Protein AF-0000000080868026 (afdb_homodimer)

InterPro domains:
  IPR000515 ABC transporter type 1, transmembrane domain MetI-like [PF00528] (35-213)
  IPR000515 ABC transporter type 1, transmembrane domain MetI-like [PS50928] (19-206)
  IPR000515 ABC transporter type 1, transmembrane domain MetI-like [cd06261] (20-202)
  IPR010065 Amino acid ABC transporter, permease protein, 3-TM domain [TIGR01726] (12-106)
  IPR035906 MetI-like superfamily [G3DSA:1.10.3720.10] (1-215)
  IPR035906 MetI-like superfamily [SSF161098] (13-199)
  IPR043429 ABC transporter membrane protein permease protein ArtM/GltK/GlnP/TcyL/YhdX-like [PTHR30614] (14-215)

pLDDT: mean 92.92, std 7.4, range [56.56, 98.88]

Radius of gyration: 23.39 Å; Cα contacts (8 Å, |Δi|>4): 482; chains: 2; bounding box: 60×62×56 Å

Organism: NCBI:txid3151122

Structure (mmCIF, N/CA/C/O backbone):
data_AF-0000000080868026-model_v1
#
loop_
_entity.id
_entity.type
_entity.pdbx_description
1 polymer 'Amino acid ABC transporter permease'
#
loop_
_atom_site.group_PDB
_atom_site.id
_atom_site.type_symbol
_atom_site.label_atom_id
_atom_site.label_alt_id
_atom_site.label_comp_id
_atom_site.label_asym_id
_atom_site.label_entity_id
_atom_site.label_seq_id
_atom_site.pdbx_PDB_ins_code
_atom_site.Cartn_x
_atom_site.Cartn_y
_atom_site.Cartn_z
_atom_site.occupancy
_atom_site.B_iso_or_equiv
_atom_site.auth_seq_id
_atom_site.auth_comp_id
_atom_site.auth_asym_id
_atom_site.auth_atom_id
_atom_site.pdbx_PDB_model_num
ATOM 1 N N . MET A 1 1 ? -22.797 -24.578 -2.617 1 63.5 1 MET A N 1
ATOM 2 C CA . MET A 1 1 ? -21.5 -24.828 -2.006 1 63.5 1 MET A CA 1
ATOM 3 C C . MET A 1 1 ? -21.656 -25.141 -0.518 1 63.5 1 MET A C 1
ATOM 5 O O . MET A 1 1 ? -22.438 -24.484 0.175 1 63.5 1 MET A O 1
ATOM 9 N N . GLU A 1 2 ? -21.422 -26.312 0.017 1 81.44 2 GLU A N 1
ATOM 10 C CA . GLU A 1 2 ? -21.484 -26.656 1.433 1 81.44 2 GLU A CA 1
ATOM 11 C C . GLU A 1 2 ? -20.188 -26.297 2.156 1 81.44 2 GLU A C 1
ATOM 13 O O . GLU A 1 2 ? -19.109 -26.734 1.77 1 81.44 2 GLU A O 1
ATOM 18 N N . PHE A 1 3 ? -20.297 -25.359 3.02 1 88.06 3 PHE A N 1
ATOM 19 C CA . PHE A 1 3 ? -19.156 -24.938 3.828 1 88.06 3 PHE A CA 1
ATOM 20 C C . PHE A 1 3 ? -18.766 -26.016 4.82 1 88.06 3 PHE A C 1
ATOM 22 O O . PHE A 1 3 ? -19.625 -26.625 5.457 1 88.06 3 PHE A O 1
ATOM 29 N N . ASP A 1 4 ? -17.453 -26.453 4.824 1 93.88 4 ASP A N 1
ATOM 30 C CA . ASP A 1 4 ? -16.859 -27.406 5.75 1 93.88 4 ASP A CA 1
ATOM 31 C C . ASP A 1 4 ? -15.508 -26.922 6.254 1 93.88 4 ASP A C 1
ATOM 33 O O . ASP A 1 4 ? -14.516 -26.953 5.527 1 93.88 4 ASP A O 1
ATOM 37 N N . PHE A 1 5 ? -15.445 -26.578 7.5 1 95.88 5 PHE A N 1
ATOM 38 C CA . PHE A 1 5 ? -14.234 -25.984 8.062 1 95.88 5 PHE A CA 1
ATOM 39 C C . PHE A 1 5 ? -13.344 -27.062 8.688 1 95.88 5 PHE A C 1
ATOM 41 O O . PHE A 1 5 ? -12.281 -26.75 9.227 1 95.88 5 PHE A O 1
ATOM 48 N N . SER A 1 6 ? -13.633 -28.328 8.555 1 96.25 6 SER A N 1
ATOM 49 C CA . SER A 1 6 ? -12.859 -29.422 9.125 1 96.25 6 SER A CA 1
ATOM 50 C C . SER A 1 6 ? -11.422 -29.406 8.602 1 96.25 6 SER A C 1
ATOM 52 O O . SER A 1 6 ? -10.477 -29.562 9.367 1 96.25 6 SER A O 1
ATOM 54 N N . PRO A 1 7 ? -11.25 -29.172 7.328 1 96.5 7 PRO A N 1
ATOM 55 C CA . PRO A 1 7 ? -9.875 -29.109 6.84 1 96.5 7 PRO A CA 1
ATOM 56 C C . PRO A 1 7 ? -9.078 -27.969 7.465 1 96.5 7 PRO A C 1
ATOM 58 O O . PRO A 1 7 ? -7.855 -28.078 7.629 1 96.5 7 PRO A O 1
ATOM 61 N N . VAL A 1 8 ? -9.711 -26.891 7.742 1 97.19 8 VAL A N 1
ATOM 62 C CA . VAL A 1 8 ? -9.039 -25.766 8.375 1 97.19 8 VAL A CA 1
ATOM 63 C C . VAL A 1 8 ? -8.484 -26.188 9.734 1 97.19 8 VAL A C 1
ATOM 65 O O . VAL A 1 8 ? -7.379 -25.797 10.117 1 97.19 8 VAL A O 1
ATOM 68 N N . ILE A 1 9 ? -9.258 -27.016 10.414 1 96.94 9 ILE A N 1
ATOM 69 C CA . ILE A 1 9 ? -8.828 -27.5 11.719 1 96.94 9 ILE A CA 1
ATOM 70 C C . ILE A 1 9 ? -7.598 -28.391 11.547 1 96.94 9 ILE A C 1
ATOM 72 O O . ILE A 1 9 ? -6.645 -28.297 12.328 1 96.94 9 ILE A O 1
ATOM 76 N N . ASP A 1 10 ? -7.566 -29.219 10.555 1 97.31 10 ASP A N 1
ATOM 77 C CA . ASP A 1 10 ? -6.453 -30.109 10.281 1 97.31 10 ASP A CA 1
ATOM 78 C C . ASP A 1 10 ? -5.184 -29.328 9.945 1 97.31 10 ASP A C 1
ATOM 80 O O . ASP A 1 10 ? -4.078 -29.766 10.281 1 97.31 10 ASP A O 1
ATOM 84 N N . TYR A 1 11 ? -5.352 -28.172 9.352 1 97.62 11 TYR A N 1
ATOM 85 C CA . TYR A 1 11 ? -4.207 -27.391 8.891 1 97.62 11 TYR A CA 1
ATOM 86 C C . TYR A 1 11 ? -3.908 -26.25 9.844 1 97.62 11 TYR A C 1
ATOM 88 O O . TYR A 1 11 ? -3.117 -25.359 9.531 1 97.62 11 TYR A O 1
ATOM 96 N N . LEU A 1 12 ? -4.535 -26.281 10.969 1 96.81 12 LEU A N 1
ATOM 97 C CA . LEU A 1 12 ? -4.367 -25.203 11.938 1 96.81 12 LEU A CA 1
ATOM 98 C C . LEU A 1 12 ? -2.898 -25.031 12.305 1 96.81 12 LEU A C 1
ATOM 100 O O . LEU A 1 12 ? -2.412 -23.891 12.406 1 96.81 12 LEU A O 1
ATOM 104 N N . PRO A 1 13 ? -2.113 -26.141 12.469 1 97.44 13 PRO A N 1
ATOM 105 C CA . PRO A 1 13 ? -0.69 -25.953 12.766 1 97.44 13 PRO A CA 1
ATOM 106 C C . PRO A 1 13 ? 0.056 -25.234 11.641 1 97.44 13 PRO A C 1
ATOM 108 O O . PRO A 1 13 ? 0.903 -24.375 11.906 1 97.44 13 PRO A O 1
ATOM 111 N N . THR A 1 14 ? -0.278 -25.562 10.438 1 97.38 14 THR A N 1
ATOM 112 C CA . THR A 1 14 ? 0.332 -24.922 9.273 1 97.38 14 THR A CA 1
ATOM 113 C C . THR A 1 14 ? -0.022 -23.438 9.234 1 97.38 14 THR A C 1
ATOM 115 O O . THR A 1 14 ? 0.842 -22.594 8.984 1 97.38 14 THR A O 1
ATOM 118 N N . LEU A 1 15 ? -1.281 -23.109 9.492 1 97.75 15 LEU A N 1
ATOM 119 C CA . LEU A 1 15 ? -1.735 -21.719 9.5 1 97.75 15 LEU A CA 1
ATOM 120 C C . LEU A 1 15 ? -1.046 -20.922 10.602 1 97.75 15 LEU A C 1
ATOM 122 O O . LEU A 1 15 ? -0.636 -19.781 10.383 1 97.75 15 LEU A O 1
ATOM 126 N N . LEU A 1 16 ? -0.883 -21.547 11.75 1 97.62 16 LEU A N 1
ATOM 127 C CA . LEU A 1 16 ? -0.24 -20.875 12.875 1 97.62 16 LEU A CA 1
ATOM 128 C C . LEU A 1 16 ? 1.24 -20.641 12.586 1 97.62 16 LEU A C 1
ATOM 130 O O . LEU A 1 16 ? 1.807 -19.641 13.023 1 97.62 16 LEU A O 1
ATOM 134 N N . GLN A 1 17 ? 1.863 -21.578 11.898 1 97.94 17 GLN A N 1
ATOM 135 C CA . GLN A 1 17 ? 3.236 -21.359 11.461 1 97.94 17 GLN A CA 1
ATOM 136 C C . GLN A 1 17 ? 3.328 -20.141 10.547 1 97.94 17 GLN A C 1
ATOM 138 O O . GLN A 1 17 ? 4.27 -19.344 10.648 1 97.94 17 GLN A O 1
ATOM 143 N N . GLY A 1 18 ? 2.355 -19.984 9.617 1 98.31 18 GLY A N 1
ATOM 144 C CA . GLY A 1 18 ? 2.293 -18.812 8.758 1 98.31 18 GLY A CA 1
ATOM 145 C C . GLY A 1 18 ? 2.127 -17.516 9.539 1 98.31 18 GLY A C 1
ATOM 146 O O . GLY A 1 18 ? 2.746 -16.516 9.211 1 98.31 18 GLY A O 1
ATOM 147 N N . VAL A 1 19 ? 1.273 -17.594 10.586 1 98.19 19 VAL A N 1
ATOM 148 C CA . VAL A 1 19 ? 1.092 -16.438 11.461 1 98.19 19 VAL A CA 1
ATOM 149 C C . VAL A 1 19 ? 2.418 -16.094 12.133 1 98.19 19 VAL A C 1
ATOM 151 O O . VAL A 1 19 ? 2.787 -14.922 12.219 1 98.19 19 VAL A O 1
ATOM 154 N N . GLY A 1 20 ? 3.117 -17.109 12.594 1 98.25 20 GLY A N 1
ATOM 155 C CA . GLY A 1 20 ? 4.418 -16.891 13.211 1 98.25 20 GLY A CA 1
ATOM 156 C C . GLY A 1 20 ? 5.41 -16.219 12.289 1 98.25 20 GLY A C 1
ATOM 157 O O . GLY A 1 20 ? 6.098 -15.273 12.688 1 98.25 20 GLY A O 1
ATOM 158 N N . VAL A 1 21 ? 5.504 -16.688 11.086 1 98.5 21 VAL A N 1
ATOM 159 C CA . VAL A 1 21 ? 6.402 -16.109 10.094 1 98.5 21 VAL A CA 1
ATOM 160 C C . VAL A 1 21 ? 6.004 -14.656 9.812 1 98.5 21 VAL A C 1
ATOM 162 O O . VAL A 1 21 ? 6.859 -13.773 9.742 1 98.5 21 VAL A O 1
ATOM 165 N N . THR A 1 22 ? 4.707 -14.414 9.68 1 98.56 22 THR A N 1
ATOM 166 C CA . THR A 1 22 ? 4.184 -13.07 9.445 1 98.56 22 THR A CA 1
ATOM 167 C C . THR A 1 22 ? 4.566 -12.133 10.586 1 98.56 22 THR A C 1
ATOM 169 O O . THR A 1 22 ? 5.062 -11.023 10.344 1 98.56 22 THR A O 1
ATOM 172 N N . LEU A 1 23 ? 4.391 -12.57 11.789 1 98 23 LEU A N 1
ATOM 173 C CA . LEU A 1 23 ? 4.68 -11.742 12.961 1 98 23 LEU A CA 1
ATOM 174 C C . LEU A 1 23 ? 6.176 -11.5 13.094 1 98 23 LEU A C 1
ATOM 176 O O . LEU A 1 23 ? 6.602 -10.391 13.445 1 98 23 LEU A O 1
ATOM 180 N N . LEU A 1 24 ? 6.953 -12.508 12.805 1 98.19 24 LEU A N 1
ATOM 181 C CA . LEU A 1 24 ? 8.406 -12.367 12.875 1 98.19 24 LEU A CA 1
ATOM 182 C C . LEU A 1 24 ? 8.898 -11.359 11.844 1 98.19 24 LEU A C 1
ATOM 184 O O . LEU A 1 24 ? 9.695 -10.477 12.172 1 98.19 24 LEU A O 1
ATOM 188 N N . ILE A 1 25 ? 8.453 -11.508 10.664 1 98.69 25 ILE A N 1
ATOM 189 C CA . ILE A 1 25 ? 8.836 -10.57 9.609 1 98.69 25 ILE A CA 1
ATOM 190 C C . ILE A 1 25 ? 8.352 -9.164 9.969 1 98.69 25 ILE A C 1
ATOM 192 O O . ILE A 1 25 ? 9.102 -8.195 9.844 1 98.69 25 ILE A O 1
ATOM 196 N N . GLY A 1 26 ? 7.059 -9.117 10.422 1 98.56 26 GLY A N 1
ATOM 197 C CA . GLY A 1 26 ? 6.488 -7.828 10.797 1 98.56 26 GLY A CA 1
ATOM 198 C C . GLY A 1 26 ? 7.301 -7.102 11.852 1 98.56 26 GLY A C 1
ATOM 199 O O . GLY A 1 26 ? 7.578 -5.91 11.711 1 98.56 26 GLY A O 1
ATOM 200 N N . LEU A 1 27 ? 7.691 -7.781 12.875 1 98.12 27 LEU A N 1
ATOM 201 C CA . LEU A 1 27 ? 8.453 -7.18 13.969 1 98.12 27 LEU A CA 1
ATOM 202 C C . LEU A 1 27 ? 9.836 -6.746 13.484 1 98.12 27 LEU A C 1
ATOM 204 O O . LEU A 1 27 ? 10.289 -5.645 13.812 1 98.12 27 LEU A O 1
ATOM 208 N N . THR A 1 28 ? 10.508 -7.582 12.75 1 98.75 28 THR A N 1
ATOM 209 C CA . THR A 1 28 ? 11.844 -7.277 12.25 1 98.75 28 THR A CA 1
ATOM 210 C C . THR A 1 28 ? 11.812 -6.07 11.312 1 98.75 28 THR A C 1
ATOM 212 O O . THR A 1 28 ? 12.633 -5.16 11.438 1 98.75 28 THR A O 1
ATOM 215 N N . VAL A 1 29 ? 10.875 -6.043 10.406 1 98.88 29 VAL A N 1
ATOM 216 C CA . VAL A 1 29 ? 10.758 -4.961 9.438 1 98.88 29 VAL A CA 1
ATOM 217 C C . VAL A 1 29 ? 10.359 -3.67 10.148 1 98.88 29 VAL A C 1
ATOM 219 O O . VAL A 1 29 ? 10.828 -2.588 9.781 1 98.88 29 VAL A O 1
ATOM 222 N N . ALA A 1 30 ? 9.461 -3.816 11.164 1 98.38 30 ALA A N 1
ATOM 223 C CA . ALA A 1 30 ? 9.062 -2.639 11.93 1 98.38 30 ALA A CA 1
ATOM 224 C C . ALA A 1 30 ? 10.266 -1.965 12.57 1 98.38 30 ALA A C 1
ATOM 226 O O . ALA A 1 30 ? 10.461 -0.753 12.438 1 98.38 30 ALA A O 1
ATOM 227 N N . VAL A 1 31 ? 11.102 -2.701 13.18 1 98.31 31 VAL A N 1
ATOM 228 C CA . VAL A 1 31 ? 12.281 -2.174 13.859 1 98.31 31 VAL A CA 1
ATOM 229 C C . VAL A 1 31 ? 13.258 -1.598 12.836 1 98.31 31 VAL A C 1
ATOM 231 O O . VAL A 1 31 ? 13.711 -0.461 12.977 1 98.31 31 VAL A O 1
ATOM 234 N N . MET A 1 32 ? 13.477 -2.342 11.836 1 98.62 32 MET A N 1
ATOM 235 C CA . MET A 1 32 ? 14.422 -1.941 10.797 1 98.62 32 MET A CA 1
ATOM 236 C C . MET A 1 32 ? 13.961 -0.662 10.109 1 98.62 32 MET A C 1
ATOM 238 O O . MET A 1 32 ? 14.758 0.253 9.891 1 98.62 32 MET A O 1
ATOM 242 N N . SER A 1 33 ? 12.727 -0.611 9.773 1 98.75 33 SER A N 1
ATOM 243 C CA . SER A 1 33 ? 12.234 0.494 8.961 1 98.75 33 SER A CA 1
ATOM 244 C C . SER A 1 33 ? 12.094 1.77 9.781 1 98.75 33 SER A C 1
ATOM 246 O O . SER A 1 33 ? 12.336 2.869 9.281 1 98.75 33 SER A O 1
ATOM 248 N N . VAL A 1 34 ? 11.688 1.672 11.07 1 97.88 34 VAL A N 1
ATOM 249 C CA . VAL A 1 34 ? 11.508 2.852 11.914 1 97.88 34 VAL A CA 1
ATOM 250 C C . VAL A 1 34 ? 12.867 3.418 12.305 1 97.88 34 VAL A C 1
ATOM 252 O O . VAL A 1 34 ? 13.125 4.613 12.125 1 97.88 34 VAL A O 1
ATOM 255 N N . ILE A 1 35 ? 13.766 2.572 12.781 1 97.81 35 ILE A N 1
ATOM 256 C CA . ILE A 1 35 ? 15.094 3.02 13.188 1 97.81 35 ILE A CA 1
ATOM 257 C C . ILE A 1 35 ? 15.875 3.482 11.961 1 97.81 35 ILE A C 1
ATOM 259 O O . ILE A 1 35 ? 16.469 4.566 11.961 1 97.81 35 ILE A O 1
ATOM 263 N N . GLY A 1 36 ? 15.875 2.674 10.961 1 98.25 36 GLY A N 1
ATOM 264 C CA . GLY A 1 36 ? 16.562 3.053 9.734 1 98.25 36 GLY A CA 1
ATOM 265 C C . GLY A 1 36 ? 16.016 4.324 9.109 1 98.25 36 GLY A C 1
ATOM 266 O O . GLY A 1 36 ? 16.766 5.164 8.633 1 98.25 36 GLY A O 1
ATOM 267 N N . GLY A 1 37 ? 14.641 4.414 9.078 1 98.25 37 GLY A N 1
ATOM 268 C CA . GLY A 1 37 ? 14.016 5.613 8.539 1 98.25 37 GLY A CA 1
ATOM 269 C C . GLY A 1 37 ? 14.422 6.875 9.273 1 98.25 37 GLY A C 1
ATOM 270 O O . GLY A 1 37 ? 14.641 7.918 8.656 1 98.25 37 GLY A O 1
ATOM 271 N N . GLN A 1 38 ? 14.523 6.758 10.562 1 96.44 38 GLN A N 1
ATOM 272 C CA . GLN A 1 38 ? 14.953 7.898 11.359 1 96.44 38 GLN A CA 1
ATOM 273 C C . GLN A 1 38 ? 16.391 8.281 11.039 1 96.44 38 GLN A C 1
ATOM 275 O O . GLN A 1 38 ? 16.703 9.469 10.883 1 96.44 38 GLN A O 1
ATOM 280 N N . ILE A 1 39 ? 17.281 7.34 10.938 1 95.56 39 ILE A N 1
ATOM 281 C CA . ILE A 1 39 ? 18.688 7.574 10.633 1 95.56 39 ILE A CA 1
ATOM 282 C C . ILE A 1 39 ? 18.812 8.211 9.25 1 95.56 39 ILE A C 1
ATOM 284 O O . ILE A 1 39 ? 19.5 9.227 9.094 1 95.56 39 ILE A O 1
ATOM 288 N N . VAL A 1 40 ? 18.141 7.703 8.289 1 97.19 40 VAL A N 1
ATOM 289 C CA . VAL A 1 40 ? 18.172 8.227 6.93 1 97.19 40 VAL A CA 1
ATOM 290 C C . VAL A 1 40 ? 17.672 9.664 6.918 1 97.19 40 VAL A C 1
ATOM 292 O O . VAL A 1 40 ? 18.25 10.531 6.262 1 97.19 40 VAL A O 1
ATOM 295 N N . ALA A 1 41 ? 16.562 9.891 7.656 1 96 41 ALA A N 1
ATOM 296 C CA . ALA A 1 41 ? 15.977 11.227 7.703 1 96 41 ALA A CA 1
ATOM 297 C C . ALA A 1 41 ? 16.953 12.242 8.289 1 96 41 ALA A C 1
ATOM 299 O O . ALA A 1 41 ? 17.141 13.328 7.734 1 96 41 ALA A O 1
ATOM 300 N N . VAL A 1 42 ? 17.625 11.906 9.367 1 91.81 42 VAL A N 1
ATOM 301 C CA . VAL A 1 42 ? 18.547 12.805 10.055 1 91.81 42 VAL A CA 1
ATOM 302 C C . VAL A 1 42 ? 19.75 13.102 9.164 1 91.81 42 VAL A C 1
ATOM 304 O O . VAL A 1 42 ? 20.125 14.258 8.992 1 91.81 42 VAL A O 1
ATOM 307 N N . ILE A 1 43 ? 20.297 12.117 8.562 1 93.44 43 ILE A N 1
ATOM 308 C CA . ILE A 1 43 ? 21.469 12.312 7.699 1 93.44 43 ILE A CA 1
ATOM 309 C C . ILE A 1 43 ? 21.078 13.164 6.492 1 93.44 43 ILE A C 1
ATOM 311 O O . ILE A 1 43 ? 21.797 14.086 6.117 1 93.44 43 ILE A O 1
ATOM 315 N N . THR A 1 44 ? 19.938 12.898 5.957 1 93.94 44 THR A N 1
ATOM 316 C CA . THR A 1 44 ? 19.469 13.609 4.77 1 93.94 44 THR A CA 1
ATOM 317 C C . THR A 1 44 ? 19.266 15.094 5.07 1 93.94 44 THR A C 1
ATOM 319 O O . THR A 1 44 ? 19.547 15.945 4.23 1 93.94 44 THR A O 1
ATOM 322 N N . LEU A 1 45 ? 18.766 15.414 6.258 1 90.31 45 LEU A N 1
ATOM 323 C CA . LEU A 1 45 ? 18.406 16.781 6.602 1 90.31 45 LEU A CA 1
ATOM 324 C C . LEU A 1 45 ? 19.609 17.578 7.078 1 90.31 45 LEU A C 1
ATOM 326 O O . LEU A 1 45 ? 19.672 18.797 6.898 1 90.31 45 LEU A O 1
ATOM 330 N N . TYR A 1 46 ? 20.578 16.906 7.602 1 87.5 46 TYR A N 1
ATOM 331 C CA . TYR A 1 46 ? 21.594 17.672 8.312 1 87.5 46 TYR A CA 1
ATOM 332 C C . TYR A 1 46 ? 22.953 17.516 7.637 1 87.5 46 TYR A C 1
ATOM 334 O O . TYR A 1 46 ? 23.969 17.953 8.172 1 87.5 46 TYR A O 1
ATOM 342 N N . THR A 1 47 ? 23 16.906 6.574 1 87.75 47 THR A N 1
ATOM 343 C CA . THR A 1 47 ? 24.219 16.875 5.773 1 87.75 47 THR A CA 1
ATOM 344 C C . THR A 1 47 ? 24.016 17.594 4.441 1 87.75 47 THR A C 1
ATOM 346 O O . THR A 1 47 ? 22.875 17.859 4.051 1 87.75 47 THR A O 1
ATOM 349 N N . ARG A 1 48 ? 25.203 17.922 3.787 1 86.25 48 ARG A N 1
ATOM 350 C CA . ARG A 1 48 ? 25.141 18.641 2.51 1 86.25 48 ARG A CA 1
ATOM 351 C C . ARG A 1 48 ? 24.5 17.766 1.437 1 86.25 48 ARG A C 1
ATOM 353 O O . ARG A 1 48 ? 24.625 16.547 1.455 1 86.25 48 ARG A O 1
ATOM 360 N N . LYS A 1 49 ? 23.828 18.422 0.585 1 81.94 49 LYS A N 1
ATOM 361 C CA . LYS A 1 49 ? 23.031 17.75 -0.448 1 81.94 49 LYS A CA 1
ATOM 362 C C . LYS A 1 49 ? 23.891 16.797 -1.267 1 81.94 49 LYS A C 1
ATOM 364 O O . LYS A 1 49 ? 23.438 15.688 -1.599 1 81.94 49 LYS A O 1
ATOM 369 N N . VAL A 1 50 ? 25.031 17.266 -1.55 1 83.44 50 VAL A N 1
ATOM 370 C CA . VAL A 1 50 ? 25.891 16.453 -2.404 1 83.44 50 VAL A CA 1
ATOM 371 C C . VAL A 1 50 ? 26.281 15.172 -1.676 1 83.44 50 VAL A C 1
ATOM 373 O O . VAL A 1 50 ? 26.422 14.117 -2.297 1 83.44 50 VAL A O 1
ATOM 376 N N . VAL A 1 51 ? 26.266 15.328 -0.402 1 81.31 51 VAL A N 1
ATOM 377 C CA . VAL A 1 51 ? 26.734 14.219 0.414 1 81.31 51 VAL A CA 1
ATOM 378 C C . VAL A 1 51 ? 25.609 13.219 0.639 1 81.31 51 VAL A C 1
ATOM 380 O O . VAL A 1 51 ? 25.844 12.016 0.756 1 81.31 51 VAL A O 1
ATOM 383 N N . ASN A 1 52 ? 24.438 13.68 0.473 1 91 52 ASN A N 1
ATOM 384 C CA . ASN A 1 52 ? 23.375 12.766 0.851 1 91 52 ASN A CA 1
ATOM 385 C C . ASN A 1 52 ? 22.578 12.289 -0.367 1 91 52 ASN A C 1
ATOM 387 O O . ASN A 1 52 ? 21.469 11.789 -0.232 1 91 52 ASN A O 1
ATOM 391 N N . TRP A 1 53 ? 23.219 12.43 -1.489 1 92.69 53 TRP A N 1
ATOM 392 C CA . TRP A 1 53 ? 22.562 12.07 -2.748 1 92.69 53 TRP A CA 1
ATOM 393 C C . TRP A 1 53 ? 22.188 10.594 -2.764 1 92.69 53 TRP A C 1
ATOM 395 O O . TRP A 1 53 ? 21.109 10.227 -3.227 1 92.69 53 TRP A O 1
ATOM 405 N N . PRO A 1 54 ? 22.984 9.711 -2.252 1 95.12 54 PRO A N 1
ATOM 406 C CA . PRO A 1 54 ? 22.625 8.289 -2.254 1 95.12 54 PRO A CA 1
ATOM 407 C C . PRO A 1 54 ? 21.375 8 -1.42 1 95.12 54 PRO A C 1
ATOM 409 O O . PRO A 1 54 ? 20.562 7.145 -1.79 1 95.12 54 PRO A O 1
ATOM 412 N N . LEU A 1 55 ? 21.25 8.719 -0.365 1 96.88 55 LEU A N 1
ATOM 413 C CA . LEU A 1 55 ? 20.094 8.508 0.497 1 96.88 55 LEU A CA 1
ATOM 414 C C . LEU A 1 55 ? 18.828 9.07 -0.142 1 96.88 55 LEU A C 1
ATOM 416 O O . LEU A 1 55 ? 17.75 8.469 -0.04 1 96.88 55 LEU A O 1
ATOM 420 N N . ARG A 1 56 ? 19.031 10.188 -0.797 1 95.31 56 ARG A N 1
ATOM 421 C CA . ARG A 1 56 ? 17.906 10.766 -1.53 1 95.31 56 ARG A CA 1
ATOM 422 C C . ARG A 1 56 ? 17.469 9.859 -2.676 1 95.31 56 ARG A C 1
ATOM 424 O O . ARG A 1 56 ? 16.281 9.695 -2.93 1 95.31 56 ARG A O 1
ATOM 431 N N . PHE A 1 57 ? 18.422 9.32 -3.318 1 95.44 57 PHE A N 1
ATOM 432 C CA . PHE A 1 57 ? 18.141 8.375 -4.398 1 95.44 57 PHE A CA 1
ATOM 433 C C . PHE A 1 57 ? 17.453 7.125 -3.867 1 95.44 57 PHE A C 1
ATOM 435 O O . PHE A 1 57 ? 16.531 6.605 -4.492 1 95.44 57 PHE A O 1
ATOM 442 N N . PHE A 1 58 ? 17.938 6.672 -2.727 1 96.94 58 PHE A N 1
ATOM 443 C CA . PHE A 1 58 ? 17.359 5.523 -2.053 1 96.94 58 PHE A CA 1
ATOM 444 C C . PHE A 1 58 ? 15.875 5.762 -1.766 1 96.94 58 PHE A C 1
ATOM 446 O O . PHE A 1 58 ? 15.031 4.938 -2.113 1 96.94 58 PHE A O 1
ATOM 453 N N . ILE A 1 59 ? 15.539 6.863 -1.188 1 97.44 59 ILE A N 1
ATOM 454 C CA . ILE A 1 59 ? 14.164 7.211 -0.842 1 97.44 59 ILE A CA 1
ATOM 455 C C . ILE A 1 59 ? 13.32 7.305 -2.111 1 97.44 59 ILE A C 1
ATOM 457 O O . ILE A 1 59 ? 12.25 6.707 -2.195 1 97.44 59 ILE A O 1
ATOM 461 N N . TRP A 1 60 ? 13.906 7.957 -3.072 1 94.81 60 TRP A N 1
ATOM 462 C CA . TRP A 1 60 ? 13.211 8.156 -4.34 1 94.81 60 TRP A CA 1
ATOM 463 C C . TRP A 1 60 ? 12.914 6.816 -5.012 1 94.81 60 TRP A C 1
ATOM 465 O O . TRP A 1 60 ? 11.781 6.559 -5.422 1 94.81 60 TRP A O 1
ATOM 475 N N . LEU A 1 61 ? 13.844 5.996 -5.09 1 96.62 61 LEU A N 1
ATOM 476 C CA . LEU A 1 61 ? 13.727 4.715 -5.773 1 96.62 61 LEU A CA 1
ATOM 477 C C . LEU A 1 61 ? 12.648 3.85 -5.125 1 96.62 61 LEU A C 1
ATOM 479 O O . LEU A 1 61 ? 11.789 3.307 -5.816 1 96.62 61 LEU A O 1
ATOM 483 N N . PHE A 1 62 ? 12.641 3.773 -3.861 1 98 62 PHE A N 1
ATOM 484 C CA . PHE A 1 62 ? 11.742 2.867 -3.156 1 98 62 PHE A CA 1
ATOM 485 C C . PHE A 1 62 ? 10.328 3.445 -3.094 1 98 62 PHE A C 1
ATOM 487 O O . PHE A 1 62 ? 9.352 2.701 -2.977 1 98 62 PHE A O 1
ATOM 494 N N . MET A 1 63 ? 10.227 4.75 -3.254 1 97.25 63 MET A N 1
ATOM 495 C CA . MET A 1 63 ? 8.898 5.355 -3.184 1 97.25 63 MET A CA 1
ATOM 496 C C . MET A 1 63 ? 8.297 5.508 -4.574 1 97.25 63 MET A C 1
ATOM 498 O O . MET A 1 63 ? 7.113 5.836 -4.711 1 97.25 63 MET A O 1
ATOM 502 N N . THR A 1 64 ? 9.133 5.25 -5.691 1 96.5 64 THR A N 1
ATOM 503 C CA . THR A 1 64 ? 8.609 5.445 -7.039 1 96.5 64 THR A CA 1
ATOM 504 C C . THR A 1 64 ? 8.359 4.105 -7.727 1 96.5 64 THR A C 1
ATOM 506 O O . THR A 1 64 ? 7.75 4.055 -8.797 1 96.5 64 THR A O 1
ATOM 509 N N . THR A 1 65 ? 8.797 3.018 -7.137 1 97.81 65 THR A N 1
ATOM 510 C CA . THR A 1 65 ? 8.617 1.693 -7.723 1 97.81 65 THR A CA 1
ATOM 511 C C . THR A 1 65 ? 7.73 0.826 -6.828 1 97.81 65 THR A C 1
ATOM 513 O O . THR A 1 65 ? 7.703 1.006 -5.609 1 97.81 65 THR A O 1
ATOM 516 N N . PRO A 1 66 ? 7.008 -0.098 -7.445 1 98 66 PRO A N 1
ATOM 517 C CA . PRO A 1 66 ? 6.145 -0.97 -6.641 1 98 66 PRO A CA 1
ATOM 518 C C . PRO A 1 66 ? 6.941 -1.926 -5.754 1 98 66 PRO A C 1
ATOM 520 O O . PRO A 1 66 ? 8.008 -2.396 -6.148 1 98 66 PRO A O 1
ATOM 523 N N . LEU A 1 67 ? 6.398 -2.238 -4.645 1 98.19 67 LEU A N 1
ATOM 524 C CA . LEU A 1 67 ? 7.004 -3.18 -3.707 1 98.19 67 LEU A CA 1
ATOM 525 C C . LEU A 1 67 ? 7.297 -4.512 -4.391 1 98.19 67 LEU A C 1
ATOM 527 O O . LEU A 1 67 ? 8.375 -5.078 -4.211 1 98.19 67 LEU A O 1
ATOM 531 N N . LEU A 1 68 ? 6.359 -5 -5.172 1 97.94 68 LEU A N 1
ATOM 532 C CA . LEU A 1 68 ? 6.547 -6.297 -5.812 1 97.94 68 LEU A CA 1
ATOM 533 C C . LEU A 1 68 ? 7.734 -6.266 -6.77 1 97.94 68 LEU A C 1
ATOM 535 O O . LEU A 1 68 ? 8.516 -7.219 -6.832 1 97.94 68 LEU A O 1
ATOM 539 N N . LEU A 1 69 ? 7.852 -5.176 -7.52 1 97.62 69 LEU A N 1
ATOM 540 C CA . LEU A 1 69 ? 8.992 -5.016 -8.414 1 97.62 69 LEU A CA 1
ATOM 541 C C . LEU A 1 69 ? 10.297 -5.02 -7.629 1 97.62 69 LEU A C 1
ATOM 543 O O . LEU A 1 69 ? 11.281 -5.641 -8.047 1 97.62 69 LEU A O 1
ATOM 547 N N . GLN A 1 70 ? 10.328 -4.387 -6.52 1 97.75 70 GLN A N 1
ATOM 548 C CA . GLN A 1 70 ? 11.5 -4.332 -5.66 1 97.75 70 GLN A CA 1
ATOM 549 C C . GLN A 1 70 ? 11.891 -5.727 -5.168 1 97.75 70 GLN A C 1
ATOM 551 O O . GLN A 1 70 ? 13.062 -6.098 -5.199 1 97.75 70 GLN A O 1
ATOM 556 N N . LEU A 1 71 ? 10.922 -6.461 -4.789 1 97.19 71 LEU A N 1
ATOM 557 C CA . LEU A 1 71 ? 11.156 -7.812 -4.293 1 97.19 71 LEU A CA 1
ATOM 558 C C . LEU A 1 71 ? 11.688 -8.711 -5.402 1 97.19 71 LEU A C 1
ATOM 560 O O . LEU A 1 71 ? 12.625 -9.477 -5.191 1 97.19 71 LEU A O 1
ATOM 564 N N . TYR A 1 72 ? 11.078 -8.586 -6.562 1 95.94 72 TYR A N 1
ATOM 565 C CA . TYR A 1 72 ? 11.523 -9.398 -7.691 1 95.94 72 TYR A CA 1
ATOM 566 C C . TYR A 1 72 ? 12.945 -9.039 -8.102 1 95.94 72 TYR A C 1
ATOM 568 O O . TYR A 1 72 ? 13.75 -9.922 -8.414 1 95.94 72 TYR A O 1
ATOM 576 N N . PHE A 1 73 ? 13.195 -7.762 -8.117 1 95.62 73 PHE A N 1
ATOM 577 C CA . PHE A 1 73 ? 14.547 -7.316 -8.445 1 95.62 73 PHE A CA 1
ATOM 578 C C . PHE A 1 73 ? 15.562 -7.914 -7.48 1 95.62 73 PHE A C 1
ATOM 580 O O . PHE A 1 73 ? 16.594 -8.43 -7.906 1 95.62 73 PHE A O 1
ATOM 587 N N . LEU A 1 74 ? 15.281 -7.887 -6.18 1 94.69 74 LEU A N 1
ATOM 588 C CA . LEU A 1 74 ? 16.203 -8.398 -5.16 1 94.69 74 LEU A CA 1
ATOM 589 C C . LEU A 1 74 ? 16.312 -9.914 -5.238 1 94.69 74 LEU A C 1
ATOM 591 O O . LEU A 1 74 ? 17.406 -10.469 -5.109 1 94.69 74 LEU A O 1
ATOM 595 N N . TYR A 1 75 ? 15.227 -10.586 -5.512 1 93.62 75 TYR A N 1
ATOM 596 C CA . TYR A 1 75 ? 15.188 -12.039 -5.477 1 93.62 75 TYR A CA 1
ATOM 597 C C . TYR A 1 75 ? 15.758 -12.633 -6.766 1 93.62 75 TYR A C 1
ATOM 599 O O . TYR A 1 75 ? 16.641 -13.492 -6.723 1 93.62 75 TYR A O 1
ATOM 607 N N . PHE A 1 76 ? 15.32 -12.109 -7.852 1 89.69 76 PHE A N 1
ATOM 608 C CA . PHE A 1 76 ? 15.703 -12.695 -9.133 1 89.69 76 PHE A CA 1
ATOM 609 C C . PHE A 1 76 ? 16.906 -11.953 -9.719 1 89.69 76 PHE A C 1
ATOM 611 O O . PHE A 1 76 ? 17.719 -12.547 -10.43 1 89.69 76 PHE A O 1
ATOM 618 N N . GLY A 1 77 ? 16.969 -10.625 -9.547 1 87.75 77 GLY A N 1
ATOM 619 C CA . GLY A 1 77 ? 18.094 -9.852 -10.062 1 87.75 77 GLY A CA 1
ATOM 620 C C . GLY A 1 77 ? 19.375 -10.055 -9.281 1 87.75 77 GLY A C 1
ATOM 621 O O . GLY A 1 77 ? 20.312 -10.672 -9.781 1 87.75 77 GLY A O 1
ATOM 622 N N . LEU A 1 78 ? 19.312 -9.805 -7.98 1 85.81 78 LEU A N 1
ATOM 623 C CA . LEU A 1 78 ? 20.5 -9.922 -7.145 1 85.81 78 LEU A CA 1
ATOM 624 C C . LEU A 1 78 ? 20.797 -11.391 -6.828 1 85.81 78 LEU A C 1
ATOM 626 O O . LEU A 1 78 ? 21.938 -11.758 -6.578 1 85.81 78 LEU A O 1
ATOM 630 N N . GLY A 1 79 ? 19.734 -12.156 -6.789 1 79.56 79 GLY A N 1
ATOM 631 C CA . GLY A 1 79 ? 19.891 -13.578 -6.551 1 79.56 79 GLY A CA 1
ATOM 632 C C . GLY A 1 79 ? 20.781 -14.258 -7.586 1 79.56 79 GLY A C 1
ATOM 633 O O . GLY A 1 79 ? 21.391 -15.289 -7.305 1 79.56 79 GLY A O 1
ATOM 634 N N . GLU A 1 80 ? 20.797 -13.688 -8.742 1 77.56 80 GLU A N 1
ATOM 635 C CA . GLU A 1 80 ? 21.672 -14.219 -9.781 1 77.56 80 GLU A CA 1
ATOM 636 C C . GLU A 1 80 ? 23.141 -14.016 -9.414 1 77.56 80 GLU A C 1
ATOM 638 O O . GLU A 1 80 ? 24 -14.789 -9.836 1 77.56 80 GLU A O 1
ATOM 643 N N . LEU A 1 81 ? 23.344 -13.016 -8.531 1 78.69 81 LEU A N 1
ATOM 644 C CA . LEU A 1 81 ? 24.719 -12.68 -8.188 1 78.69 81 LEU A CA 1
ATOM 645 C C . LEU A 1 81 ? 25.125 -13.336 -6.871 1 78.69 81 LEU A C 1
ATOM 647 O O . LEU A 1 81 ? 26.234 -13.859 -6.746 1 78.69 81 LEU A O 1
ATOM 651 N N . ILE A 1 82 ? 24.156 -13.32 -5.871 1 84.06 82 ILE A N 1
ATOM 652 C CA . ILE A 1 82 ? 24.406 -13.859 -4.535 1 84.06 82 ILE A CA 1
ATOM 653 C C . ILE A 1 82 ? 23.188 -14.648 -4.066 1 84.06 82 ILE A C 1
ATOM 655 O O . ILE A 1 82 ? 22.062 -14.172 -4.156 1 84.06 82 ILE A O 1
ATOM 659 N N . LEU A 1 83 ? 23.469 -15.875 -3.746 1 86.31 83 LEU A N 1
ATOM 660 C CA . LEU A 1 83 ? 22.359 -16.672 -3.23 1 86.31 83 LEU A CA 1
ATOM 661 C C . LEU A 1 83 ? 21.906 -16.141 -1.871 1 86.31 83 LEU A C 1
ATOM 663 O O . LEU A 1 83 ? 22.625 -16.281 -0.878 1 86.31 83 LEU A O 1
ATOM 667 N N . ILE A 1 84 ? 20.844 -15.508 -1.839 1 88.88 84 ILE A N 1
ATOM 668 C CA . ILE A 1 84 ? 20.25 -14.984 -0.616 1 88.88 84 ILE A CA 1
ATOM 669 C C . ILE A 1 84 ? 18.938 -15.711 -0.334 1 88.88 84 ILE A C 1
ATOM 671 O O . ILE A 1 84 ? 18.078 -15.836 -1.218 1 88.88 84 ILE A O 1
ATOM 675 N N . PRO A 1 85 ? 18.844 -16.266 0.872 1 94.25 85 PRO A N 1
ATOM 676 C CA . PRO A 1 85 ? 17.578 -16.906 1.21 1 94.25 85 PRO A CA 1
ATOM 677 C C . PRO A 1 85 ? 16.391 -15.961 1.043 1 94.25 85 PRO A C 1
ATOM 679 O O . PRO A 1 85 ? 16.5 -14.766 1.313 1 94.25 85 PRO A O 1
ATOM 682 N N . ALA A 1 86 ? 15.242 -16.531 0.601 1 95.69 86 ALA A N 1
ATOM 683 C CA . ALA A 1 86 ? 14.039 -15.766 0.314 1 95.69 86 ALA A CA 1
ATOM 684 C C . ALA A 1 86 ? 13.633 -14.922 1.518 1 95.69 86 ALA A C 1
ATOM 686 O O . ALA A 1 86 ? 13.219 -13.766 1.364 1 95.69 86 ALA A O 1
ATOM 687 N N . ILE A 1 87 ? 13.75 -15.492 2.713 1 96.75 87 ILE A N 1
ATOM 688 C CA . ILE A 1 87 ? 13.312 -14.805 3.922 1 96.75 87 ILE A CA 1
ATOM 689 C C . ILE A 1 87 ? 14.156 -13.547 4.129 1 96.75 87 ILE A C 1
ATOM 691 O O . ILE A 1 87 ? 13.648 -12.516 4.582 1 96.75 87 ILE A O 1
ATOM 695 N N . VAL A 1 88 ? 15.438 -13.586 3.812 1 96.25 88 VAL A N 1
ATOM 696 C CA . VAL A 1 88 ? 16.328 -12.438 3.936 1 96.25 88 VAL A CA 1
ATOM 697 C C . VAL A 1 88 ? 15.953 -11.383 2.896 1 96.25 88 VAL A C 1
ATOM 699 O O . VAL A 1 88 ? 15.906 -10.188 3.203 1 96.25 88 VAL A O 1
ATOM 702 N N . VAL A 1 89 ? 15.648 -11.836 1.647 1 96.69 89 VAL A N 1
ATOM 703 C CA . VAL A 1 89 ? 15.219 -10.938 0.583 1 96.69 89 VAL A CA 1
ATOM 704 C C . VAL A 1 89 ? 13.93 -10.227 0.994 1 96.69 89 VAL A C 1
ATOM 706 O O . VAL A 1 89 ? 13.781 -9.023 0.792 1 96.69 89 VAL A O 1
ATOM 709 N N . GLY A 1 90 ? 12.984 -11.039 1.567 1 98.06 90 GLY A N 1
ATOM 710 C CA . GLY A 1 90 ? 11.719 -10.477 2.006 1 98.06 90 GLY A CA 1
ATOM 711 C C . GLY A 1 90 ? 11.867 -9.43 3.088 1 98.06 90 GLY A C 1
ATOM 712 O O . GLY A 1 90 ? 11.281 -8.344 2.996 1 98.06 90 GLY A O 1
ATOM 713 N N . ILE A 1 91 ? 12.703 -9.695 4.07 1 98.38 91 ILE A N 1
ATOM 714 C CA . ILE A 1 91 ? 12.914 -8.797 5.195 1 98.38 91 ILE A CA 1
ATOM 715 C C . ILE A 1 91 ? 13.617 -7.527 4.715 1 98.38 91 ILE A C 1
ATOM 717 O O . ILE A 1 91 ? 13.203 -6.414 5.047 1 98.38 91 ILE A O 1
ATOM 721 N N . LEU A 1 92 ? 14.602 -7.672 3.9 1 97.38 92 LEU A N 1
ATOM 722 C CA . LEU A 1 92 ? 15.352 -6.52 3.412 1 97.38 92 LEU A CA 1
ATOM 723 C C . LEU A 1 92 ? 14.516 -5.695 2.443 1 97.38 92 LEU A C 1
ATOM 725 O O . LEU A 1 92 ? 14.492 -4.465 2.525 1 97.38 92 LEU A O 1
ATOM 729 N N . GLY A 1 93 ? 13.852 -6.395 1.502 1 98 93 GLY A N 1
ATOM 730 C CA . GLY A 1 93 ? 13.023 -5.695 0.536 1 98 93 GLY A CA 1
ATOM 731 C C . GLY A 1 93 ? 11.906 -4.891 1.179 1 98 93 GLY A C 1
ATOM 732 O O . GLY A 1 93 ? 11.773 -3.693 0.922 1 98 93 GLY A O 1
ATOM 733 N N . LEU A 1 94 ? 11.141 -5.562 2.025 1 98.75 94 LEU A N 1
ATOM 734 C CA . LEU A 1 94 ? 10.07 -4.898 2.754 1 98.75 94 LEU A CA 1
ATOM 735 C C . LEU A 1 94 ? 10.633 -3.859 3.719 1 98.75 94 LEU A C 1
ATOM 737 O O . LEU A 1 94 ? 10.055 -2.779 3.877 1 98.75 94 LEU A O 1
ATOM 741 N N . GLY A 1 95 ? 11.695 -4.223 4.34 1 98.75 95 GLY A N 1
ATOM 742 C CA . GLY A 1 95 ? 12.352 -3.318 5.27 1 98.75 95 GLY A CA 1
ATOM 743 C C . GLY A 1 95 ? 12.812 -2.027 4.625 1 98.75 95 GLY A C 1
ATOM 744 O O . GLY A 1 95 ? 12.539 -0.938 5.133 1 98.75 95 GLY A O 1
ATOM 745 N N . PHE A 1 96 ? 13.492 -2.105 3.539 1 98.75 96 PHE A N 1
ATOM 746 C CA . PHE A 1 96 ? 13.977 -0.926 2.83 1 98.75 96 PHE A CA 1
ATOM 747 C C . PHE A 1 96 ? 12.812 -0.114 2.275 1 98.75 96 PHE A C 1
ATOM 749 O O . PHE A 1 96 ? 12.859 1.118 2.27 1 98.75 96 PHE A O 1
ATOM 756 N N . HIS A 1 97 ? 11.805 -0.832 1.783 1 98.81 97 HIS A N 1
ATOM 757 C CA . HIS A 1 97 ? 10.617 -0.16 1.277 1 98.81 97 HIS A CA 1
ATOM 758 C C . HIS A 1 97 ? 10 0.74 2.342 1 98.81 97 HIS A C 1
ATOM 760 O O . HIS A 1 97 ? 9.836 1.943 2.125 1 98.81 97 HIS A O 1
ATOM 766 N N . TYR A 1 98 ? 9.75 0.229 3.484 1 98.81 98 TYR A N 1
ATOM 767 C CA . TYR A 1 98 ? 9.086 1.011 4.523 1 98.81 98 TYR A CA 1
ATOM 768 C C . TYR A 1 98 ? 10.07 1.936 5.223 1 98.81 98 TYR A C 1
ATOM 770 O O . TYR A 1 98 ? 9.672 2.934 5.832 1 98.81 98 TYR A O 1
ATOM 778 N N . MET A 1 99 ? 11.375 1.6 5.164 1 98.81 99 MET A N 1
ATOM 779 C CA . MET A 1 99 ? 12.391 2.537 5.637 1 98.81 99 MET A CA 1
ATOM 780 C C . MET A 1 99 ? 12.32 3.85 4.863 1 98.81 99 MET A C 1
ATOM 782 O O . MET A 1 99 ? 12.398 4.926 5.453 1 98.81 99 MET A O 1
ATOM 786 N N . ALA A 1 100 ? 12.219 3.766 3.584 1 98.81 100 ALA A N 1
ATOM 787 C CA . ALA A 1 100 ? 12.117 4.953 2.738 1 98.81 100 ALA A CA 1
ATOM 788 C C . ALA A 1 100 ? 10.883 5.773 3.088 1 98.81 100 ALA A C 1
ATOM 790 O O . ALA A 1 100 ? 10.961 6.992 3.246 1 98.81 100 ALA A O 1
ATOM 791 N N . TYR A 1 101 ? 9.773 5.129 3.248 1 98.44 101 TYR A N 1
ATOM 792 C CA . TYR A 1 101 ? 8.531 5.816 3.58 1 98.44 101 TYR A CA 1
ATOM 793 C C . TYR A 1 101 ? 8.617 6.453 4.965 1 98.44 101 TYR A C 1
ATOM 795 O O . TYR A 1 101 ? 8.156 7.582 5.164 1 98.44 101 TYR A O 1
ATOM 803 N N . ASN A 1 102 ? 9.141 5.703 5.891 1 98.56 102 ASN A N 1
ATOM 804 C CA . ASN A 1 102 ? 9.281 6.242 7.238 1 98.56 102 ASN A CA 1
ATOM 805 C C . ASN A 1 102 ? 10.266 7.414 7.27 1 98.56 102 ASN A C 1
ATOM 807 O O . ASN A 1 102 ? 10.062 8.375 8.016 1 98.56 102 ASN A O 1
ATOM 811 N N . ALA A 1 103 ? 11.32 7.312 6.484 1 98.38 103 ALA A N 1
ATOM 812 C CA . ALA A 1 103 ? 12.25 8.43 6.379 1 98.38 103 ALA A CA 1
ATOM 813 C C . ALA A 1 103 ? 11.547 9.688 5.887 1 98.38 103 ALA A C 1
ATOM 815 O O . ALA A 1 103 ? 11.766 10.781 6.418 1 98.38 103 ALA A O 1
ATOM 816 N N . ASP A 1 104 ? 10.758 9.539 4.918 1 97.88 104 ASP A N 1
ATOM 817 C CA . ASP A 1 104 ? 10.008 10.656 4.363 1 97.88 104 ASP A CA 1
ATOM 818 C C . ASP A 1 104 ? 9.094 11.281 5.422 1 97.88 104 ASP A C 1
ATOM 820 O O . ASP A 1 104 ? 8.977 12.508 5.496 1 97.88 104 ASP A O 1
ATOM 824 N N . ILE A 1 105 ? 8.453 10.461 6.23 1 97.56 105 ILE A N 1
ATOM 825 C CA . ILE A 1 105 ? 7.594 10.93 7.312 1 97.56 105 ILE A CA 1
ATOM 826 C C . ILE A 1 105 ? 8.422 11.703 8.336 1 97.56 105 ILE A C 1
ATOM 828 O O . ILE A 1 105 ? 8.039 12.797 8.75 1 97.56 105 ILE A O 1
ATOM 832 N N . PHE A 1 106 ? 9.562 11.172 8.648 1 96.94 106 PHE A N 1
ATOM 833 C CA . PHE A 1 106 ? 10.438 11.828 9.617 1 96.94 106 PHE A CA 1
ATOM 834 C C . PHE A 1 106 ? 10.945 13.156 9.078 1 96.94 106 PHE A C 1
ATOM 836 O O . PHE A 1 106 ? 11 14.148 9.812 1 96.94 106 PHE A O 1
ATOM 843 N N . ILE A 1 107 ? 11.352 13.195 7.855 1 95.69 107 ILE A N 1
ATOM 844 C CA . ILE A 1 107 ? 11.836 14.43 7.238 1 95.69 107 ILE A CA 1
ATOM 845 C C . ILE A 1 107 ? 10.742 15.5 7.301 1 95.69 107 ILE A C 1
ATOM 847 O O . ILE A 1 107 ? 10.992 16.625 7.719 1 95.69 107 ILE A O 1
ATOM 851 N N . ALA A 1 108 ? 9.547 15.055 6.91 1 94.94 108 ALA A N 1
ATOM 852 C CA . ALA A 1 108 ? 8.422 15.992 6.906 1 94.94 108 ALA A CA 1
ATOM 853 C C . ALA A 1 108 ? 8.125 16.5 8.312 1 94.94 108 ALA A C 1
ATOM 855 O O . ALA A 1 108 ? 7.875 17.688 8.516 1 94.94 108 ALA A O 1
ATOM 856 N N . THR A 1 109 ? 8.102 15.625 9.273 1 94.25 109 THR A N 1
ATOM 857 C CA . THR A 1 109 ? 7.754 16 10.641 1 94.25 109 THR A CA 1
ATOM 858 C C . THR A 1 109 ? 8.852 16.875 11.258 1 94.25 109 THR A C 1
ATOM 860 O O . THR A 1 109 ? 8.555 17.812 11.992 1 94.25 109 THR A O 1
ATOM 863 N N . ILE A 1 110 ? 10.078 16.609 11 1 92.88 110 ILE A N 1
ATOM 864 C CA . ILE A 1 110 ? 11.188 17.406 11.508 1 92.88 110 ILE A CA 1
ATOM 865 C C . ILE A 1 110 ? 11.117 18.812 10.938 1 92.88 110 ILE A C 1
ATOM 867 O O . ILE A 1 110 ? 11.273 19.797 11.664 1 92.88 110 ILE A O 1
ATOM 871 N N . ARG A 1 111 ? 10.859 18.906 9.688 1 90.75 111 ARG A N 1
ATOM 872 C CA . ARG A 1 111 ? 10.742 20.203 9.023 1 90.75 111 ARG A CA 1
ATOM 873 C C . ARG A 1 111 ? 9.578 21 9.586 1 90.75 111 ARG A C 1
ATOM 875 O O . ARG A 1 111 ? 9.641 22.234 9.664 1 90.75 111 ARG A O 1
ATOM 882 N N . SER A 1 112 ? 8.555 20.297 9.945 1 88.31 112 SER A N 1
ATOM 883 C CA . SER A 1 112 ? 7.363 20.969 10.453 1 88.31 112 SER A CA 1
ATOM 884 C C . SER A 1 112 ? 7.598 21.547 11.844 1 88.31 112 SER A C 1
ATOM 886 O O . SER A 1 112 ? 6.957 22.516 12.234 1 88.31 112 SER A O 1
ATOM 888 N N . VAL A 1 113 ? 8.391 21 12.664 1 83.25 113 VAL A N 1
ATOM 889 C CA . VAL A 1 113 ? 8.711 21.453 14.008 1 83.25 113 VAL A CA 1
ATOM 890 C C . VAL A 1 113 ? 9.734 22.594 13.945 1 83.25 113 VAL A C 1
ATOM 892 O O . VAL A 1 113 ? 9.711 23.5 14.773 1 83.25 113 VAL A O 1
ATOM 895 N N . SER A 1 114 ? 10.75 22.641 13.125 1 71.5 114 SER A N 1
ATOM 896 C CA . SER A 1 114 ? 11.969 23.453 13.086 1 71.5 114 SER A CA 1
ATOM 897 C C . SER A 1 114 ? 11.641 24.938 12.93 1 71.5 114 SER A C 1
ATOM 899 O O . SER A 1 114 ? 12.367 25.797 13.438 1 71.5 114 SER A O 1
ATOM 901 N N . SER A 1 115 ? 10.578 25.266 12.391 1 68.75 115 SER A N 1
ATOM 902 C CA . SER A 1 115 ? 10.586 26.703 12.172 1 68.75 115 SER A CA 1
ATOM 903 C C . SER A 1 115 ? 10.648 27.469 13.484 1 68.75 115 SER A C 1
ATOM 905 O O . SER A 1 115 ? 11.578 28.234 13.727 1 68.75 115 SER A O 1
ATOM 907 N N . GLY A 1 116 ? 9.75 27.422 14.258 1 65.62 116 GLY A N 1
ATOM 908 C CA . GLY A 1 116 ? 9.695 28.266 15.438 1 65.62 116 GLY A CA 1
ATOM 909 C C . GLY A 1 116 ? 10.484 27.703 16.609 1 65.62 116 GLY A C 1
ATOM 910 O O . GLY A 1 116 ? 11.219 28.438 17.266 1 65.62 116 GLY A O 1
ATOM 911 N N . GLN A 1 117 ? 10.766 26.438 16.812 1 77.44 117 GLN A N 1
ATOM 912 C CA . GLN A 1 117 ? 11.383 25.781 17.953 1 77.44 117 GLN A CA 1
ATOM 913 C C . GLN A 1 117 ? 12.906 25.875 17.891 1 77.44 117 GLN A C 1
ATOM 915 O O . GLN A 1 117 ? 13.57 26 18.922 1 77.44 117 GLN A O 1
ATOM 920 N N . TYR A 1 118 ? 13.414 25.812 16.688 1 79.44 118 TYR A N 1
ATOM 921 C CA . TYR A 1 118 ? 14.859 25.922 16.484 1 79.44 118 TYR A CA 1
ATOM 922 C C . TYR A 1 118 ? 15.375 27.281 16.922 1 79.44 118 TYR A C 1
ATOM 924 O O . TYR A 1 118 ? 16.328 27.375 17.688 1 79.44 118 TYR A O 1
ATOM 932 N N . GLU A 1 119 ? 14.625 28.297 16.5 1 80.56 119 GLU A N 1
ATOM 933 C CA . GLU A 1 119 ? 15.023 29.656 16.844 1 80.56 119 GLU A CA 1
ATOM 934 C C . GLU A 1 119 ? 14.891 29.906 18.344 1 80.56 119 GLU A C 1
ATOM 936 O O . GLU A 1 119 ? 15.766 30.531 18.938 1 80.56 119 GLU A O 1
ATOM 941 N N . ALA A 1 120 ? 13.805 29.375 18.797 1 82.56 120 ALA A N 1
ATOM 942 C CA . ALA A 1 120 ? 13.57 29.547 20.234 1 82.56 120 ALA A CA 1
ATOM 943 C C . ALA A 1 120 ? 14.656 28.859 21.047 1 82.56 120 ALA A C 1
ATOM 945 O O . ALA A 1 120 ? 15.164 29.422 22.016 1 82.56 120 ALA A O 1
ATOM 946 N N . SER A 1 121 ? 15.062 27.703 20.656 1 81.31 121 SER A N 1
ATOM 947 C CA . SER A 1 121 ? 16.078 26.938 21.375 1 81.31 121 SER A CA 1
ATOM 948 C C . SER A 1 121 ? 17.453 27.594 21.266 1 81.31 121 SER A C 1
ATOM 950 O O . SER A 1 121 ? 18.188 27.672 22.25 1 81.31 121 SER A O 1
ATOM 952 N N . ARG A 1 122 ? 17.672 28.125 20.109 1 80.38 122 ARG A N 1
ATOM 953 C CA . ARG A 1 122 ? 18.953 28.781 19.891 1 80.38 122 ARG A CA 1
ATOM 954 C C . ARG A 1 122 ? 19.047 30.094 20.672 1 80.38 122 ARG A C 1
ATOM 956 O O . ARG A 1 122 ? 20.125 30.453 21.156 1 80.38 122 ARG A O 1
ATOM 963 N N . SER A 1 123 ? 17.984 30.656 20.797 1 86.5 123 SER A N 1
ATOM 964 C CA . SER A 1 123 ? 17.938 31.891 21.578 1 86.5 123 SER A CA 1
ATOM 965 C C . SER A 1 123 ? 18.156 31.641 23.062 1 86.5 123 SER A C 1
ATOM 967 O O . SER A 1 123 ? 18.609 32.531 23.781 1 86.5 123 SER A O 1
ATOM 969 N N . LEU A 1 124 ? 17.828 30.469 23.5 1 88.5 124 LEU A N 1
ATOM 970 C CA . LEU A 1 124 ? 18 30.078 24.891 1 88.5 124 LEU A CA 1
ATOM 971 C C . LEU A 1 124 ? 19.422 29.594 25.156 1 88.5 124 LEU A C 1
ATOM 973 O O . LEU A 1 124 ? 19.75 29.219 26.281 1 88.5 124 LEU A O 1
ATOM 977 N N . GLY A 1 125 ? 20.25 29.609 24.094 1 85.31 125 GLY A N 1
ATOM 978 C CA . GLY A 1 125 ? 21.656 29.312 24.281 1 85.31 125 GLY A CA 1
ATOM 979 C C . GLY A 1 125 ? 22.016 27.875 23.922 1 85.31 125 GLY A C 1
ATOM 980 O O . GLY A 1 125 ? 23.172 27.453 24.109 1 85.31 125 GLY A O 1
ATOM 981 N N . PHE A 1 126 ? 21.047 27.172 23.469 1 84.06 126 PHE A N 1
ATOM 982 C CA . PHE A 1 126 ? 21.344 25.797 23.062 1 84.06 126 PHE A CA 1
ATOM 983 C C . PHE A 1 126 ? 22.141 25.766 21.766 1 84.06 126 PHE A C 1
ATOM 985 O O . PHE A 1 126 ? 21.906 26.578 20.875 1 84.06 126 PHE A O 1
ATOM 992 N N . GLY A 1 127 ? 23.141 24.875 21.688 1 87.44 127 GLY A N 1
ATOM 993 C CA . GLY A 1 127 ? 23.859 24.656 20.453 1 87.44 127 GLY A CA 1
ATOM 994 C C . GLY A 1 127 ? 23.031 23.906 19.406 1 87.44 127 GLY A C 1
ATOM 995 O O . GLY A 1 127 ? 21.922 23.469 19.703 1 87.44 127 GLY A O 1
ATOM 996 N N . HIS A 1 128 ? 23.516 23.906 18.25 1 83.56 128 HIS A N 1
ATOM 997 C CA . HIS A 1 128 ? 22.812 23.281 17.125 1 83.56 128 HIS A CA 1
ATOM 998 C C . HIS A 1 128 ? 22.516 21.812 17.406 1 83.56 128 HIS A C 1
ATOM 1000 O O . HIS A 1 128 ? 21.359 21.391 17.297 1 83.56 128 HIS A O 1
ATOM 1006 N N . LEU A 1 129 ? 23.5 21.125 17.828 1 85.94 129 LEU A N 1
ATOM 1007 C CA . LEU A 1 129 ? 23.359 19.688 18.047 1 85.94 129 LEU A CA 1
ATOM 1008 C C . LEU A 1 129 ? 22.438 19.406 19.234 1 85.94 129 LEU A C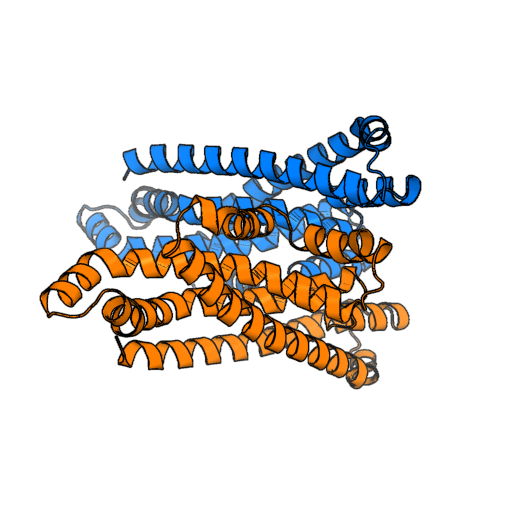 1
ATOM 1010 O O . LEU A 1 129 ? 21.625 18.484 19.188 1 85.94 129 LEU A O 1
ATOM 1014 N N . ARG A 1 130 ? 22.562 20.25 20.234 1 88.31 130 ARG A N 1
ATOM 1015 C CA . ARG A 1 130 ? 21.719 20.078 21.406 1 88.31 130 ARG A CA 1
ATOM 1016 C C . ARG A 1 130 ? 20.25 20.375 21.078 1 88.31 130 ARG A C 1
ATOM 1018 O O . ARG A 1 130 ? 19.359 19.672 21.547 1 88.31 130 ARG A O 1
ATOM 1025 N N . THR A 1 131 ? 20.109 21.438 20.312 1 86.06 131 THR A N 1
ATOM 1026 C CA . THR A 1 131 ? 18.766 21.797 19.875 1 86.06 131 THR A CA 1
ATOM 1027 C C . THR A 1 131 ? 18.156 20.672 19.031 1 86.06 131 THR A C 1
ATOM 1029 O O . THR A 1 131 ? 17 20.297 19.25 1 86.06 131 THR A O 1
ATOM 1032 N N . LEU A 1 132 ? 18.953 20.078 18.25 1 85.12 132 LEU A N 1
ATOM 1033 C CA . LEU A 1 132 ? 18.469 19.031 17.359 1 85.12 132 LEU A CA 1
ATOM 1034 C C . LEU A 1 132 ? 18.141 17.766 18.141 1 85.12 132 LEU A C 1
ATOM 1036 O O . LEU A 1 132 ? 17.031 17.234 18.047 1 85.12 132 LEU A O 1
ATOM 1040 N N . PHE A 1 133 ? 19.016 17.344 19 1 88.12 133 PHE A N 1
ATOM 1041 C CA . PHE A 1 133 ? 18.906 16.031 19.641 1 88.12 133 PHE A CA 1
ATOM 1042 C C . PHE A 1 133 ? 17.969 16.078 20.844 1 88.12 133 PHE A C 1
ATOM 1044 O O . PHE A 1 133 ? 17.281 15.102 21.141 1 88.12 133 PHE A O 1
ATOM 1051 N N . TYR A 1 134 ? 17.844 17.297 21.422 1 88.38 134 TYR A N 1
ATOM 1052 C CA . TYR A 1 134 ? 17.109 17.328 22.672 1 88.38 134 TYR A CA 1
ATOM 1053 C C . TYR A 1 134 ? 15.766 18.031 22.5 1 88.38 134 TYR A C 1
ATOM 1055 O O . TYR A 1 134 ? 14.867 17.875 23.312 1 88.38 134 TYR A O 1
ATOM 1063 N N . VAL A 1 135 ? 15.664 18.719 21.422 1 86.56 135 VAL A N 1
ATOM 1064 C CA . VAL A 1 135 ? 14.438 19.5 21.297 1 86.56 135 VAL A CA 1
ATOM 1065 C C . VAL A 1 135 ? 13.672 19.062 20.047 1 86.56 135 VAL A C 1
ATOM 1067 O O . VAL A 1 135 ? 12.555 18.562 20.141 1 86.56 135 VAL A O 1
ATOM 1070 N N . ILE A 1 136 ? 14.336 19.109 18.969 1 88.31 136 ILE A N 1
ATOM 1071 C CA . ILE A 1 136 ? 13.641 18.969 17.688 1 88.31 136 ILE A CA 1
ATOM 1072 C C . ILE A 1 136 ? 13.328 17.5 17.438 1 88.31 136 ILE A C 1
ATOM 1074 O O . ILE A 1 136 ? 12.172 17.141 17.188 1 88.31 136 ILE A O 1
ATOM 1078 N N . LEU A 1 137 ? 14.289 16.656 17.609 1 90.25 137 LEU A N 1
ATOM 1079 C CA . LEU A 1 137 ? 14.156 15.258 17.203 1 90.25 137 LEU A CA 1
ATOM 1080 C C . LEU A 1 137 ? 13.148 14.531 18.078 1 90.25 137 LEU A C 1
ATOM 1082 O O . LEU A 1 137 ? 12.297 13.797 17.562 1 90.25 137 LEU A O 1
ATOM 1086 N N . PRO A 1 138 ? 13.219 14.727 19.359 1 89.5 138 PRO A N 1
ATOM 1087 C CA . PRO A 1 138 ? 12.211 14.062 20.203 1 89.5 138 PRO A CA 1
ATOM 1088 C C . PRO A 1 138 ? 10.789 14.508 19.875 1 89.5 138 PRO A C 1
ATOM 1090 O O . PRO A 1 138 ? 9.883 13.68 19.797 1 89.5 138 PRO A O 1
ATOM 1093 N N . GLN A 1 139 ? 10.594 15.773 19.625 1 89.31 139 GLN A N 1
ATOM 1094 C CA . GLN A 1 139 ? 9.273 16.312 19.281 1 89.31 139 GLN A CA 1
ATOM 1095 C C . GLN A 1 139 ? 8.797 15.797 17.938 1 89.31 139 GLN A C 1
ATOM 1097 O O . GLN A 1 139 ? 7.633 15.438 17.766 1 89.31 139 GLN A O 1
ATOM 1102 N N . ALA A 1 140 ? 9.711 15.758 17.062 1 91.12 140 ALA A N 1
ATOM 1103 C CA . ALA A 1 140 ? 9.383 15.297 15.719 1 91.12 140 ALA A CA 1
ATOM 1104 C C . ALA A 1 140 ? 8.992 13.82 15.727 1 91.12 140 ALA A C 1
ATOM 1106 O O . ALA A 1 140 ? 8.094 13.406 14.992 1 91.12 140 ALA A O 1
ATOM 1107 N N . PHE A 1 141 ? 9.617 13.078 16.516 1 91.44 141 PHE A N 1
ATOM 1108 C CA . PHE A 1 141 ? 9.32 11.656 16.625 1 91.44 141 PHE A CA 1
ATOM 1109 C C . PHE A 1 141 ? 7.895 11.438 17.109 1 91.44 141 PHE A C 1
ATOM 1111 O O . PHE A 1 141 ? 7.145 10.648 16.531 1 91.44 141 PHE A O 1
ATOM 1118 N N . TYR A 1 142 ? 7.52 12.172 18.141 1 90.94 142 TYR A N 1
ATOM 1119 C CA . TYR A 1 142 ? 6.184 12.023 18.703 1 90.94 142 TYR A CA 1
ATOM 1120 C C . TYR A 1 142 ? 5.117 12.469 17.719 1 90.94 142 TYR A C 1
ATOM 1122 O O . TYR A 1 142 ? 4.047 11.867 17.625 1 90.94 142 TYR A O 1
ATOM 1130 N N . ARG A 1 143 ? 5.488 13.477 17 1 91.88 143 ARG A N 1
ATOM 1131 C CA . ARG A 1 143 ? 4.547 13.992 16 1 91.88 143 ARG A CA 1
ATOM 1132 C C . ARG A 1 143 ? 4.391 13.008 14.844 1 91.88 143 ARG A C 1
ATOM 1134 O O . ARG A 1 143 ? 3.348 12.977 14.188 1 91.88 143 ARG A O 1
ATOM 1141 N N . ALA A 1 144 ? 5.379 12.141 14.625 1 95.25 144 ALA A N 1
ATOM 1142 C CA . ALA A 1 144 ? 5.375 11.203 13.508 1 95.25 144 ALA A CA 1
ATOM 1143 C C . ALA A 1 144 ? 4.641 9.914 13.875 1 95.25 144 ALA A C 1
ATOM 1145 O O . ALA A 1 144 ? 4.309 9.109 13 1 95.25 144 ALA A O 1
ATOM 1146 N N . LEU A 1 145 ? 4.336 9.727 15.125 1 94.5 145 LEU A N 1
ATOM 1147 C CA . LEU A 1 145 ? 3.883 8.445 15.656 1 94.5 145 LEU A CA 1
ATOM 1148 C C . LEU A 1 145 ? 2.598 7.996 14.969 1 94.5 145 LEU A C 1
ATOM 1150 O O . LEU A 1 145 ? 2.477 6.836 14.578 1 94.5 145 LEU A O 1
ATOM 1154 N N . PRO A 1 146 ? 1.632 8.898 14.781 1 94.12 146 PRO A N 1
ATOM 1155 C CA . PRO A 1 146 ? 0.397 8.445 14.133 1 94.12 146 PRO A CA 1
ATOM 1156 C C . PRO A 1 146 ? 0.63 7.918 12.719 1 94.12 146 PRO A C 1
ATOM 1158 O O . PRO A 1 146 ? 0.121 6.855 12.359 1 94.12 146 PRO A O 1
ATOM 1161 N N . GLN A 1 147 ? 1.404 8.625 11.953 1 95.94 147 GLN A N 1
ATOM 1162 C CA . GLN A 1 147 ? 1.671 8.219 10.578 1 95.94 147 GLN A CA 1
ATOM 1163 C C . GLN A 1 147 ? 2.525 6.957 10.539 1 95.94 147 GLN A C 1
ATOM 1165 O O . GLN A 1 147 ? 2.334 6.102 9.672 1 95.94 147 GLN A O 1
ATOM 1170 N N . LEU A 1 148 ? 3.479 6.855 11.445 1 97 148 LEU A N 1
ATOM 1171 C CA . LEU A 1 148 ? 4.312 5.664 11.531 1 97 148 LEU A CA 1
ATOM 1172 C C . LEU A 1 148 ? 3.477 4.438 11.867 1 97 148 LEU A C 1
ATOM 1174 O O . LEU A 1 148 ? 3.668 3.369 11.281 1 97 148 LEU A O 1
ATOM 1178 N N . SER A 1 149 ? 2.596 4.613 12.844 1 95.62 149 SER A N 1
ATOM 1179 C CA . SER A 1 149 ? 1.729 3.512 13.25 1 95.62 149 SER A CA 1
ATOM 1180 C C . SER A 1 149 ? 0.85 3.041 12.094 1 95.62 149 SER A C 1
ATOM 1182 O O . SER A 1 149 ? 0.648 1.839 11.906 1 95.62 149 SER A O 1
ATOM 1184 N N . ASN A 1 150 ? 0.364 3.975 11.359 1 94.94 150 ASN A N 1
ATOM 1185 C CA . ASN A 1 150 ? -0.422 3.625 10.18 1 94.94 150 ASN A CA 1
ATOM 1186 C C . ASN A 1 150 ? 0.407 2.846 9.164 1 94.94 150 ASN A C 1
ATOM 1188 O O . ASN A 1 150 ? -0.07 1.867 8.586 1 94.94 150 ASN A O 1
ATOM 1192 N N . ASN A 1 151 ? 1.598 3.254 8.953 1 97.31 151 ASN A N 1
ATOM 1193 C CA . ASN A 1 151 ? 2.492 2.557 8.039 1 97.31 151 ASN A CA 1
ATOM 1194 C C . ASN A 1 151 ? 2.742 1.118 8.477 1 97.31 151 ASN A C 1
ATOM 1196 O O . ASN A 1 151 ? 2.859 0.219 7.645 1 97.31 151 ASN A O 1
ATOM 1200 N N . MET A 1 152 ? 2.826 0.936 9.781 1 97.62 152 MET A N 1
ATOM 1201 C CA . MET A 1 152 ? 3.068 -0.412 10.289 1 97.62 152 MET A CA 1
ATOM 1202 C C . MET A 1 152 ? 1.867 -1.315 10.031 1 97.62 152 MET A C 1
ATOM 1204 O O . MET A 1 152 ? 2.029 -2.496 9.719 1 97.62 152 MET A O 1
ATOM 1208 N N . ILE A 1 153 ? 0.707 -0.757 10.188 1 97.19 153 ILE A N 1
ATOM 1209 C CA . ILE A 1 153 ? -0.506 -1.527 9.938 1 97.19 153 ILE A CA 1
ATOM 1210 C C . ILE A 1 153 ? -0.566 -1.925 8.461 1 97.19 153 ILE A C 1
ATOM 1212 O O . ILE A 1 153 ? -0.859 -3.078 8.133 1 97.19 153 ILE A O 1
ATOM 1216 N N . ILE A 1 154 ? -0.242 -1.049 7.555 1 97.5 154 ILE A N 1
ATOM 1217 C CA . ILE A 1 154 ? -0.231 -1.322 6.121 1 97.5 154 ILE A CA 1
ATOM 1218 C C . ILE A 1 154 ? 0.872 -2.328 5.797 1 97.5 154 ILE A C 1
ATOM 1220 O O . ILE A 1 154 ? 0.677 -3.23 4.98 1 97.5 154 ILE A O 1
ATOM 1224 N N . MET A 1 155 ? 1.981 -2.191 6.477 1 98.56 155 MET A N 1
ATOM 1225 C CA . MET A 1 155 ? 3.135 -3.064 6.266 1 98.56 155 MET A CA 1
ATOM 1226 C C . MET A 1 155 ? 2.777 -4.516 6.562 1 98.56 155 MET A C 1
ATOM 1228 O O . MET A 1 155 ? 3.184 -5.422 5.828 1 98.56 155 MET A O 1
ATOM 1232 N N . VAL A 1 156 ? 2.055 -4.75 7.586 1 98.31 156 VAL A N 1
ATOM 1233 C CA . VAL A 1 156 ? 1.674 -6.117 7.938 1 98.31 156 VAL A CA 1
ATOM 1234 C C . VAL A 1 156 ? 0.824 -6.719 6.82 1 98.31 156 VAL A C 1
ATOM 1236 O O . VAL A 1 156 ? 0.997 -7.883 6.461 1 98.31 156 VAL A O 1
ATOM 1239 N N . LYS A 1 157 ? -0.054 -5.977 6.293 1 98 157 LYS A N 1
ATOM 1240 C CA . LYS A 1 157 ? -0.856 -6.457 5.172 1 98 157 LYS A CA 1
ATOM 1241 C C . LYS A 1 157 ? 0.011 -6.699 3.939 1 98 157 LYS A C 1
ATOM 1243 O O . LYS A 1 157 ? -0.194 -7.676 3.213 1 98 157 LYS A O 1
ATOM 1248 N N . ASP A 1 158 ? 1.032 -5.891 3.74 1 98.44 158 ASP A N 1
ATOM 1249 C CA . ASP A 1 158 ? 1.907 -6.004 2.576 1 98.44 158 ASP A CA 1
ATOM 1250 C C . ASP A 1 158 ? 2.805 -7.234 2.684 1 98.44 158 ASP A C 1
ATOM 1252 O O . ASP A 1 158 ? 3.41 -7.656 1.695 1 98.44 158 ASP A O 1
ATOM 1256 N N . ILE A 1 159 ? 2.885 -7.781 3.889 1 98.69 159 ILE A N 1
ATOM 1257 C CA . ILE A 1 159 ? 3.67 -9 4.043 1 98.69 159 ILE A CA 1
ATOM 1258 C C . ILE A 1 159 ? 3.105 -10.094 3.143 1 98.69 159 ILE A C 1
ATOM 1260 O O . ILE A 1 159 ? 3.846 -10.961 2.668 1 98.69 159 ILE A O 1
ATOM 1264 N N . SER A 1 160 ? 1.825 -10.023 2.816 1 98.5 160 SER A N 1
ATOM 1265 C CA . SER A 1 160 ? 1.201 -11.023 1.952 1 98.5 160 SER A CA 1
ATOM 1266 C C . SER A 1 160 ? 1.896 -11.086 0.596 1 98.5 160 SER A C 1
ATOM 1268 O O . SER A 1 160 ? 1.931 -12.148 -0.037 1 98.5 160 SER A O 1
ATOM 1270 N N . VAL A 1 161 ? 2.49 -10.023 0.148 1 98.12 161 VAL A N 1
ATOM 1271 C CA . VAL A 1 161 ? 3.121 -9.938 -1.165 1 98.12 161 VAL A CA 1
ATOM 1272 C C . VAL A 1 161 ? 4.367 -10.812 -1.202 1 98.12 161 VAL A C 1
ATOM 1274 O O . VAL A 1 161 ? 4.812 -11.227 -2.275 1 98.12 161 VAL A O 1
ATOM 1277 N N . LEU A 1 162 ? 4.887 -11.18 -0.048 1 98.38 162 LEU A N 1
ATOM 1278 C CA . LEU A 1 162 ? 6.074 -12.023 0.033 1 98.38 162 LEU A CA 1
ATOM 1279 C C . LEU A 1 162 ? 5.766 -13.438 -0.45 1 98.38 162 LEU A C 1
ATOM 1281 O O . LEU A 1 162 ? 6.68 -14.203 -0.758 1 98.38 162 LEU A O 1
ATOM 1285 N N . SER A 1 163 ? 4.48 -13.812 -0.511 1 97.12 163 SER A N 1
ATOM 1286 C CA . SER A 1 163 ? 4.102 -15.109 -1.064 1 97.12 163 SER A CA 1
ATOM 1287 C C . SER A 1 163 ? 4.57 -15.25 -2.51 1 97.12 163 SER A C 1
ATOM 1289 O O . SER A 1 163 ? 4.809 -16.359 -2.984 1 97.12 163 SER A O 1
ATOM 1291 N N . ALA A 1 164 ? 4.785 -14.117 -3.17 1 94.5 164 ALA A N 1
ATOM 1292 C CA . ALA A 1 164 ? 5.172 -14.109 -4.578 1 94.5 164 ALA A CA 1
ATOM 1293 C C . ALA A 1 164 ? 6.594 -14.633 -4.758 1 94.5 164 ALA A C 1
ATOM 1295 O O . ALA A 1 164 ? 6.965 -15.07 -5.848 1 94.5 164 ALA A O 1
ATOM 1296 N N . ILE A 1 165 ? 7.379 -14.578 -3.693 1 94.69 165 ILE A N 1
ATOM 1297 C CA . ILE A 1 165 ? 8.734 -15.102 -3.797 1 94.69 165 ILE A CA 1
ATOM 1298 C C . ILE A 1 165 ? 8.875 -16.344 -2.912 1 94.69 165 ILE A C 1
ATOM 1300 O O . ILE A 1 165 ? 9.984 -16.703 -2.514 1 94.69 165 ILE A O 1
ATOM 1304 N N . GLY A 1 166 ? 7.77 -16.891 -2.479 1 95.44 166 GLY A N 1
ATOM 1305 C CA . GLY A 1 166 ? 7.75 -18.219 -1.905 1 95.44 166 GLY A CA 1
ATOM 1306 C C . GLY A 1 166 ? 7.926 -18.234 -0.398 1 95.44 166 GLY A C 1
ATOM 1307 O O . GLY A 1 166 ? 8.266 -19.266 0.188 1 95.44 166 GLY A O 1
ATOM 1308 N N . ILE A 1 167 ? 7.793 -17.094 0.244 1 97.75 167 ILE A N 1
ATOM 1309 C CA . ILE A 1 167 ? 7.902 -17.062 1.698 1 97.75 167 ILE A CA 1
ATOM 1310 C C . ILE A 1 167 ? 6.609 -17.578 2.324 1 97.75 167 ILE A C 1
ATOM 1312 O O . ILE A 1 167 ? 5.516 -17.141 1.947 1 97.75 167 ILE A O 1
ATOM 1316 N N . GLY A 1 168 ? 6.727 -18.5 3.297 1 97.88 168 GLY A N 1
ATOM 1317 C CA . GLY A 1 168 ? 5.602 -19.203 3.898 1 97.88 168 GLY A CA 1
ATOM 1318 C C . GLY A 1 168 ? 4.883 -18.375 4.953 1 97.88 168 GLY A C 1
ATOM 1319 O O . GLY A 1 168 ? 4.738 -18.812 6.094 1 97.88 168 GLY A O 1
ATOM 1320 N N . GLU A 1 169 ? 4.496 -17.156 4.543 1 98.31 169 GLU A N 1
ATOM 1321 C CA . GLU A 1 169 ? 3.639 -16.344 5.398 1 98.31 169 GLU A CA 1
ATOM 1322 C C . GLU A 1 169 ? 2.172 -16.734 5.254 1 98.31 169 GLU A C 1
ATOM 1324 O O . GLU A 1 169 ? 1.859 -17.766 4.652 1 98.31 169 GLU A O 1
ATOM 1329 N N . MET A 1 170 ? 1.217 -16.078 5.859 1 97.5 170 MET A N 1
ATOM 1330 C CA . MET A 1 170 ? -0.163 -16.5 6.078 1 97.5 170 MET A CA 1
ATOM 1331 C C . MET A 1 170 ? -0.854 -16.797 4.75 1 97.5 170 MET A C 1
ATOM 1333 O O . MET A 1 170 ? -1.501 -17.844 4.605 1 97.5 170 MET A O 1
ATOM 1337 N N . VAL A 1 171 ? -0.74 -15.922 3.822 1 97.44 171 VAL A N 1
ATOM 1338 C CA . VAL A 1 171 ? -1.438 -16.094 2.551 1 97.44 171 VAL A CA 1
ATOM 1339 C C . VAL A 1 171 ? -0.842 -17.266 1.787 1 97.44 171 VAL A C 1
ATOM 1341 O O . VAL A 1 171 ? -1.574 -18.078 1.222 1 97.44 171 VAL A O 1
ATOM 1344 N N . TYR A 1 172 ? 0.442 -17.453 1.812 1 97.81 172 TYR A N 1
ATOM 1345 C CA . TYR A 1 172 ? 1.122 -18.54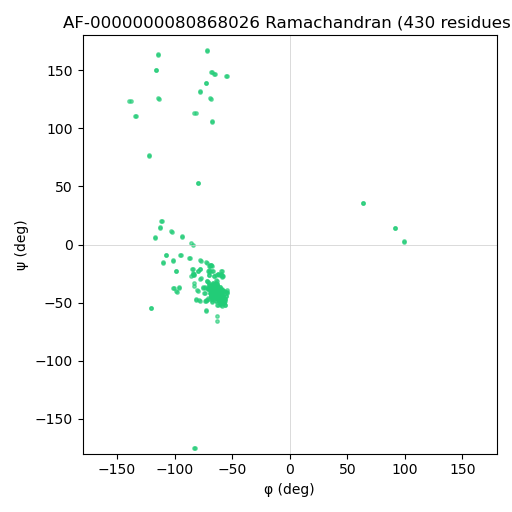7 1.122 1 97.81 172 TYR A CA 1
ATOM 1346 C C . TYR A 1 172 ? 0.675 -19.891 1.665 1 97.81 172 TYR A C 1
ATOM 1348 O O . TYR A 1 172 ? 0.307 -20.781 0.899 1 97.81 172 TYR A O 1
ATOM 1356 N N . VAL A 1 173 ? 0.743 -20.047 2.98 1 98 173 VAL A N 1
ATOM 1357 C CA . VAL A 1 173 ? 0.439 -21.344 3.574 1 98 173 VAL A CA 1
ATOM 1358 C C . VAL A 1 173 ? -1.038 -21.672 3.371 1 98 173 VAL A C 1
ATOM 1360 O O . VAL A 1 173 ? -1.409 -22.844 3.242 1 98 173 VAL A O 1
ATOM 1363 N N . SER A 1 174 ? -1.88 -20.609 3.381 1 97.38 174 SER A N 1
ATOM 1364 C CA . SER A 1 174 ? -3.293 -20.812 3.08 1 97.38 174 SER A CA 1
ATOM 1365 C C . SER A 1 174 ? -3.482 -21.312 1.652 1 97.38 174 SER A C 1
ATOM 1367 O O . SER A 1 174 ? -4.289 -22.219 1.407 1 97.38 174 SER A O 1
ATOM 1369 N N . GLN A 1 175 ? -2.738 -20.734 0.71 1 96.19 175 GLN A N 1
ATOM 1370 C CA . GLN A 1 175 ? -2.799 -21.188 -0.674 1 96.19 175 GLN A CA 1
ATOM 1371 C C . GLN A 1 175 ? -2.33 -22.641 -0.799 1 96.19 175 GLN A C 1
ATOM 1373 O O . GLN A 1 175 ? -2.877 -23.406 -1.593 1 96.19 175 GLN A O 1
ATOM 1378 N N . TYR A 1 176 ? -1.302 -22.953 -0.036 1 96.81 176 TYR A N 1
ATOM 1379 C CA . TYR A 1 176 ? -0.822 -24.328 -0.014 1 96.81 176 TYR A CA 1
ATOM 1380 C C . TYR A 1 176 ? -1.912 -25.281 0.472 1 96.81 176 TYR A C 1
ATOM 1382 O O . TYR A 1 176 ? -2.205 -26.281 -0.181 1 96.81 176 TYR A O 1
ATOM 1390 N N . ALA A 1 177 ? -2.525 -24.984 1.582 1 97.38 177 ALA A N 1
ATOM 1391 C CA . ALA A 1 177 ? -3.594 -25.812 2.129 1 97.38 177 ALA A CA 1
ATOM 1392 C C . ALA A 1 177 ? -4.75 -25.938 1.141 1 97.38 177 ALA A C 1
ATOM 1394 O O . ALA A 1 177 ? -5.32 -27.016 0.979 1 97.38 177 ALA A O 1
ATOM 1395 N N . ILE A 1 178 ? -5.078 -24.875 0.456 1 96.19 178 ILE A N 1
ATOM 1396 C CA . ILE A 1 178 ? -6.168 -24.844 -0.514 1 96.19 178 ILE A CA 1
ATOM 1397 C C . ILE A 1 178 ? -5.836 -25.766 -1.692 1 96.19 178 ILE A C 1
ATOM 1399 O O . ILE A 1 178 ? -6.715 -26.438 -2.219 1 96.19 178 ILE A O 1
ATOM 1403 N N . SER A 1 179 ? -4.562 -25.781 -2.064 1 95.06 179 SER A N 1
ATOM 1404 C CA . SER A 1 179 ? -4.156 -26.578 -3.221 1 95.06 179 SER A CA 1
ATOM 1405 C C . SER A 1 179 ? -4.301 -28.062 -2.945 1 95.06 179 SER A C 1
ATOM 1407 O O . SER A 1 179 ? -4.398 -28.875 -3.875 1 95.06 179 SER A O 1
ATOM 1409 N N . VAL A 1 180 ? -4.383 -28.406 -1.671 1 95.69 180 VAL A N 1
ATOM 1410 C CA . VAL A 1 180 ? -4.477 -29.812 -1.278 1 95.69 180 VAL A CA 1
ATOM 1411 C C . VAL A 1 180 ? -5.926 -30.156 -0.952 1 95.69 180 VAL A C 1
ATOM 1413 O O . VAL A 1 180 ? -6.41 -31.219 -1.323 1 95.69 180 VAL A O 1
ATOM 1416 N N . THR A 1 181 ? -6.586 -29.203 -0.342 1 95.25 181 THR A N 1
ATOM 1417 C CA . THR A 1 181 ? -7.902 -29.516 0.206 1 95.25 181 THR A CA 1
ATOM 1418 C C . THR A 1 181 ? -9 -29.047 -0.742 1 95.25 181 THR A C 1
ATOM 1420 O O . THR A 1 181 ? -10.164 -29.438 -0.601 1 95.25 181 THR A O 1
ATOM 1423 N N . PHE A 1 182 ? -8.695 -28.078 -1.613 1 92.94 182 PHE A N 1
ATOM 1424 C CA . PHE A 1 182 ? -9.609 -27.516 -2.6 1 92.94 182 PHE A CA 1
ATOM 1425 C C . PHE A 1 182 ? -10.781 -26.812 -1.918 1 92.94 182 PHE A C 1
ATOM 1427 O O . PHE A 1 182 ? -11.922 -26.938 -2.354 1 92.94 182 PHE A O 1
ATOM 1434 N N . ARG A 1 183 ? -10.484 -26.188 -0.804 1 93.81 183 ARG A N 1
ATOM 1435 C CA . ARG A 1 183 ? -11.484 -25.438 -0.048 1 93.81 183 ARG A CA 1
ATOM 1436 C C . ARG A 1 183 ? -11.062 -23.984 0.135 1 93.81 183 ARG A C 1
ATOM 1438 O O . ARG A 1 183 ? -10.734 -23.562 1.247 1 93.81 183 ARG A O 1
ATOM 1445 N N . PRO A 1 184 ? -11.195 -23.172 -0.899 1 94.56 184 PRO A N 1
ATOM 1446 C CA . PRO A 1 184 ? -10.68 -21.797 -0.845 1 94.56 184 PRO A CA 1
ATOM 1447 C C . PRO A 1 184 ? -11.492 -20.906 0.093 1 94.56 184 PRO A C 1
ATOM 1449 O O . PRO A 1 184 ? -10.914 -20.141 0.873 1 94.56 184 PRO A O 1
ATOM 1452 N N . PHE A 1 185 ? -12.797 -21.047 0.128 1 94.19 185 PHE A N 1
ATOM 1453 C CA . PHE A 1 185 ? -13.633 -20.156 0.92 1 94.19 185 PHE A CA 1
ATOM 1454 C C . PHE A 1 185 ? -13.312 -20.297 2.404 1 94.19 185 PHE A C 1
ATOM 1456 O O . PHE A 1 185 ? -13.109 -19.281 3.094 1 94.19 185 PHE A O 1
ATOM 1463 N N . GLU A 1 186 ? -13.211 -21.484 2.859 1 96.25 186 GLU A N 1
ATOM 1464 C CA . GLU A 1 186 ? -12.984 -21.75 4.277 1 96.25 186 GLU A CA 1
ATOM 1465 C C . GLU A 1 186 ? -11.633 -21.188 4.73 1 96.25 186 GLU A C 1
ATOM 1467 O O . GLU A 1 186 ? -11.531 -20.578 5.793 1 96.25 186 GLU A O 1
ATOM 1472 N N . PHE A 1 187 ? -10.641 -21.391 3.902 1 97 187 PHE A N 1
ATOM 1473 C CA . PHE A 1 187 ? -9.305 -20.953 4.273 1 97 187 PHE A CA 1
ATOM 1474 C C . PHE A 1 187 ? -9.188 -19.438 4.168 1 97 187 PHE A C 1
ATOM 1476 O O . PHE A 1 187 ? -8.625 -18.781 5.055 1 97 187 PHE A O 1
ATOM 1483 N N . TYR A 1 188 ? -9.734 -18.828 3.127 1 95.62 188 TYR A N 1
ATOM 1484 C CA . TYR A 1 188 ? -9.633 -17.375 2.951 1 95.62 188 TYR A CA 1
ATOM 1485 C C . TYR A 1 188 ? -10.43 -16.641 4.02 1 95.62 188 TYR A C 1
ATOM 1487 O O . TYR A 1 188 ? -10.008 -15.594 4.508 1 95.62 188 TYR A O 1
ATOM 1495 N N . ILE A 1 189 ? -11.562 -17.141 4.402 1 95.44 189 ILE A N 1
ATOM 1496 C CA . ILE A 1 189 ? -12.344 -16.547 5.477 1 95.44 189 ILE A CA 1
ATOM 1497 C C . ILE A 1 189 ? -11.562 -16.625 6.789 1 95.44 189 ILE A C 1
ATOM 1499 O O . ILE A 1 189 ? -11.508 -15.641 7.543 1 95.44 189 ILE A O 1
ATOM 1503 N N . THR A 1 190 ? -10.953 -17.766 7 1 97.5 190 THR A N 1
ATOM 1504 C CA . THR A 1 190 ? -10.18 -17.953 8.219 1 97.5 190 THR A CA 1
ATOM 1505 C C . THR A 1 190 ? -9.023 -16.969 8.281 1 97.5 190 THR A C 1
ATOM 1507 O O . THR A 1 190 ? -8.812 -16.312 9.312 1 97.5 190 THR A O 1
ATOM 1510 N N . ILE A 1 191 ? -8.281 -16.797 7.203 1 96.94 191 ILE A N 1
ATOM 1511 C CA . ILE A 1 191 ? -7.137 -15.898 7.172 1 96.94 191 ILE A CA 1
ATOM 1512 C C . ILE A 1 191 ? -7.617 -14.453 7.293 1 96.94 191 ILE A C 1
ATOM 1514 O O . ILE A 1 191 ? -6.941 -13.625 7.902 1 96.94 191 ILE A O 1
ATOM 1518 N N . ALA A 1 192 ? -8.773 -14.164 6.695 1 96.88 192 ALA A N 1
ATOM 1519 C CA . ALA A 1 192 ? -9.359 -12.836 6.836 1 96.88 192 ALA A CA 1
ATOM 1520 C C . ALA A 1 192 ? -9.641 -12.508 8.305 1 96.88 192 ALA A C 1
ATOM 1522 O O . ALA A 1 192 ? -9.367 -11.391 8.758 1 96.88 192 ALA A O 1
ATOM 1523 N N . VAL A 1 193 ? -10.148 -13.445 9.023 1 97.31 193 VAL A N 1
ATOM 1524 C CA . VAL A 1 193 ? -10.445 -13.258 10.445 1 97.31 193 VAL A CA 1
ATOM 1525 C C . VAL A 1 193 ? -9.141 -13.062 11.219 1 97.31 193 VAL A C 1
ATOM 1527 O O . VAL A 1 193 ? -9.07 -12.227 12.117 1 97.31 193 VAL A O 1
ATOM 1530 N N . ILE A 1 194 ? -8.148 -13.836 10.875 1 97.88 194 ILE A N 1
ATOM 1531 C CA . ILE A 1 194 ? -6.859 -13.711 11.555 1 97.88 194 ILE A CA 1
ATOM 1532 C C . ILE A 1 194 ? -6.27 -12.328 11.281 1 97.88 194 ILE A C 1
ATOM 1534 O O . ILE A 1 194 ? -5.762 -11.672 12.195 1 97.88 194 ILE A O 1
ATOM 1538 N N . TYR A 1 195 ? -6.344 -11.906 10.039 1 97.69 195 TYR A N 1
ATOM 1539 C CA . TYR A 1 195 ? -5.875 -10.555 9.727 1 97.69 195 TYR A CA 1
ATOM 1540 C C . TYR A 1 195 ? -6.637 -9.516 10.539 1 97.69 195 TYR A C 1
ATOM 1542 O O . TYR A 1 195 ? -6.055 -8.531 11 1 97.69 195 TYR A O 1
ATOM 1550 N N . TYR A 1 196 ? -7.914 -9.688 10.648 1 97.12 196 TYR A N 1
ATOM 1551 C CA . TYR A 1 196 ? -8.727 -8.766 11.438 1 97.12 196 TYR A CA 1
ATOM 1552 C C . TYR A 1 196 ? -8.234 -8.703 12.883 1 97.12 196 TYR A C 1
ATOM 1554 O O . TYR A 1 196 ? -8.086 -7.613 13.445 1 97.12 196 TYR A O 1
ATOM 1562 N N . LEU A 1 197 ? -7.93 -9.812 13.469 1 97.44 197 LEU A N 1
ATOM 1563 C CA . LEU A 1 197 ? -7.449 -9.875 14.844 1 97.44 197 LEU A CA 1
ATOM 1564 C C . LEU A 1 197 ? -6.094 -9.188 14.977 1 97.44 197 LEU A C 1
ATOM 1566 O O . LEU A 1 197 ? -5.855 -8.461 15.945 1 97.44 197 LEU A O 1
ATOM 1570 N N . ILE A 1 198 ? -5.238 -9.391 14.047 1 97.12 198 ILE A N 1
ATOM 1571 C CA . ILE A 1 198 ? -3.93 -8.75 14.047 1 97.12 198 ILE A CA 1
ATOM 1572 C C . ILE A 1 198 ? -4.098 -7.234 13.93 1 97.12 198 ILE A C 1
ATOM 1574 O O . ILE A 1 198 ? -3.451 -6.473 14.648 1 97.12 198 ILE A O 1
ATOM 1578 N N . ASN A 1 199 ? -4.988 -6.852 13.031 1 95.5 199 ASN A N 1
ATOM 1579 C CA . ASN A 1 199 ? -5.258 -5.43 12.859 1 95.5 199 ASN A CA 1
ATOM 1580 C C . ASN A 1 199 ? -5.777 -4.797 14.148 1 95.5 199 ASN A C 1
ATOM 1582 O O . ASN A 1 199 ? -5.41 -3.668 14.477 1 95.5 199 ASN A O 1
ATOM 1586 N N . LEU A 1 200 ? -6.645 -5.496 14.891 1 95.69 200 LEU A N 1
ATOM 1587 C CA . LEU A 1 200 ? -7.172 -5.012 16.156 1 95.69 200 LEU A CA 1
ATOM 1588 C C . LEU A 1 200 ? -6.047 -4.801 17.172 1 95.69 200 LEU A C 1
ATOM 1590 O O . LEU A 1 200 ? -6.023 -3.789 17.875 1 95.69 200 LEU A O 1
ATOM 1594 N N . MET A 1 201 ? -5.219 -5.715 17.156 1 96.12 201 MET A N 1
ATOM 1595 C CA . MET A 1 201 ? -4.082 -5.629 18.078 1 96.12 201 MET A CA 1
ATOM 1596 C C . MET A 1 201 ? -3.188 -4.445 17.719 1 96.12 201 MET A C 1
ATOM 1598 O O . MET A 1 201 ? -2.734 -3.715 18.594 1 96.12 201 MET A O 1
ATOM 1602 N N . MET A 1 202 ? -2.938 -4.309 16.469 1 95.88 202 MET A N 1
ATOM 1603 C CA . MET A 1 202 ? -2.09 -3.211 16.016 1 95.88 202 MET A CA 1
ATOM 1604 C C . MET A 1 202 ? -2.742 -1.862 16.297 1 95.88 202 MET A C 1
ATOM 1606 O O . MET A 1 202 ? -2.068 -0.919 16.719 1 95.88 202 MET A O 1
ATOM 1610 N N . GLU A 1 203 ? -4.008 -1.789 16.047 1 94.19 203 GLU A N 1
ATOM 1611 C CA . GLU A 1 203 ? -4.742 -0.555 16.312 1 94.19 203 GLU A CA 1
ATOM 1612 C C . GLU A 1 203 ? -4.738 -0.222 17.797 1 94.19 203 GLU A C 1
ATOM 1614 O O . GLU A 1 203 ? -4.605 0.943 18.188 1 94.19 203 GLU A O 1
ATOM 1619 N N . ALA A 1 204 ? -4.938 -1.201 18.641 1 94.5 204 ALA A N 1
ATOM 1620 C CA . ALA A 1 204 ? -4.883 -1.009 20.094 1 94.5 204 ALA A CA 1
ATOM 1621 C C . ALA A 1 204 ? -3.504 -0.518 20.531 1 94.5 204 ALA A C 1
ATOM 1623 O O . ALA A 1 204 ? -3.395 0.368 21.375 1 94.5 204 ALA A O 1
ATOM 1624 N N . GLY A 1 205 ? -2.514 -1.11 19.922 1 93.31 205 GLY A N 1
ATOM 1625 C CA . GLY A 1 205 ? -1.161 -0.649 20.188 1 93.31 205 GLY A CA 1
ATOM 1626 C C . GLY A 1 205 ? -0.922 0.786 19.766 1 93.31 205 GLY A C 1
ATOM 1627 O O . GLY A 1 205 ? -0.296 1.561 20.484 1 93.31 205 GLY A O 1
ATOM 1628 N N . GLN A 1 206 ? -1.427 1.082 18.609 1 91.06 206 GLN A N 1
ATOM 1629 C CA . GLN A 1 206 ? -1.307 2.439 18.094 1 91.06 206 GLN A CA 1
ATOM 1630 C C . GLN A 1 206 ? -1.982 3.445 19.031 1 91.06 206 GLN A 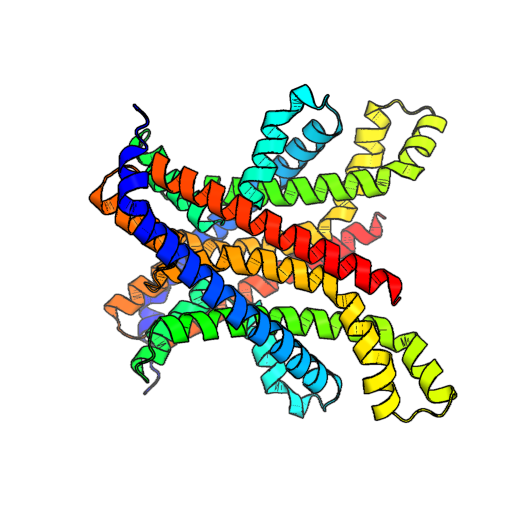C 1
ATOM 1632 O O . GLN A 1 206 ? -1.406 4.488 19.344 1 91.06 206 GLN A O 1
ATOM 1637 N N . THR A 1 207 ? -3.184 3.135 19.484 1 90.69 207 THR A N 1
ATOM 1638 C CA . THR A 1 207 ? -3.943 4.02 20.359 1 90.69 207 THR A CA 1
ATOM 1639 C C . THR A 1 207 ? -3.229 4.203 21.688 1 90.69 207 THR A C 1
ATOM 1641 O O . THR A 1 207 ? -3.174 5.312 22.234 1 90.69 207 THR A O 1
ATOM 1644 N N . TRP A 1 208 ? -2.73 3.16 22.141 1 91.25 208 TRP A N 1
ATOM 1645 C CA . TRP A 1 208 ? -2.01 3.199 23.406 1 91.25 208 TRP A CA 1
ATOM 1646 C C . TRP A 1 208 ? -0.778 4.094 23.297 1 91.25 208 TRP A C 1
ATOM 1648 O O . TRP A 1 208 ? -0.534 4.93 24.172 1 91.25 208 TRP A O 1
ATOM 1658 N N . ILE A 1 209 ? -0.056 3.973 22.219 1 89.19 209 ILE A N 1
ATOM 1659 C CA . ILE A 1 209 ? 1.161 4.746 22 1 89.19 209 ILE A CA 1
ATOM 1660 C C . ILE A 1 209 ? 0.811 6.223 21.828 1 89.19 209 ILE A C 1
ATOM 1662 O O . ILE A 1 209 ? 1.479 7.098 22.375 1 89.19 209 ILE A O 1
ATOM 1666 N N . GLU A 1 210 ? -0.231 6.441 21.094 1 86 210 GLU A N 1
ATOM 1667 C CA . GLU A 1 210 ? -0.646 7.812 20.828 1 86 210 GLU A CA 1
ATOM 1668 C C . GLU A 1 210 ? -1.152 8.492 2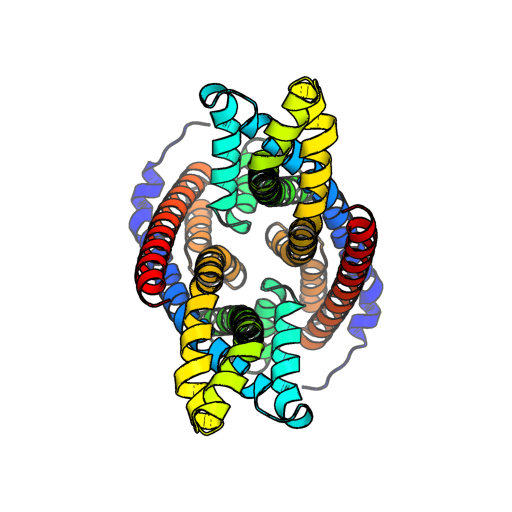2.094 1 86 210 GLU A C 1
ATOM 1670 O O . GLU A 1 210 ? -0.916 9.688 22.312 1 86 210 GLU A O 1
ATOM 1675 N N . ARG A 1 211 ? -1.785 7.82 22.953 1 87.5 211 ARG A N 1
ATOM 1676 C CA . ARG A 1 211 ? -2.268 8.375 24.219 1 87.5 211 ARG A CA 1
ATOM 1677 C C . ARG A 1 211 ? -1.106 8.719 25.141 1 87.5 211 ARG A C 1
ATOM 1679 O O . ARG A 1 211 ? -1.112 9.766 25.781 1 87.5 211 ARG A O 1
ATOM 1686 N N . ARG A 1 212 ? -0.226 7.949 25.141 1 84.75 212 ARG A N 1
ATOM 1687 C CA . ARG A 1 212 ? 0.937 8.18 25.984 1 84.75 212 ARG A CA 1
ATOM 1688 C C . ARG A 1 212 ? 1.776 9.344 25.469 1 84.75 212 ARG A C 1
ATOM 1690 O O . ARG A 1 212 ? 2.332 10.117 26.25 1 84.75 212 ARG A O 1
ATOM 1697 N N . ALA A 1 213 ? 1.849 9.43 24.156 1 82.62 213 ALA A N 1
ATOM 1698 C CA . ALA A 1 213 ? 2.604 10.516 23.516 1 82.62 213 ALA A CA 1
ATOM 1699 C C . ALA A 1 213 ? 1.895 11.852 23.703 1 82.62 213 ALA A C 1
ATOM 1701 O O . ALA A 1 213 ? 2.541 12.898 23.781 1 82.62 213 ALA A O 1
ATOM 1702 N N . ALA A 1 214 ? 0.599 11.875 23.703 1 77 214 ALA A N 1
ATOM 1703 C CA . ALA A 1 214 ? -0.187 13.086 23.891 1 77 214 ALA A CA 1
ATOM 1704 C C . ALA A 1 214 ? 0.082 13.703 25.266 1 77 214 ALA A C 1
ATOM 1706 O O . ALA A 1 214 ? 0.035 14.93 25.422 1 77 214 ALA A O 1
ATOM 1707 N N . TYR A 1 215 ? 0.486 12.906 26.188 1 68.25 215 TYR A N 1
ATOM 1708 C CA . TYR A 1 215 ? 0.812 13.406 27.531 1 68.25 215 TYR A CA 1
ATOM 1709 C C . TYR A 1 215 ? 2.184 14.07 27.547 1 68.25 215 TYR A C 1
ATOM 1711 O O . TYR A 1 215 ? 2.473 14.891 28.406 1 68.25 215 TYR A O 1
ATOM 1719 N N . ARG A 1 216 ? 2.885 13.828 26.484 1 62.25 216 ARG A N 1
ATOM 1720 C CA . ARG A 1 216 ? 4.23 14.383 26.422 1 62.25 216 ARG A CA 1
ATOM 1721 C C . ARG A 1 216 ? 4.27 15.633 25.547 1 62.25 216 ARG A C 1
ATOM 1723 O O . ARG A 1 216 ? 5.191 16.438 25.656 1 62.25 216 ARG A O 1
ATOM 1730 N N . ARG A 1 217 ? 3.252 15.898 24.75 1 56.81 217 ARG A N 1
ATOM 1731 C CA . ARG A 1 217 ? 3.168 17.109 23.953 1 56.81 217 ARG A CA 1
ATOM 1732 C C . ARG A 1 217 ? 2.672 18.281 24.797 1 56.81 217 ARG A C 1
ATOM 1734 O O . ARG A 1 217 ? 1.817 18.109 25.672 1 56.81 217 ARG A O 1
ATOM 1741 N N . MET B 1 1 ? 29 -9.07 -14.391 1 63.25 1 MET B N 1
ATOM 1742 C CA . MET B 1 1 ? 27.766 -9.125 -15.164 1 63.25 1 MET B CA 1
ATOM 1743 C C . MET B 1 1 ? 27.781 -8.078 -16.281 1 63.25 1 MET B C 1
ATOM 1745 O O . MET B 1 1 ? 28.234 -6.953 -16.078 1 63.25 1 MET B O 1
ATOM 1749 N N . GLU B 1 2 ? 27.844 -8.367 -17.562 1 81.19 2 GLU B N 1
ATOM 1750 C CA . GLU B 1 2 ? 27.797 -7.43 -18.688 1 81.19 2 GLU B CA 1
ATOM 1751 C C . GLU B 1 2 ? 26.359 -7.031 -19.016 1 81.19 2 GLU B C 1
ATOM 1753 O O . GLU B 1 2 ? 25.516 -7.891 -19.281 1 81.19 2 GLU B O 1
ATOM 1758 N N . PHE B 1 3 ? 26.062 -5.816 -18.797 1 88.19 3 PHE B N 1
ATOM 1759 C CA . PHE B 1 3 ? 24.75 -5.273 -19.109 1 88.19 3 PHE B CA 1
ATOM 1760 C C . PHE B 1 3 ? 24.531 -5.215 -20.625 1 88.19 3 PHE B C 1
ATOM 1762 O O . PHE B 1 3 ? 25.438 -4.805 -21.359 1 88.19 3 PHE B O 1
ATOM 1769 N N . ASP B 1 4 ? 23.438 -5.824 -21.156 1 93.75 4 ASP B N 1
ATOM 1770 C CA . ASP B 1 4 ? 23.016 -5.801 -22.547 1 93.75 4 ASP B CA 1
ATOM 1771 C C . ASP B 1 4 ? 21.516 -5.516 -22.672 1 93.75 4 ASP B C 1
ATOM 1773 O O . ASP B 1 4 ? 20.688 -6.387 -22.391 1 93.75 4 ASP B O 1
ATOM 1777 N N . PHE B 1 5 ? 21.172 -4.379 -23.172 1 95.88 5 PHE B N 1
ATOM 1778 C CA . PHE B 1 5 ? 19.781 -3.951 -23.234 1 95.88 5 PHE B CA 1
ATOM 1779 C C . PHE B 1 5 ? 19.156 -4.316 -24.578 1 95.88 5 PHE B C 1
ATOM 1781 O O . PHE B 1 5 ? 17.984 -4.027 -24.812 1 95.88 5 PHE B O 1
ATOM 1788 N N . SER B 1 6 ? 19.828 -5.047 -25.438 1 96.19 6 SER B N 1
ATOM 1789 C CA . SER B 1 6 ? 19.312 -5.43 -26.766 1 96.19 6 SER B CA 1
ATOM 1790 C C . SER B 1 6 ? 18.031 -6.246 -26.641 1 96.19 6 SER B C 1
ATOM 1792 O O . SER B 1 6 ? 17.078 -6.004 -27.375 1 96.19 6 SER B O 1
ATOM 1794 N N . PRO B 1 7 ? 17.984 -7.141 -25.719 1 96.38 7 PRO B N 1
ATOM 1795 C CA . PRO B 1 7 ? 16.734 -7.887 -25.578 1 96.38 7 PRO B CA 1
ATOM 1796 C C . PRO B 1 7 ? 15.555 -6.996 -25.172 1 96.38 7 PRO B C 1
ATOM 1798 O O . PRO B 1 7 ? 14.414 -7.273 -25.531 1 96.38 7 PRO B O 1
ATOM 1801 N N . VAL B 1 8 ? 15.812 -6.008 -24.422 1 97.06 8 VAL B N 1
ATOM 1802 C CA . VAL B 1 8 ? 14.758 -5.078 -24.016 1 97.06 8 VAL B CA 1
ATOM 1803 C C . VAL B 1 8 ? 14.164 -4.406 -25.25 1 97.06 8 VAL B C 1
ATOM 1805 O O . VAL B 1 8 ? 12.953 -4.211 -25.328 1 97.06 8 VAL B O 1
ATOM 1808 N N . ILE B 1 9 ? 15.031 -4.102 -26.188 1 96.94 9 ILE B N 1
ATOM 1809 C CA . ILE B 1 9 ? 14.578 -3.475 -27.422 1 96.94 9 ILE B CA 1
ATOM 1810 C C . ILE B 1 9 ? 13.688 -4.445 -28.203 1 96.94 9 ILE B C 1
ATOM 1812 O O . ILE B 1 9 ? 12.648 -4.055 -28.734 1 96.94 9 ILE B O 1
ATOM 1816 N N . ASP B 1 10 ? 14.039 -5.695 -28.25 1 97.25 10 ASP B N 1
ATOM 1817 C CA . ASP B 1 10 ? 13.289 -6.727 -28.938 1 97.25 10 ASP B CA 1
ATOM 1818 C C . ASP B 1 10 ? 11.906 -6.918 -28.312 1 97.25 10 ASP B C 1
ATOM 1820 O O . ASP B 1 10 ? 10.938 -7.211 -29.016 1 97.25 10 ASP B O 1
ATOM 1824 N N . TYR B 1 11 ? 11.812 -6.695 -27.016 1 97.56 11 TYR B N 1
ATOM 1825 C CA . TYR B 1 11 ? 10.57 -6.953 -26.297 1 97.56 11 TYR B CA 1
ATOM 1826 C C . TYR B 1 11 ? 9.828 -5.656 -26.016 1 97.56 11 TYR B C 1
ATOM 1828 O O . TYR B 1 11 ? 8.867 -5.641 -25.25 1 97.56 11 TYR B O 1
ATOM 1836 N N . LEU B 1 12 ? 10.266 -4.621 -26.641 1 96.75 12 LEU B N 1
ATOM 1837 C CA . LEU B 1 12 ? 9.664 -3.316 -26.406 1 96.75 12 LEU B CA 1
ATOM 1838 C C . LEU B 1 12 ? 8.164 -3.352 -26.703 1 96.75 12 LEU B C 1
ATOM 1840 O O . LEU B 1 12 ? 7.367 -2.795 -25.938 1 96.75 12 LEU B O 1
ATOM 1844 N N . PRO B 1 13 ? 7.727 -4.062 -27.781 1 97.38 13 PRO B N 1
ATOM 1845 C CA . PRO B 1 13 ? 6.285 -4.137 -28.031 1 97.38 13 PRO B CA 1
ATOM 1846 C C . PRO B 1 13 ? 5.531 -4.836 -26.891 1 97.38 13 PRO B C 1
ATOM 1848 O O . PRO B 1 13 ? 4.445 -4.398 -26.516 1 97.38 13 PRO B O 1
ATOM 1851 N N . THR B 1 14 ? 6.109 -5.863 -26.375 1 97.31 14 THR B N 1
ATOM 1852 C CA . THR B 1 14 ? 5.512 -6.59 -25.266 1 97.31 14 THR B CA 1
ATOM 1853 C C . THR B 1 14 ? 5.426 -5.703 -24.016 1 97.31 14 THR B C 1
ATOM 1855 O O . THR B 1 14 ? 4.402 -5.684 -23.328 1 97.31 14 THR B O 1
ATOM 1858 N N . LEU B 1 15 ? 6.48 -4.949 -23.734 1 97.75 15 LEU B N 1
ATOM 1859 C CA . LEU B 1 15 ? 6.512 -4.055 -22.578 1 97.75 15 LEU B CA 1
ATOM 1860 C C . LEU B 1 15 ? 5.469 -2.949 -22.734 1 97.75 15 LEU B C 1
ATOM 1862 O O . LEU B 1 15 ? 4.781 -2.609 -21.766 1 97.75 15 LEU B O 1
ATOM 1866 N N . LEU B 1 16 ? 5.336 -2.441 -23.938 1 97.62 16 LEU B N 1
ATOM 1867 C CA . LEU B 1 16 ? 4.371 -1.375 -24.188 1 97.62 16 LEU B CA 1
ATOM 1868 C C . LEU B 1 16 ? 2.943 -1.89 -24.047 1 97.62 16 LEU B C 1
ATOM 1870 O O . LEU B 1 16 ? 2.055 -1.156 -23.609 1 97.62 16 LEU B O 1
ATOM 1874 N N . GLN B 1 17 ? 2.725 -3.129 -24.453 1 97.94 17 GLN B N 1
ATOM 1875 C CA . GLN B 1 17 ? 1.425 -3.746 -24.219 1 97.94 17 GLN B CA 1
ATOM 1876 C C . GLN B 1 17 ? 1.115 -3.816 -22.719 1 97.94 17 GLN B C 1
ATOM 1878 O O . GLN B 1 17 ? -0.019 -3.568 -22.297 1 97.94 17 GLN B O 1
ATOM 1883 N N . GLY B 1 18 ? 2.125 -4.18 -21.906 1 98.31 18 GLY B N 1
ATOM 1884 C CA . GLY B 1 18 ? 1.966 -4.18 -20.453 1 98.31 18 GLY B CA 1
ATOM 1885 C C . GLY B 1 18 ? 1.637 -2.811 -19.891 1 98.31 18 GLY B C 1
ATOM 1886 O O . GLY B 1 18 ? 0.809 -2.689 -18.984 1 98.31 18 GLY B O 1
ATOM 1887 N N . VAL B 1 19 ? 2.312 -1.784 -20.469 1 98.19 19 VAL B N 1
ATOM 1888 C CA . VAL B 1 19 ? 2.025 -0.409 -20.078 1 98.19 19 VAL B CA 1
ATOM 1889 C C . VAL B 1 19 ? 0.57 -0.074 -20.391 1 98.19 19 VAL B C 1
ATOM 1891 O O . VAL B 1 19 ? -0.129 0.534 -19.578 1 98.19 19 VAL B O 1
ATOM 1894 N N . GLY B 1 20 ? 0.134 -0.477 -21.562 1 98.25 20 GLY B N 1
ATOM 1895 C CA . GLY B 1 20 ? -1.247 -0.252 -21.953 1 98.25 20 GLY B CA 1
ATOM 1896 C C . GLY B 1 20 ? -2.25 -0.887 -21.016 1 98.25 20 GLY B C 1
ATOM 1897 O O . GLY B 1 20 ? -3.229 -0.25 -20.625 1 98.25 20 GLY B O 1
ATOM 1898 N N . VAL B 1 21 ? -2.021 -2.113 -20.672 1 98.5 21 VAL B N 1
ATOM 1899 C CA . VAL B 1 21 ? -2.896 -2.83 -19.75 1 98.5 21 VAL B CA 1
ATOM 1900 C C . VAL B 1 21 ? -2.896 -2.131 -18.391 1 98.5 21 VAL B C 1
ATOM 1902 O O . VAL B 1 21 ? -3.951 -1.948 -17.781 1 98.5 21 VAL B O 1
ATOM 1905 N N . THR B 1 22 ? -1.719 -1.724 -17.922 1 98.62 22 THR B N 1
ATOM 1906 C CA . THR B 1 22 ? -1.577 -1.017 -16.656 1 98.62 22 THR B CA 1
ATOM 1907 C C . THR B 1 22 ? -2.377 0.283 -16.672 1 98.62 22 THR B C 1
ATOM 1909 O O . THR B 1 22 ? -3.131 0.563 -15.734 1 98.62 22 THR B O 1
ATOM 1912 N N . LEU B 1 23 ? -2.266 1.042 -17.719 1 98 23 LEU B N 1
ATOM 1913 C CA . LEU B 1 23 ? -2.947 2.328 -17.812 1 98 23 LEU B CA 1
ATOM 1914 C C . LEU B 1 23 ? -4.457 2.137 -17.938 1 98 23 LEU B C 1
ATOM 1916 O O . LEU B 1 23 ? -5.23 2.896 -17.344 1 98 23 LEU B O 1
ATOM 1920 N N . LEU B 1 24 ? -4.852 1.128 -18.656 1 98.25 24 LEU B N 1
ATOM 1921 C CA . LEU B 1 24 ? -6.273 0.835 -18.797 1 98.25 24 LEU B CA 1
ATOM 1922 C C . LEU B 1 24 ? -6.887 0.453 -17.453 1 98.25 24 LEU B C 1
ATOM 1924 O O . LEU B 1 24 ? -7.945 0.968 -17.078 1 98.25 24 LEU B O 1
ATOM 1928 N N . ILE B 1 25 ? -6.254 -0.43 -16.781 1 98.75 25 ILE B N 1
ATOM 1929 C CA . ILE B 1 25 ? -6.734 -0.843 -15.469 1 98.75 25 ILE B CA 1
ATOM 1930 C C . ILE B 1 25 ? -6.73 0.353 -14.523 1 98.75 25 ILE B C 1
ATOM 1932 O O . ILE B 1 25 ? -7.703 0.579 -13.797 1 98.75 25 ILE B O 1
ATOM 1936 N N . GLY B 1 26 ? -5.59 1.109 -14.57 1 98.56 26 GLY B N 1
ATOM 1937 C CA . GLY B 1 26 ? -5.477 2.275 -13.711 1 98.56 26 GLY B CA 1
ATOM 1938 C C . GLY B 1 26 ? -6.605 3.271 -13.898 1 98.56 26 GLY B C 1
ATOM 1939 O O . GLY B 1 26 ? -7.191 3.742 -12.922 1 98.56 26 GLY B O 1
ATOM 1940 N N . LEU B 1 27 ? -6.926 3.584 -15.109 1 98.12 27 LEU B N 1
ATOM 1941 C CA . LEU B 1 27 ? -7.977 4.551 -15.414 1 98.12 27 LEU B CA 1
ATOM 1942 C C . LEU B 1 27 ? -9.336 4.023 -14.984 1 98.12 27 LEU B C 1
ATOM 1944 O O . LEU B 1 27 ? -10.133 4.754 -14.383 1 98.12 27 LEU B O 1
ATOM 1948 N N . THR B 1 28 ? -9.633 2.795 -15.281 1 98.75 28 THR B N 1
ATOM 1949 C CA . THR B 1 28 ? -10.914 2.189 -14.938 1 98.75 28 THR B CA 1
ATOM 1950 C C . THR B 1 28 ? -11.094 2.141 -13.422 1 98.75 28 THR B C 1
ATOM 1952 O O . THR B 1 28 ? -12.156 2.506 -12.906 1 98.75 28 THR B O 1
ATOM 1955 N N . VAL B 1 29 ? -10.078 1.709 -12.719 1 98.88 29 VAL B N 1
ATOM 1956 C CA . VAL B 1 29 ? -10.133 1.581 -11.266 1 98.88 29 VAL B CA 1
ATOM 1957 C C . VAL B 1 29 ? -10.234 2.965 -10.633 1 98.88 29 VAL B C 1
ATOM 1959 O O . VAL B 1 29 ? -10.938 3.148 -9.633 1 98.88 29 VAL B O 1
ATOM 1962 N N . ALA B 1 30 ? -9.484 3.939 -11.227 1 98.38 30 ALA B N 1
ATOM 1963 C CA . ALA B 1 30 ? -9.555 5.305 -10.711 1 98.38 30 ALA B CA 1
ATOM 1964 C C . ALA B 1 30 ? -10.984 5.832 -10.75 1 98.38 30 ALA B C 1
ATOM 1966 O O . ALA B 1 30 ? -11.492 6.344 -9.75 1 98.38 30 ALA B O 1
ATOM 1967 N N . VAL B 1 31 ? -11.656 5.66 -11.82 1 98.31 31 VAL B N 1
ATOM 1968 C CA . VAL B 1 31 ? -13.023 6.148 -11.992 1 98.31 31 VAL B CA 1
ATOM 1969 C C . VAL B 1 31 ? -13.961 5.387 -11.07 1 98.31 31 VAL B C 1
ATOM 1971 O O . VAL B 1 31 ? -14.742 5.992 -10.328 1 98.31 31 VAL B O 1
ATOM 1974 N N . MET B 1 32 ? -13.82 4.129 -11.078 1 98.62 32 MET B N 1
ATOM 1975 C CA . MET B 1 32 ? -14.68 3.266 -10.266 1 98.62 32 MET B CA 1
ATOM 1976 C C . MET B 1 32 ? -14.508 3.566 -8.781 1 98.62 32 MET B C 1
ATOM 1978 O O . MET B 1 32 ? -15.492 3.674 -8.055 1 98.62 32 MET B O 1
ATOM 1982 N N . SER B 1 33 ? -13.312 3.686 -8.359 1 98.75 33 SER B N 1
ATOM 1983 C CA . SER B 1 33 ? -13.039 3.805 -6.93 1 98.75 33 SER B CA 1
ATOM 1984 C C . SER B 1 33 ? -13.398 5.195 -6.414 1 98.75 33 SER B C 1
ATOM 1986 O O . SER B 1 33 ? -13.875 5.34 -5.285 1 98.75 33 SER B O 1
ATOM 1988 N N . VAL B 1 34 ? -13.156 6.27 -7.211 1 97.88 34 VAL B N 1
ATOM 1989 C CA . VAL B 1 34 ? -13.445 7.633 -6.773 1 97.88 34 VAL B CA 1
ATOM 1990 C C . VAL B 1 34 ? -14.961 7.859 -6.77 1 97.88 34 VAL B C 1
ATOM 1992 O O . VAL B 1 34 ? -15.516 8.305 -5.766 1 97.88 34 VAL B O 1
ATOM 1995 N N . ILE B 1 35 ? -15.633 7.504 -7.848 1 97.81 35 ILE B N 1
ATOM 1996 C CA . ILE B 1 35 ? -17.078 7.688 -7.934 1 97.81 35 ILE B CA 1
ATOM 1997 C C . ILE B 1 35 ? -17.781 6.758 -6.941 1 97.81 35 ILE B C 1
ATOM 1999 O O . ILE B 1 35 ? -18.641 7.191 -6.184 1 97.81 35 ILE B O 1
ATOM 2003 N N . GLY B 1 36 ? -17.391 5.527 -6.969 1 98.31 36 GLY B N 1
ATOM 2004 C CA . GLY B 1 36 ? -17.969 4.586 -6.027 1 98.31 36 GLY B CA 1
ATOM 2005 C C . GLY B 1 36 ? -17.734 4.961 -4.578 1 98.31 36 GLY B C 1
ATOM 2006 O O . GLY B 1 36 ? -18.625 4.836 -3.742 1 98.31 36 GLY B O 1
ATOM 2007 N N . GLY B 1 37 ? -16.453 5.379 -4.281 1 98.31 37 GLY B N 1
ATOM 2008 C CA . GLY B 1 37 ? -16.141 5.805 -2.93 1 98.31 37 GLY B CA 1
ATOM 2009 C C . GLY B 1 37 ? -16.984 6.961 -2.449 1 98.31 37 GLY B C 1
ATOM 2010 O O . GLY B 1 37 ? -17.406 6.992 -1.289 1 98.31 37 GLY B O 1
ATOM 2011 N N . GLN B 1 38 ? -17.234 7.871 -3.34 1 96.44 38 GLN B N 1
ATOM 2012 C CA . GLN B 1 38 ? -18.094 9 -3 1 96.44 38 GLN B CA 1
ATOM 2013 C C . GLN B 1 38 ? -19.516 8.547 -2.711 1 96.44 38 GLN B C 1
ATOM 2015 O O . GLN B 1 38 ? -20.141 8.992 -1.74 1 96.44 38 GLN B O 1
ATOM 2020 N N . ILE B 1 39 ? -20.078 7.691 -3.51 1 95.69 39 ILE B N 1
ATOM 2021 C CA . ILE B 1 39 ? -21.422 7.176 -3.348 1 95.69 39 ILE B CA 1
ATOM 2022 C C . ILE B 1 39 ? -21.531 6.414 -2.029 1 95.69 39 ILE B C 1
ATOM 2024 O O . ILE B 1 39 ? -22.453 6.648 -1.24 1 95.69 39 ILE B O 1
ATOM 2028 N N . VAL B 1 40 ? -20.609 5.574 -1.749 1 97.25 40 VAL B N 1
ATOM 2029 C CA . VAL B 1 40 ? -20.594 4.789 -0.519 1 97.25 40 VAL B CA 1
ATOM 2030 C C . VAL B 1 40 ? -20.516 5.719 0.688 1 97.25 40 VAL B C 1
ATOM 2032 O O . VAL B 1 40 ? -21.234 5.523 1.678 1 97.25 40 VAL B O 1
ATOM 2035 N N . ALA B 1 41 ? -19.656 6.742 0.579 1 96.12 41 ALA B N 1
ATOM 2036 C CA . ALA B 1 41 ? -19.484 7.688 1.679 1 96.12 41 ALA B CA 1
ATOM 2037 C C . ALA B 1 41 ? -20.797 8.422 1.975 1 96.12 41 ALA B C 1
ATOM 2039 O O . ALA B 1 41 ? -21.203 8.531 3.133 1 96.12 41 ALA B O 1
ATOM 2040 N N . VAL B 1 42 ? -21.484 8.883 0.961 1 91.94 42 VAL B N 1
ATOM 2041 C CA . VAL B 1 42 ? -22.719 9.656 1.114 1 91.94 42 VAL B CA 1
ATOM 2042 C C . VAL B 1 42 ? -23.812 8.781 1.715 1 91.94 42 VAL B C 1
ATOM 2044 O O . VAL B 1 42 ? -24.484 9.18 2.666 1 91.94 42 VAL B O 1
ATOM 2047 N N . ILE B 1 43 ? -23.953 7.605 1.229 1 93.56 43 ILE B N 1
ATOM 2048 C CA . ILE B 1 43 ? -24.984 6.703 1.736 1 93.56 43 ILE B CA 1
ATOM 2049 C C . ILE B 1 43 ? -24.688 6.344 3.191 1 93.56 43 ILE B C 1
ATOM 2051 O O . ILE B 1 43 ? -25.594 6.355 4.035 1 93.56 43 ILE B O 1
ATOM 2055 N N . THR B 1 44 ? -23.453 6.102 3.48 1 94.06 44 THR B N 1
ATOM 2056 C CA . THR B 1 44 ? -23.047 5.703 4.82 1 94.06 44 THR B CA 1
ATOM 2057 C C . THR B 1 44 ? -23.312 6.816 5.824 1 94.06 44 THR B C 1
ATOM 2059 O O . THR B 1 44 ? -23.703 6.555 6.965 1 94.06 44 THR B O 1
ATOM 2062 N N . LEU B 1 45 ? -23.109 8.07 5.418 1 90.44 45 LEU B N 1
ATOM 2063 C CA . LEU B 1 45 ? -23.203 9.203 6.332 1 90.44 45 LEU B CA 1
ATOM 2064 C C . LEU B 1 45 ? -24.641 9.664 6.496 1 90.44 45 LEU B C 1
ATOM 2066 O O . LEU B 1 45 ? -25.016 10.188 7.547 1 90.44 45 LEU B O 1
ATOM 2070 N N . TYR B 1 46 ? -25.438 9.422 5.523 1 87.56 46 TYR B N 1
ATOM 2071 C CA . TYR B 1 46 ? -26.734 10.102 5.539 1 87.56 46 TYR B CA 1
ATOM 2072 C C . TYR B 1 46 ? -27.875 9.102 5.637 1 87.56 46 TYR B C 1
ATOM 2074 O O . TYR B 1 46 ? -29.047 9.469 5.512 1 87.56 46 TYR B O 1
ATOM 2082 N N . THR B 1 47 ? -27.594 7.926 5.801 1 87.75 47 THR B N 1
ATOM 2083 C CA . THR B 1 47 ? -28.609 6.926 6.094 1 87.75 47 THR B CA 1
ATOM 2084 C C . THR B 1 47 ? -28.422 6.348 7.492 1 87.75 47 THR B C 1
ATOM 2086 O O . THR B 1 47 ? -27.375 6.527 8.102 1 87.75 47 THR B O 1
ATOM 2089 N N . ARG B 1 48 ? -29.547 5.672 7.992 1 86.31 48 ARG B N 1
ATOM 2090 C CA . ARG B 1 48 ? -29.5 5.09 9.328 1 86.31 48 ARG B CA 1
ATOM 2091 C C . ARG B 1 48 ? -28.469 3.957 9.398 1 86.31 48 ARG B C 1
ATOM 2093 O O . ARG B 1 48 ? -28.266 3.248 8.414 1 86.31 48 ARG B O 1
ATOM 2100 N N . LYS B 1 49 ? -27.891 3.852 10.516 1 81.94 49 LYS B N 1
ATOM 2101 C CA . LYS B 1 49 ? -26.812 2.906 10.734 1 81.94 49 LYS B CA 1
ATOM 2102 C C . LYS B 1 49 ? -27.234 1.485 10.367 1 81.94 49 LYS B C 1
ATOM 2104 O O . LYS B 1 49 ? -26.453 0.735 9.773 1 81.94 49 LYS B O 1
ATOM 2109 N N . VAL B 1 50 ? -28.391 1.212 10.758 1 83.69 50 VAL B N 1
ATOM 2110 C CA . VAL B 1 50 ? -28.859 -0.151 10.523 1 83.69 50 VAL B CA 1
ATOM 2111 C C . VAL B 1 50 ? -28.984 -0.41 9.031 1 83.69 50 VAL B C 1
ATOM 2113 O O . VAL B 1 50 ? -28.75 -1.525 8.562 1 83.69 50 VAL B O 1
ATOM 2116 N N . VAL B 1 51 ? -29.203 0.686 8.391 1 82.31 51 VAL B N 1
ATOM 2117 C CA . VAL B 1 51 ? -29.469 0.563 6.961 1 82.31 51 VAL B CA 1
ATOM 2118 C C . VAL B 1 51 ? -28.156 0.509 6.184 1 82.31 51 VAL B C 1
ATOM 2120 O O . VAL B 1 51 ? -28.062 -0.145 5.145 1 82.31 51 VAL B O 1
ATOM 2123 N N . ASN B 1 52 ? -27.156 0.984 6.789 1 91.12 52 ASN B N 1
ATOM 2124 C CA . ASN B 1 52 ? -25.938 1.074 5.984 1 91.12 52 ASN B CA 1
ATOM 2125 C C . ASN B 1 52 ? -24.875 0.089 6.465 1 91.12 52 ASN B C 1
ATOM 2127 O O . ASN B 1 52 ? -23.688 0.25 6.16 1 91.12 52 ASN B O 1
ATOM 2131 N N . TRP B 1 53 ? -25.344 -0.896 7.164 1 92.94 53 TRP B N 1
ATOM 2132 C CA . TRP B 1 53 ? -24.438 -1.886 7.742 1 92.94 53 TRP B CA 1
ATOM 2133 C C . TRP B 1 53 ? -23.656 -2.611 6.652 1 92.94 53 TRP B C 1
ATOM 2135 O O . TRP B 1 53 ? -22.453 -2.857 6.801 1 92.94 53 TRP B O 1
ATOM 2145 N N . PRO B 1 54 ? -24.234 -2.939 5.539 1 95.25 54 PRO B N 1
ATOM 2146 C CA . PRO B 1 54 ? -23.469 -3.625 4.484 1 95.25 54 PRO B CA 1
ATOM 2147 C C . PRO B 1 54 ? -22.328 -2.773 3.93 1 95.25 54 PRO B C 1
ATOM 2149 O O . PRO B 1 54 ? -21.266 -3.303 3.6 1 95.25 54 PRO B O 1
ATOM 2152 N N . LEU B 1 55 ? -22.578 -1.511 3.857 1 96.94 55 LEU B N 1
ATOM 2153 C CA . LEU B 1 55 ? -21.547 -0.622 3.33 1 96.94 55 LEU B CA 1
ATOM 2154 C C . LEU B 1 55 ? -20.422 -0.44 4.34 1 96.94 55 LEU B C 1
ATOM 2156 O O . LEU B 1 55 ? -19.25 -0.382 3.965 1 96.94 55 LEU B O 1
ATOM 2160 N N . ARG B 1 56 ? -20.828 -0.392 5.586 1 95.5 56 ARG B N 1
ATOM 2161 C CA . ARG B 1 56 ? -19.828 -0.318 6.645 1 95.5 56 ARG B CA 1
ATOM 2162 C C . ARG B 1 56 ? -18.984 -1.592 6.695 1 95.5 56 ARG B C 1
ATOM 2164 O O . ARG B 1 56 ? -17.766 -1.535 6.891 1 95.5 56 ARG B O 1
ATOM 2171 N N . PHE B 1 57 ? -19.641 -2.668 6.543 1 95.62 57 PHE B N 1
ATOM 2172 C CA . PHE B 1 57 ? -18.953 -3.955 6.508 1 95.62 57 PHE B CA 1
ATOM 2173 C C . PHE B 1 57 ? -18.031 -4.039 5.305 1 95.62 57 PHE B C 1
ATOM 2175 O O . PHE B 1 57 ? -16.906 -4.551 5.41 1 95.62 57 PHE B O 1
ATOM 2182 N N . PHE B 1 58 ? -18.516 -3.543 4.188 1 97 58 PHE B N 1
ATOM 2183 C CA . PHE B 1 58 ? -17.734 -3.488 2.963 1 97 58 PHE B CA 1
ATOM 2184 C C . PHE B 1 58 ? -16.438 -2.703 3.184 1 97 58 PHE B C 1
ATOM 2186 O O . PHE B 1 58 ? -15.352 -3.186 2.869 1 97 58 PHE B O 1
ATOM 2193 N N . ILE B 1 59 ? -16.531 -1.543 3.729 1 97.56 59 ILE B N 1
ATOM 2194 C CA . ILE B 1 59 ? -15.383 -0.684 3.986 1 97.56 59 ILE B CA 1
ATOM 2195 C C . ILE B 1 59 ? -14.422 -1.378 4.953 1 97.56 59 ILE B C 1
ATOM 2197 O O . ILE B 1 59 ? -13.219 -1.463 4.691 1 97.56 59 ILE B O 1
ATOM 2201 N N . TRP B 1 60 ? -15.016 -1.93 5.969 1 95.12 60 TRP B N 1
ATOM 2202 C CA . TRP B 1 60 ? -14.234 -2.609 6.992 1 95.12 60 TRP B CA 1
ATOM 2203 C C . TRP B 1 60 ? -13.469 -3.789 6.398 1 95.12 60 TRP B C 1
ATOM 2205 O O . TRP B 1 60 ? -12.266 -3.926 6.609 1 95.12 60 TRP B O 1
ATOM 2215 N N . LEU B 1 61 ? -14.109 -4.574 5.676 1 96.75 61 LEU B N 1
ATOM 2216 C CA . LEU B 1 61 ? -13.531 -5.789 5.113 1 96.75 61 LEU B CA 1
ATOM 2217 C C . LEU B 1 61 ? -12.359 -5.457 4.195 1 96.75 61 LEU B C 1
ATOM 2219 O O . LEU B 1 61 ? -11.281 -6.051 4.316 1 96.75 61 LEU B O 1
ATOM 2223 N N . PHE B 1 62 ? -12.508 -4.512 3.363 1 98.06 62 PHE B N 1
ATOM 2224 C CA . PHE B 1 62 ? -11.5 -4.203 2.355 1 98.06 62 PHE B CA 1
ATOM 2225 C C . PHE B 1 62 ? -10.336 -3.432 2.971 1 98.06 62 PHE B C 1
ATOM 2227 O O . PHE B 1 62 ? -9.219 -3.465 2.453 1 98.06 62 PHE B O 1
ATOM 2234 N N . MET B 1 63 ? -10.586 -2.801 4.105 1 97.31 63 MET B N 1
ATOM 2235 C CA . MET B 1 63 ? -9.508 -2.031 4.73 1 97.31 63 MET B CA 1
ATOM 2236 C C . MET B 1 63 ? -8.781 -2.861 5.781 1 97.31 63 MET B C 1
ATOM 2238 O O . MET B 1 63 ? -7.734 -2.451 6.289 1 97.31 63 MET B O 1
ATOM 2242 N N . THR B 1 64 ? -9.336 -4.117 6.133 1 96.56 64 THR B N 1
ATOM 2243 C CA . THR B 1 64 ? -8.703 -4.91 7.18 1 96.56 64 THR B CA 1
ATOM 2244 C C . THR B 1 64 ? -7.98 -6.117 6.582 1 96.56 64 THR B C 1
ATOM 2246 O O . THR B 1 64 ? -7.238 -6.809 7.281 1 96.56 64 THR B O 1
ATOM 2249 N N . THR B 1 65 ? -8.172 -6.383 5.312 1 97.88 65 THR B N 1
ATOM 2250 C CA . THR B 1 65 ? -7.531 -7.52 4.656 1 97.88 65 THR B CA 1
ATOM 2251 C C . THR B 1 65 ? -6.574 -7.051 3.566 1 97.88 65 THR B C 1
ATOM 2253 O O . THR B 1 65 ? -6.777 -5.988 2.973 1 97.88 65 THR B O 1
ATOM 2256 N N . PRO B 1 66 ? -5.535 -7.828 3.322 1 98 66 PRO B N 1
ATOM 2257 C CA . PRO B 1 66 ? -4.586 -7.438 2.279 1 98 66 PRO B CA 1
ATOM 2258 C C . PRO B 1 66 ? -5.188 -7.504 0.878 1 98 66 PRO B C 1
ATOM 2260 O O . PRO B 1 66 ? -6.012 -8.383 0.595 1 98 66 PRO B O 1
ATOM 2263 N N . LEU B 1 67 ? -4.742 -6.664 0.031 1 98.19 67 LEU B N 1
ATOM 2264 C CA . LEU B 1 67 ? -5.176 -6.625 -1.361 1 98.19 67 LEU B CA 1
ATOM 2265 C C . LEU B 1 67 ? -4.977 -7.984 -2.029 1 98.19 67 LEU B C 1
ATOM 2267 O O . LEU B 1 67 ? -5.859 -8.469 -2.738 1 98.19 67 LEU B O 1
ATOM 2271 N N . LEU B 1 68 ? -3.834 -8.594 -1.795 1 98 68 LEU B N 1
ATOM 2272 C CA . LEU B 1 68 ? -3.547 -9.867 -2.443 1 98 68 LEU B CA 1
ATOM 2273 C C . LEU B 1 68 ? -4.547 -10.93 -2.01 1 98 68 LEU B C 1
ATOM 2275 O O . LEU B 1 68 ? -5.004 -11.734 -2.83 1 98 68 LEU B O 1
ATOM 2279 N N . LEU B 1 69 ? -4.867 -10.945 -0.724 1 97.69 69 LEU B N 1
ATOM 2280 C CA . LEU B 1 69 ? -5.863 -11.883 -0.22 1 97.69 69 LEU B CA 1
ATOM 2281 C C . LEU B 1 69 ? -7.215 -11.648 -0.888 1 97.69 69 LEU B C 1
ATOM 2283 O O . LEU B 1 69 ? -7.906 -12.602 -1.254 1 97.69 69 LEU B O 1
ATOM 2287 N N . GLN B 1 70 ? -7.582 -10.445 -1.07 1 97.81 70 GLN B N 1
ATOM 2288 C CA . GLN B 1 70 ? -8.836 -10.078 -1.721 1 97.81 70 GLN B CA 1
ATOM 2289 C C . GLN B 1 70 ? -8.875 -10.578 -3.162 1 97.81 70 GLN B C 1
ATOM 2291 O O . GLN B 1 70 ? -9.875 -11.148 -3.604 1 97.81 70 GLN B O 1
ATOM 2296 N N . LEU B 1 71 ? -7.801 -10.406 -3.83 1 97.25 71 LEU B N 1
ATOM 2297 C CA . LEU B 1 71 ? -7.703 -10.836 -5.223 1 97.25 71 LEU B CA 1
ATOM 2298 C C . LEU B 1 71 ? -7.789 -12.359 -5.328 1 97.25 71 LEU B C 1
ATOM 2300 O O . LEU B 1 71 ? -8.492 -12.883 -6.191 1 97.25 71 LEU B O 1
ATOM 2304 N N . TYR B 1 72 ? -7.082 -13.016 -4.438 1 96.12 72 TYR B N 1
ATOM 2305 C CA . TYR B 1 72 ? -7.102 -14.469 -4.449 1 96.12 72 TYR B CA 1
ATOM 2306 C C . TYR B 1 72 ? -8.492 -15 -4.129 1 96.12 72 TYR B C 1
ATOM 2308 O O . TYR B 1 72 ? -8.961 -15.961 -4.746 1 96.12 72 TYR B O 1
ATOM 2316 N N . PHE B 1 73 ? -9.102 -14.375 -3.156 1 95.81 73 PHE B N 1
ATOM 2317 C CA . PHE B 1 73 ? -10.461 -14.773 -2.805 1 95.81 73 PHE B CA 1
ATOM 2318 C C . PHE B 1 73 ? -11.391 -14.648 -4.004 1 95.81 73 PHE B C 1
ATOM 2320 O O . PHE B 1 73 ? -12.164 -15.562 -4.301 1 95.81 73 PHE B O 1
ATOM 2327 N N . LEU B 1 74 ? -11.32 -13.539 -4.734 1 94.88 74 LEU B N 1
ATOM 2328 C CA . LEU B 1 74 ? -12.188 -13.281 -5.879 1 94.88 74 LEU B CA 1
ATOM 2329 C C . LEU B 1 74 ? -11.852 -14.219 -7.035 1 94.88 74 LEU B C 1
ATOM 2331 O O . LEU B 1 74 ? -12.742 -14.727 -7.711 1 94.88 74 LEU B O 1
ATOM 2335 N N . TYR B 1 75 ? -10.586 -14.492 -7.227 1 93.81 75 TYR B N 1
ATOM 2336 C CA . TYR B 1 75 ? -10.141 -15.266 -8.383 1 93.81 75 TYR B CA 1
ATOM 2337 C C . TYR B 1 75 ? -10.32 -16.766 -8.141 1 93.81 75 TYR B C 1
ATOM 2339 O O . TYR B 1 75 ? -10.922 -17.453 -8.961 1 93.81 75 TYR B O 1
ATOM 2347 N N . PHE B 1 76 ? -9.898 -17.203 -7.012 1 90.25 76 PHE B N 1
ATOM 2348 C CA . PHE B 1 76 ? -9.914 -18.625 -6.746 1 90.25 76 PHE B CA 1
ATOM 2349 C C . PHE B 1 76 ? -11.164 -19.031 -5.977 1 90.25 76 PHE B C 1
ATOM 2351 O O . PHE B 1 76 ? -11.672 -20.141 -6.129 1 90.25 76 PHE B O 1
ATOM 2358 N N . GLY B 1 77 ? -11.633 -18.172 -5.051 1 88.31 77 GLY B N 1
ATOM 2359 C CA . GLY B 1 77 ? -12.836 -18.469 -4.289 1 88.31 77 GLY B CA 1
ATOM 2360 C C . GLY B 1 77 ? -14.102 -18.344 -5.109 1 88.31 77 GLY B C 1
ATOM 2361 O O . GLY B 1 77 ? -14.758 -19.344 -5.41 1 88.31 77 GLY B O 1
ATOM 2362 N N . LEU B 1 78 ? -14.312 -17.172 -5.684 1 86.38 78 LEU B N 1
ATOM 2363 C CA . LEU B 1 78 ? -15.523 -16.938 -6.461 1 86.38 78 LEU B CA 1
ATOM 2364 C C . LEU B 1 78 ? -15.43 -17.594 -7.836 1 86.38 78 LEU B C 1
ATOM 2366 O O . LEU B 1 78 ? -16.453 -17.922 -8.445 1 86.38 78 LEU B O 1
ATOM 2370 N N . GLY B 1 79 ? -14.211 -17.688 -8.297 1 80.19 79 GLY B N 1
ATOM 2371 C CA . GLY B 1 79 ? -13.992 -18.344 -9.57 1 80.19 79 GLY B CA 1
ATOM 2372 C C . GLY B 1 79 ? -14.484 -19.781 -9.602 1 80.19 79 GLY B C 1
ATOM 2373 O O . GLY B 1 79 ? -14.812 -20.312 -10.664 1 80.19 79 GLY B O 1
ATOM 2374 N N . GLU B 1 80 ? -14.516 -20.359 -8.445 1 77.94 80 GLU B N 1
ATOM 2375 C CA . GLU B 1 80 ? -15.055 -21.719 -8.352 1 77.94 80 GLU B CA 1
ATOM 2376 C C . GLU B 1 80 ? -16.547 -21.734 -8.633 1 77.94 80 GLU B C 1
ATOM 2378 O O . GLU B 1 80 ? -17.094 -22.734 -9.109 1 77.94 80 GLU B O 1
ATOM 2383 N N . LEU B 1 81 ? -17.141 -20.562 -8.422 1 80 81 LEU B N 1
ATOM 2384 C CA . LEU B 1 81 ? -18.594 -20.5 -8.57 1 80 81 LEU B CA 1
ATOM 2385 C C . LEU B 1 81 ? -18.969 -19.938 -9.938 1 80 81 LEU B C 1
ATOM 2387 O O . LEU B 1 81 ? -19.906 -20.438 -10.578 1 80 81 LEU B O 1
ATOM 2391 N N . ILE B 1 82 ? -18.188 -18.891 -10.398 1 84.5 82 ILE B N 1
ATOM 2392 C CA . ILE B 1 82 ? -18.469 -18.203 -11.664 1 84.5 82 ILE B CA 1
ATOM 2393 C C . ILE B 1 82 ? -17.156 -17.922 -12.391 1 84.5 82 ILE B C 1
ATOM 2395 O O . ILE B 1 82 ? -16.203 -17.391 -11.805 1 84.5 82 ILE B O 1
ATOM 2399 N N . LEU B 1 83 ? -17.109 -18.422 -13.586 1 86.62 83 LEU B N 1
ATOM 2400 C CA . LEU B 1 83 ? -15.906 -18.141 -14.367 1 86.62 83 LEU B CA 1
ATOM 2401 C C . LEU B 1 83 ? -15.828 -16.672 -14.719 1 86.62 83 LEU B C 1
ATOM 2403 O O . LEU B 1 83 ? -16.625 -16.172 -15.523 1 86.62 83 LEU B O 1
ATOM 2407 N N . ILE B 1 84 ? -15 -15.992 -14.102 1 89.06 84 ILE B N 1
ATOM 2408 C CA . ILE B 1 84 ? -14.758 -14.57 -14.352 1 89.06 84 ILE B CA 1
ATOM 2409 C C . ILE B 1 84 ? -13.344 -14.383 -14.898 1 89.06 84 ILE B C 1
ATOM 2411 O O . ILE B 1 84 ? -12.383 -14.898 -14.336 1 89.06 84 ILE B O 1
ATOM 2415 N N . PRO B 1 85 ? -13.289 -13.711 -16.062 1 94.44 85 PRO B N 1
ATOM 2416 C CA . PRO B 1 85 ? -11.945 -13.438 -16.578 1 94.44 85 PRO B CA 1
ATOM 2417 C C . PRO B 1 85 ? -11.07 -12.703 -15.562 1 94.44 85 PRO B C 1
ATOM 2419 O O . PRO B 1 85 ? -11.555 -11.859 -14.812 1 94.44 85 PRO B O 1
ATOM 2422 N N . ALA B 1 86 ? -9.766 -13.039 -15.578 1 95.88 86 ALA B N 1
ATOM 2423 C CA . ALA B 1 86 ? -8.805 -12.484 -14.625 1 95.88 86 ALA B CA 1
ATOM 2424 C C . ALA B 1 86 ? -8.828 -10.961 -14.641 1 95.88 86 ALA B C 1
ATOM 2426 O O . ALA B 1 86 ? -8.758 -10.32 -13.586 1 95.88 86 ALA B O 1
ATOM 2427 N N . ILE B 1 87 ? -8.961 -10.383 -15.836 1 96.81 87 ILE B N 1
ATOM 2428 C CA . ILE B 1 87 ? -8.922 -8.93 -15.969 1 96.81 87 ILE B CA 1
ATOM 2429 C C . ILE B 1 87 ? -10.117 -8.312 -15.234 1 96.81 87 ILE B C 1
ATOM 2431 O O . ILE B 1 87 ? -9.992 -7.242 -14.633 1 96.81 87 ILE B O 1
ATOM 2435 N N . VAL B 1 88 ? -11.266 -8.953 -15.258 1 96.31 88 VAL B N 1
ATOM 2436 C CA . VAL B 1 88 ? -12.461 -8.477 -14.562 1 96.31 88 VAL B CA 1
ATOM 2437 C C . VAL B 1 88 ? -12.258 -8.594 -13.055 1 96.31 88 VAL B C 1
ATOM 2439 O O . VAL B 1 88 ? -12.602 -7.676 -12.305 1 96.31 88 VAL B O 1
ATOM 2442 N N . VAL B 1 89 ? -11.656 -9.719 -12.602 1 96.81 89 VAL B N 1
ATOM 2443 C CA . VAL B 1 89 ? -11.352 -9.93 -11.195 1 96.81 89 VAL B CA 1
ATOM 2444 C C . VAL B 1 89 ? -10.391 -8.844 -10.703 1 96.81 89 VAL B C 1
ATOM 2446 O O . VAL B 1 89 ? -10.57 -8.289 -9.617 1 96.81 89 VAL B O 1
ATOM 2449 N N . GLY B 1 90 ? -9.352 -8.57 -11.547 1 98.06 90 GLY B N 1
ATOM 2450 C CA . GLY B 1 90 ? -8.375 -7.555 -11.195 1 98.06 90 GLY B CA 1
ATOM 2451 C C . GLY B 1 90 ? -8.984 -6.168 -11.055 1 98.06 90 GLY B C 1
ATOM 2452 O O . GLY B 1 90 ? -8.727 -5.473 -10.07 1 98.06 90 GLY B O 1
ATOM 2453 N N . ILE B 1 91 ? -9.836 -5.797 -11.992 1 98.38 91 ILE B N 1
ATOM 2454 C CA . ILE B 1 91 ? -10.453 -4.477 -12 1 98.38 91 ILE B CA 1
ATOM 2455 C C . ILE B 1 91 ? -11.422 -4.355 -10.82 1 98.38 91 ILE B C 1
ATOM 2457 O O . ILE B 1 91 ? -11.398 -3.359 -10.094 1 98.38 91 ILE B O 1
ATOM 2461 N N . LEU B 1 92 ? -12.195 -5.359 -10.578 1 97.5 92 LEU B N 1
ATOM 2462 C CA . LEU B 1 92 ? -13.164 -5.32 -9.484 1 97.5 92 LEU B CA 1
ATOM 2463 C C . LEU B 1 92 ? -12.461 -5.375 -8.133 1 97.5 92 LEU B C 1
ATOM 2465 O O . LEU B 1 92 ? -12.812 -4.621 -7.219 1 97.5 92 LEU B O 1
ATOM 2469 N N . GLY B 1 93 ? -11.508 -6.309 -8.016 1 98.06 93 GLY B N 1
ATOM 2470 C CA . GLY B 1 93 ? -10.773 -6.434 -6.762 1 98.06 93 GLY B CA 1
ATOM 2471 C C . GLY B 1 93 ? -10.047 -5.164 -6.367 1 98.06 93 GLY B C 1
ATOM 2472 O O . GLY B 1 93 ? -10.227 -4.66 -5.254 1 98.06 93 GLY B O 1
ATOM 2473 N N . LEU B 1 94 ? -9.25 -4.648 -7.289 1 98.75 94 LEU B N 1
ATOM 2474 C CA . LEU B 1 94 ? -8.531 -3.398 -7.059 1 98.75 94 LEU B CA 1
ATOM 2475 C C . LEU B 1 94 ? -9.508 -2.232 -6.914 1 98.75 94 LEU B C 1
ATOM 2477 O O . LEU B 1 94 ? -9.297 -1.344 -6.086 1 98.75 94 LEU B O 1
ATOM 2481 N N . GLY B 1 95 ? -10.492 -2.256 -7.73 1 98.75 95 GLY B N 1
ATOM 2482 C CA . GLY B 1 95 ? -11.516 -1.218 -7.684 1 98.75 95 GLY B CA 1
ATOM 2483 C C . GLY B 1 95 ? -12.227 -1.141 -6.348 1 98.75 95 GLY B C 1
ATOM 2484 O O . GLY B 1 95 ? -12.359 -0.06 -5.77 1 98.75 95 GLY B O 1
ATOM 2485 N N . PHE B 1 96 ? -12.688 -2.227 -5.855 1 98.75 96 PHE B N 1
ATOM 2486 C CA . PHE B 1 96 ? -13.383 -2.268 -4.57 1 98.75 96 PHE B CA 1
ATOM 2487 C C . PHE B 1 96 ? -12.43 -1.917 -3.432 1 98.75 96 PHE B C 1
ATOM 2489 O O . PHE B 1 96 ? -12.828 -1.254 -2.471 1 98.75 96 PHE B O 1
ATOM 2496 N N . HIS B 1 97 ? -11.203 -2.41 -3.543 1 98.81 97 HIS B N 1
ATOM 2497 C CA . HIS B 1 97 ? -10.195 -2.09 -2.541 1 98.81 97 HIS B CA 1
ATOM 2498 C C . HIS B 1 97 ? -10.023 -0.582 -2.393 1 98.81 97 HIS B C 1
ATOM 2500 O O . HIS B 1 97 ? -10.18 -0.039 -1.297 1 98.81 97 HIS B O 1
ATOM 2506 N N . TYR B 1 98 ? -9.805 0.095 -3.449 1 98.81 98 TYR B N 1
ATOM 2507 C CA . TYR B 1 98 ? -9.555 1.529 -3.371 1 98.81 98 TYR B CA 1
ATOM 2508 C C . TYR B 1 98 ? -10.852 2.307 -3.217 1 98.81 98 TYR B C 1
ATOM 2510 O O . TYR B 1 98 ? -10.852 3.445 -2.748 1 98.81 98 TYR B O 1
ATOM 2518 N N . MET B 1 99 ? -11.984 1.696 -3.633 1 98.81 99 MET B N 1
ATOM 2519 C CA . MET B 1 99 ? -13.289 2.291 -3.336 1 98.81 99 MET B CA 1
ATOM 2520 C C . MET B 1 99 ? -13.492 2.434 -1.83 1 98.81 99 MET B C 1
ATOM 2522 O O . MET B 1 99 ? -13.953 3.473 -1.357 1 98.81 99 MET B O 1
ATOM 2526 N N . ALA B 1 100 ? -13.18 1.418 -1.102 1 98.81 100 ALA B N 1
ATOM 2527 C CA . ALA B 1 100 ? -13.305 1.442 0.353 1 98.81 100 ALA B CA 1
ATOM 2528 C C . ALA B 1 100 ? -12.414 2.525 0.962 1 98.81 100 ALA B C 1
ATOM 2530 O O . ALA B 1 100 ? -12.867 3.303 1.807 1 98.81 100 ALA B O 1
ATOM 2531 N N . TYR B 1 101 ? -11.211 2.611 0.517 1 98.44 101 TYR B N 1
ATOM 2532 C CA . TYR B 1 101 ? -10.281 3.611 1.033 1 98.44 101 TYR B CA 1
ATOM 2533 C C . TYR B 1 101 ? -10.742 5.02 0.677 1 98.44 101 TYR B C 1
ATOM 2535 O O . TYR B 1 101 ? -10.664 5.934 1.503 1 98.44 101 TYR B O 1
ATOM 2543 N N . ASN B 1 102 ? -11.148 5.18 -0.544 1 98.56 102 ASN B N 1
ATOM 2544 C CA . ASN B 1 102 ? -11.641 6.492 -0.961 1 98.56 102 ASN B CA 1
ATOM 2545 C C . ASN B 1 102 ? -12.906 6.883 -0.211 1 98.56 102 ASN B C 1
ATOM 2547 O O . ASN B 1 102 ? -13.102 8.055 0.117 1 98.56 102 ASN B O 1
ATOM 2551 N N . ALA B 1 103 ? -13.766 5.91 0.033 1 98.38 103 ALA B N 1
ATOM 2552 C CA . ALA B 1 103 ? -14.953 6.184 0.832 1 98.38 103 ALA B CA 1
ATOM 2553 C C . ALA B 1 103 ? -14.578 6.695 2.219 1 98.38 103 ALA B C 1
ATOM 2555 O O . ALA B 1 103 ? -15.18 7.652 2.717 1 98.38 103 ALA B O 1
ATOM 2556 N N . ASP B 1 104 ? -13.648 6.078 2.805 1 97.88 104 ASP B N 1
ATOM 2557 C CA . ASP B 1 104 ? -13.18 6.484 4.125 1 97.88 104 ASP B CA 1
ATOM 2558 C C . ASP B 1 104 ? -12.656 7.918 4.105 1 97.88 104 ASP B C 1
ATOM 2560 O O . ASP B 1 104 ? -12.906 8.688 5.031 1 97.88 104 ASP B O 1
ATOM 2564 N N . ILE B 1 105 ? -11.922 8.281 3.066 1 97.56 105 ILE B N 1
ATOM 2565 C CA . ILE B 1 105 ? -11.398 9.633 2.898 1 97.56 105 ILE B CA 1
ATOM 2566 C C . ILE B 1 105 ? -12.555 10.625 2.764 1 97.56 105 ILE B C 1
ATOM 2568 O O . ILE B 1 105 ? -12.57 11.664 3.418 1 97.56 105 ILE B O 1
ATOM 2572 N N . PHE B 1 106 ? -13.539 10.258 1.999 1 96.94 106 PHE B N 1
ATOM 2573 C CA . PHE B 1 106 ? -14.695 11.117 1.793 1 96.94 106 PHE B CA 1
ATOM 2574 C C . PHE B 1 106 ? -15.477 11.289 3.086 1 96.94 106 PHE B C 1
ATOM 2576 O O . PHE B 1 106 ? -15.93 12.391 3.408 1 96.94 106 PHE B O 1
ATOM 2583 N N . ILE B 1 107 ? -15.703 10.234 3.791 1 95.75 107 ILE B N 1
ATOM 2584 C CA . ILE B 1 107 ? -16.422 10.297 5.059 1 95.75 107 ILE B CA 1
ATOM 2585 C C . ILE B 1 107 ? -15.703 11.25 6.012 1 95.75 107 ILE B C 1
ATOM 2587 O O . ILE B 1 107 ? -16.328 12.133 6.605 1 95.75 107 ILE B O 1
ATOM 2591 N N . ALA B 1 108 ? -14.391 11.047 6.086 1 95 108 ALA B N 1
ATOM 2592 C CA . ALA B 1 108 ? -13.594 11.891 6.98 1 95 108 ALA B CA 1
ATOM 2593 C C . ALA B 1 108 ? -13.664 13.352 6.559 1 95 108 ALA B C 1
ATOM 2595 O O . ALA B 1 108 ? -13.797 14.242 7.402 1 95 108 ALA B O 1
ATOM 2596 N N . THR B 1 109 ? -13.523 13.633 5.297 1 94.31 109 THR B N 1
ATOM 2597 C CA . THR B 1 109 ? -13.5 15.008 4.812 1 94.31 109 THR B CA 1
ATOM 2598 C C . THR B 1 109 ? -14.875 15.648 4.957 1 94.31 109 THR B C 1
ATOM 2600 O O . THR B 1 109 ? -14.977 16.828 5.289 1 94.31 109 THR B O 1
ATOM 2603 N N . ILE B 1 110 ? -15.93 14.953 4.734 1 92.88 110 ILE B N 1
ATOM 2604 C CA . ILE B 1 110 ? -17.281 15.469 4.887 1 92.88 110 ILE B CA 1
ATOM 2605 C C . ILE B 1 110 ? -17.531 15.828 6.352 1 92.88 110 ILE B C 1
ATOM 2607 O O . ILE B 1 110 ? -18.078 16.891 6.648 1 92.88 110 ILE B O 1
ATOM 2611 N N . ARG B 1 111 ? -17.141 14.977 7.219 1 90.75 111 ARG B N 1
ATOM 2612 C CA . ARG B 1 111 ? -17.312 15.211 8.648 1 90.75 111 ARG B CA 1
ATOM 2613 C C . ARG B 1 111 ? -16.516 16.438 9.102 1 90.75 111 ARG B C 1
ATOM 2615 O O . ARG B 1 111 ? -16.953 17.156 10.008 1 90.75 111 ARG B O 1
ATOM 2622 N N . SER B 1 112 ? -15.406 16.609 8.469 1 88.38 112 SER B N 1
ATOM 2623 C CA . SER B 1 112 ? -14.539 17.719 8.859 1 88.38 112 SER B CA 1
ATOM 2624 C C . SER B 1 112 ? -15.141 19.062 8.43 1 88.38 112 SER B C 1
ATOM 2626 O O . SER B 1 112 ? -14.875 20.094 9.055 1 88.38 112 SER B O 1
ATOM 2628 N N . VAL B 1 113 ? -15.844 19.172 7.402 1 83.12 113 VAL B N 1
ATOM 2629 C CA . VAL B 1 113 ? -16.469 20.375 6.891 1 83.12 113 VAL B CA 1
ATOM 2630 C C . VAL B 1 113 ? -17.766 20.656 7.66 1 83.12 113 VAL B C 1
ATOM 2632 O O . VAL B 1 113 ? -18.125 21.828 7.875 1 83.12 113 VAL B O 1
ATOM 2635 N N . SER B 1 114 ? -18.625 19.766 8.055 1 71.56 114 SER B N 1
ATOM 2636 C CA . SER B 1 114 ? -20 19.844 8.523 1 71.56 114 SER B CA 1
ATOM 2637 C C . SER B 1 114 ? -20.094 20.625 9.836 1 71.56 114 SER B C 1
ATOM 2639 O O . SER B 1 114 ? -21.094 21.281 10.094 1 71.56 114 SER B O 1
ATOM 2641 N N . SER B 1 115 ? -19.125 20.672 10.586 1 68.81 115 SER B N 1
ATOM 2642 C CA . SER B 1 115 ? -19.516 21.281 11.852 1 68.81 115 SER B CA 1
ATOM 2643 C C . SER B 1 115 ? -19.953 22.719 11.656 1 68.81 115 SER B C 1
ATOM 2645 O O . SER B 1 115 ? -21.094 23.078 11.992 1 68.81 115 SER B O 1
ATOM 2647 N N . GLY B 1 116 ? -19.203 23.531 11.234 1 66.12 116 GLY B N 1
ATOM 2648 C CA . GLY B 1 116 ? -19.547 24.938 11.18 1 66.12 116 GLY B CA 1
ATOM 2649 C C . GLY B 1 116 ? -20.312 25.312 9.922 1 66.12 116 GLY B C 1
ATOM 2650 O O . GLY B 1 116 ? -21.312 26.047 9.984 1 66.12 116 GLY B O 1
ATOM 2651 N N . GLN B 1 117 ? -20.234 24.703 8.773 1 77.69 117 GLN B N 1
ATOM 2652 C CA . GLN B 1 117 ? -20.797 25.062 7.473 1 77.69 117 GLN B CA 1
ATOM 2653 C C . GLN B 1 117 ? -22.25 24.609 7.359 1 77.69 117 GLN B C 1
ATOM 2655 O O . GLN B 1 117 ? -23.078 25.297 6.742 1 77.69 117 GLN B O 1
ATOM 2660 N N . TYR B 1 118 ? -22.562 23.5 7.988 1 79.62 118 TYR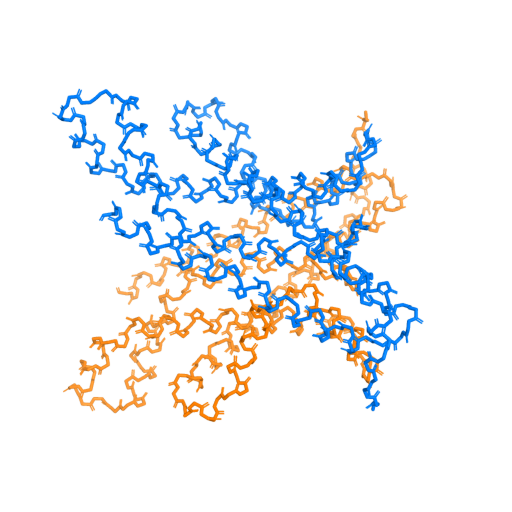 B N 1
ATOM 2661 C CA . TYR B 1 118 ? -23.922 22.984 7.984 1 79.62 118 TYR B CA 1
ATOM 2662 C C . TYR B 1 118 ? -24.875 23.938 8.711 1 79.62 118 TYR B C 1
ATOM 2664 O O . TYR B 1 118 ? -25.906 24.312 8.18 1 79.62 118 TYR B O 1
ATOM 2672 N N . GLU B 1 119 ? -24.391 24.375 9.859 1 80.62 119 GLU B N 1
ATOM 2673 C CA . GLU B 1 119 ? -25.203 25.281 10.656 1 80.62 119 GLU B CA 1
ATOM 2674 C C . GLU B 1 119 ? -25.375 26.641 9.969 1 80.62 119 GLU B C 1
ATOM 2676 O O . GLU B 1 119 ? -26.469 27.203 9.961 1 80.62 119 GLU B O 1
ATOM 2681 N N . ALA B 1 120 ? -24.25 27.016 9.43 1 82.56 120 ALA B N 1
ATOM 2682 C CA . ALA B 1 120 ? -24.281 28.297 8.727 1 82.56 120 ALA B CA 1
ATOM 2683 C C . ALA B 1 120 ? -25.25 28.234 7.535 1 82.56 120 ALA B C 1
ATOM 2685 O O . ALA B 1 120 ? -26.016 29.156 7.316 1 82.56 120 ALA B O 1
ATOM 2686 N N . SER B 1 121 ? -25.234 27.172 6.82 1 81.38 121 SER B N 1
ATOM 2687 C CA . SER B 1 121 ? -26.078 27.016 5.641 1 81.38 121 SER B CA 1
ATOM 2688 C C . SER B 1 121 ? -27.547 26.906 6.027 1 81.38 121 SER B C 1
ATOM 2690 O O . SER B 1 121 ? -28.406 27.5 5.379 1 81.38 121 SER B O 1
ATOM 2692 N N . ARG B 1 122 ? -27.75 26.234 7.098 1 80.62 122 ARG B N 1
ATOM 2693 C CA . ARG B 1 122 ? -29.125 26.047 7.57 1 80.62 122 ARG B CA 1
ATOM 2694 C C . ARG B 1 122 ? -29.703 27.359 8.094 1 80.62 122 ARG B C 1
ATOM 2696 O O . ARG B 1 122 ? -30.891 27.641 7.934 1 80.62 122 ARG B O 1
ATOM 2703 N N . SER B 1 123 ? -28.875 28.078 8.617 1 86.56 123 SER B N 1
ATOM 2704 C CA . SER B 1 123 ? -29.297 29.375 9.125 1 86.56 123 SER B CA 1
ATOM 2705 C C . SER B 1 123 ? -29.641 30.328 7.988 1 86.56 123 SER B C 1
ATOM 2707 O O . SER B 1 123 ? -30.438 31.266 8.172 1 86.56 123 SER B O 1
ATOM 2709 N N . LEU B 1 124 ? -29.062 30.109 6.855 1 88.5 124 LEU B N 1
ATOM 2710 C CA . LEU B 1 124 ? -29.328 30.953 5.684 1 88.5 124 LEU B CA 1
ATOM 2711 C C . LEU B 1 124 ? -30.562 30.469 4.934 1 88.5 124 LEU B C 1
ATOM 2713 O O . LEU B 1 124 ? -30.938 31.047 3.91 1 88.5 124 LEU B O 1
ATOM 2717 N N . GLY B 1 125 ? -31.188 29.406 5.465 1 85.38 125 GLY B N 1
ATOM 2718 C CA . GLY B 1 125 ? -32.469 28.984 4.918 1 85.38 125 GLY B CA 1
ATOM 2719 C C . GLY B 1 125 ? -32.344 27.812 3.963 1 85.38 125 GLY B C 1
ATOM 2720 O O . GLY B 1 125 ? -33.344 27.391 3.348 1 85.38 125 GLY B O 1
ATOM 2721 N N . PHE B 1 126 ? -31.156 27.344 3.83 1 84.12 126 PHE B N 1
ATOM 2722 C CA . PHE B 1 126 ? -30.984 26.188 2.951 1 84.12 126 PHE B CA 1
ATOM 2723 C C . PHE B 1 126 ? -31.547 24.922 3.602 1 84.12 126 PHE B C 1
ATOM 2725 O O . PHE B 1 126 ? -31.422 24.75 4.816 1 84.12 126 PHE B O 1
ATOM 2732 N N . GLY B 1 127 ? -32.219 24.094 2.816 1 87.62 127 GLY B N 1
ATOM 2733 C CA . GLY B 1 127 ? -32.656 22.781 3.289 1 87.62 127 GLY B CA 1
ATOM 2734 C C . GLY B 1 127 ? -31.5 21.797 3.447 1 87.62 127 GLY B C 1
ATOM 2735 O O . GLY B 1 127 ? -30.359 22.094 3.08 1 87.62 127 GLY B O 1
ATOM 2736 N N . HIS B 1 128 ? -31.781 20.75 4.09 1 83.56 128 HIS B N 1
ATOM 2737 C CA . HIS B 1 128 ? -30.781 19.734 4.387 1 83.56 128 HIS B CA 1
ATOM 2738 C C . HIS B 1 128 ? -30.109 19.234 3.109 1 83.56 128 HIS B C 1
ATOM 2740 O O . HIS B 1 128 ? -28.875 19.234 3.006 1 83.56 128 HIS B O 1
ATOM 2746 N N . LEU B 1 129 ? -30.891 18.906 2.166 1 85.94 129 LEU B N 1
ATOM 2747 C CA . LEU B 1 129 ? -30.375 18.312 0.933 1 85.94 129 LEU B CA 1
ATOM 2748 C C . LEU B 1 129 ? -29.609 19.359 0.119 1 85.94 129 LEU B C 1
ATOM 2750 O O . LEU B 1 129 ? -28.562 19.047 -0.461 1 85.94 129 LEU B O 1
ATOM 2754 N N . ARG B 1 130 ? -30.125 20.562 0.163 1 88.19 130 ARG B N 1
ATOM 2755 C CA . ARG B 1 130 ? -29.438 21.641 -0.563 1 88.19 130 ARG B CA 1
ATOM 2756 C C . ARG B 1 130 ? -28.094 21.969 0.08 1 88.19 130 ARG B C 1
ATOM 2758 O O . ARG B 1 130 ? -27.109 22.203 -0.619 1 88.19 130 ARG B O 1
ATOM 2765 N N . THR B 1 131 ? -28.156 21.984 1.395 1 86.19 131 THR B N 1
ATOM 2766 C CA . THR B 1 131 ? -26.922 22.234 2.133 1 86.19 131 THR B CA 1
ATOM 2767 C C . THR B 1 131 ? -25.891 21.141 1.852 1 86.19 131 THR B C 1
ATOM 2769 O O . THR B 1 131 ? -24.719 21.422 1.596 1 86.19 131 THR B O 1
ATOM 2772 N N . LEU B 1 132 ? -26.375 19.953 1.737 1 85.12 132 LEU B N 1
ATOM 2773 C CA . LEU B 1 132 ? -25.484 18.812 1.525 1 85.12 132 LEU B CA 1
ATOM 2774 C C . LEU B 1 132 ? -24.906 18.828 0.111 1 85.12 132 LEU B C 1
ATOM 2776 O O . LEU B 1 132 ? -23.688 18.781 -0.072 1 85.12 132 LEU B O 1
ATOM 2780 N N . PHE B 1 133 ? -25.734 19.016 -0.867 1 88.12 133 PHE B N 1
ATOM 2781 C CA . PHE B 1 133 ? -25.344 18.812 -2.258 1 88.12 133 PHE B CA 1
ATOM 2782 C C . PHE B 1 133 ? -24.656 20.047 -2.811 1 88.12 133 PHE B C 1
ATOM 2784 O O . PHE B 1 133 ? -23.766 19.953 -3.658 1 88.12 133 PHE B O 1
ATOM 2791 N N . TYR B 1 134 ? -24.969 21.219 -2.186 1 88.31 134 TYR B N 1
ATOM 2792 C CA . TYR B 1 134 ? -24.469 22.438 -2.807 1 88.31 134 TYR B CA 1
ATOM 2793 C C . TYR B 1 134 ? -23.375 23.062 -1.956 1 88.31 134 TYR B C 1
ATOM 2795 O O . TYR B 1 134 ? -22.594 23.891 -2.445 1 88.31 134 TYR B O 1
ATOM 2803 N N . VAL B 1 135 ? -23.312 22.641 -0.76 1 86.56 135 VAL B N 1
ATOM 2804 C CA . VAL B 1 135 ? -22.359 23.328 0.106 1 86.56 135 VAL B CA 1
ATOM 2805 C C . VAL B 1 135 ? -21.344 22.328 0.639 1 86.56 135 VAL B C 1
ATOM 2807 O O . VAL B 1 135 ? -20.141 22.453 0.355 1 86.56 135 VAL B O 1
ATOM 2810 N N . ILE B 1 136 ? -21.828 21.312 1.228 1 88.31 136 ILE B N 1
ATOM 2811 C CA . ILE B 1 136 ? -20.938 20.438 1.993 1 88.31 136 ILE B CA 1
ATOM 2812 C C . ILE B 1 136 ? -20.172 19.516 1.045 1 88.31 136 ILE B C 1
ATOM 2814 O O . ILE B 1 136 ? -18.938 19.469 1.077 1 88.31 136 ILE B O 1
ATOM 2818 N N . LEU B 1 137 ? -20.875 18.906 0.136 1 90.19 137 LEU B N 1
ATOM 2819 C CA . LEU B 1 137 ? -20.281 17.859 -0.687 1 90.19 137 LEU B CA 1
ATOM 2820 C C . LEU B 1 137 ? -19.234 18.438 -1.639 1 90.19 137 LEU B C 1
ATOM 2822 O O . LEU B 1 137 ? -18.141 17.875 -1.782 1 90.19 137 LEU B O 1
ATOM 2826 N N . PRO B 1 138 ? -19.547 19.531 -2.27 1 89.44 138 PRO B N 1
ATOM 2827 C CA . PRO B 1 138 ? -18.531 20.109 -3.146 1 89.44 138 PRO B CA 1
ATOM 2828 C C . PRO B 1 138 ? -17.266 20.516 -2.393 1 89.44 138 PRO B C 1
ATOM 2830 O O . PRO B 1 138 ? -16.156 20.25 -2.863 1 89.44 138 PRO B O 1
ATOM 2833 N N . GLN B 1 139 ? -17.406 21.062 -1.222 1 89.31 139 GLN B N 1
ATOM 2834 C CA . GLN B 1 139 ? -16.266 21.484 -0.413 1 89.31 139 GLN B CA 1
ATOM 2835 C C . GLN B 1 139 ? -15.469 20.281 0.082 1 89.31 139 GLN B C 1
ATOM 2837 O O . GLN B 1 139 ? -14.242 20.281 0.065 1 89.31 139 GLN B O 1
ATOM 2842 N N . ALA B 1 140 ? -16.203 19.312 0.45 1 91.25 140 ALA B N 1
ATOM 2843 C CA . ALA B 1 140 ? -15.562 18.094 0.952 1 91.25 140 ALA B CA 1
ATOM 2844 C C . ALA B 1 140 ? -14.766 17.406 -0.146 1 91.25 140 ALA B C 1
ATOM 2846 O O . ALA B 1 140 ? -13.688 16.859 0.109 1 91.25 140 ALA B O 1
ATOM 2847 N N . PHE B 1 141 ? -15.266 17.422 -1.311 1 91.44 141 PHE B N 1
ATOM 2848 C CA . PHE B 1 141 ? -14.586 16.797 -2.439 1 91.44 141 PHE B CA 1
ATOM 2849 C C . PHE B 1 141 ? -13.242 17.484 -2.701 1 91.44 141 PHE B C 1
ATOM 2851 O O . PHE B 1 141 ? -12.219 16.797 -2.859 1 91.44 141 PHE B O 1
ATOM 2858 N N . TYR B 1 142 ? -13.25 18.781 -2.697 1 90.88 142 TYR B N 1
ATOM 2859 C CA . TYR B 1 142 ? -12.023 19.531 -2.959 1 90.88 142 TYR B CA 1
ATOM 2860 C C . TYR B 1 142 ? -11 19.312 -1.853 1 90.88 142 TYR B C 1
ATOM 2862 O O . TYR B 1 142 ? -9.797 19.219 -2.119 1 90.88 142 TYR B O 1
ATOM 2870 N N . ARG B 1 143 ? -11.539 19.203 -0.685 1 91.88 143 ARG B N 1
ATOM 2871 C CA . ARG B 1 143 ? -10.648 18.984 0.451 1 91.88 143 ARG B CA 1
ATOM 2872 C C . ARG B 1 143 ? -10.055 17.594 0.415 1 91.88 143 ARG B C 1
AT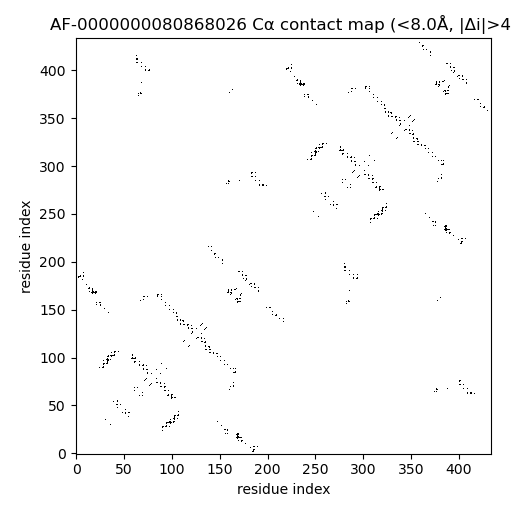OM 2874 O O . ARG B 1 143 ? -8.961 17.359 0.94 1 91.88 143 ARG B O 1
ATOM 2881 N N . ALA B 1 144 ? -10.703 16.656 -0.276 1 95.19 144 ALA B N 1
ATOM 2882 C CA . ALA B 1 144 ? -10.273 15.258 -0.331 1 95.19 144 ALA B CA 1
ATOM 2883 C C . ALA B 1 144 ? -9.258 15.047 -1.455 1 95.19 144 ALA B C 1
ATOM 2885 O O . ALA B 1 144 ? -8.586 14.008 -1.506 1 95.19 144 ALA B O 1
ATOM 2886 N N . LEU B 1 145 ? -9.086 16 -2.311 1 94.44 145 LEU B N 1
ATOM 2887 C CA . LEU B 1 145 ? -8.367 15.836 -3.57 1 94.44 145 LEU B CA 1
ATOM 2888 C C . LEU B 1 145 ? -6.926 15.422 -3.32 1 94.44 145 LEU B C 1
ATOM 2890 O O . LEU B 1 145 ? -6.418 14.5 -3.971 1 94.44 145 LEU B O 1
ATOM 2894 N N . PRO B 1 146 ? -6.238 16.047 -2.363 1 94.12 146 PRO B N 1
ATOM 2895 C CA . PRO B 1 146 ? -4.848 15.648 -2.141 1 94.12 146 PRO B CA 1
ATOM 2896 C C . PRO B 1 146 ? -4.711 14.188 -1.728 1 94.12 146 PRO B C 1
ATOM 2898 O O . PRO B 1 146 ? -3.871 13.461 -2.27 1 94.12 146 PRO B O 1
ATOM 2901 N N . GLN B 1 147 ? -5.547 13.766 -0.827 1 96 147 GLN B N 1
ATOM 2902 C CA . GLN B 1 147 ? -5.48 12.391 -0.347 1 96 147 GLN B CA 1
ATOM 2903 C C . GLN B 1 147 ? -5.922 11.406 -1.431 1 96 147 GLN B C 1
ATOM 2905 O O . GLN B 1 147 ? -5.367 10.312 -1.546 1 96 147 GLN B O 1
ATOM 2910 N N . LEU B 1 148 ? -6.926 11.789 -2.193 1 97 148 LEU B N 1
ATOM 2911 C CA . LEU B 1 148 ? -7.387 10.953 -3.297 1 97 148 LEU B CA 1
ATOM 2912 C C . LEU B 1 148 ? -6.289 10.781 -4.34 1 97 148 LEU B C 1
ATOM 2914 O O . LEU B 1 148 ? -6.078 9.672 -4.848 1 97 148 LEU B O 1
ATOM 2918 N N . SER B 1 149 ? -5.648 11.883 -4.672 1 95.62 149 SER B N 1
ATOM 2919 C CA . SER B 1 149 ? -4.57 11.844 -5.652 1 95.62 149 SER B CA 1
ATOM 2920 C C . SER B 1 149 ? -3.436 10.938 -5.195 1 95.62 149 SER B C 1
ATOM 2922 O O . SER B 1 149 ? -2.871 10.188 -5.992 1 95.62 149 SER B O 1
ATOM 2924 N N . ASN B 1 150 ? -3.135 11.008 -3.949 1 94.94 150 ASN B N 1
ATOM 2925 C CA . ASN B 1 150 ? -2.119 10.125 -3.393 1 94.94 150 ASN B CA 1
ATOM 2926 C C . ASN B 1 150 ? -2.533 8.656 -3.502 1 94.94 150 ASN B C 1
ATOM 2928 O O . ASN B 1 150 ? -1.717 7.805 -3.848 1 94.94 150 ASN B O 1
ATOM 2932 N N . ASN B 1 151 ? -3.754 8.391 -3.23 1 97.31 151 ASN B N 1
ATOM 2933 C CA . ASN B 1 151 ? -4.27 7.027 -3.348 1 97.31 151 ASN B CA 1
ATOM 2934 C C . ASN B 1 151 ? -4.156 6.508 -4.777 1 97.31 151 ASN B C 1
ATOM 2936 O O . ASN B 1 151 ? -3.885 5.324 -4.988 1 97.31 151 ASN B O 1
ATOM 2940 N N . MET B 1 152 ? -4.371 7.395 -5.727 1 97.69 152 MET B N 1
ATOM 2941 C CA . MET B 1 152 ? -4.285 6.977 -7.121 1 97.69 152 MET B CA 1
ATOM 2942 C C . MET B 1 152 ? -2.852 6.617 -7.496 1 97.69 152 MET B C 1
ATOM 2944 O O . MET B 1 152 ? -2.621 5.676 -8.258 1 97.69 152 MET B O 1
ATOM 2948 N N . ILE B 1 153 ? -1.935 7.375 -6.984 1 97.19 153 ILE B N 1
ATOM 2949 C CA . ILE B 1 153 ? -0.528 7.102 -7.258 1 97.19 153 ILE B CA 1
ATOM 2950 C C . ILE B 1 153 ? -0.139 5.75 -6.664 1 97.19 153 ILE B C 1
ATOM 2952 O O . ILE B 1 153 ? 0.521 4.945 -7.324 1 97.19 153 ILE B O 1
ATOM 2956 N N . ILE B 1 154 ? -0.567 5.438 -5.477 1 97.5 154 ILE B N 1
ATOM 2957 C CA . ILE B 1 154 ? -0.29 4.164 -4.824 1 97.5 154 ILE B CA 1
ATOM 2958 C C . ILE B 1 154 ? -0.998 3.035 -5.57 1 97.5 154 ILE B C 1
ATOM 2960 O O . ILE B 1 154 ? -0.433 1.954 -5.754 1 97.5 154 ILE B O 1
ATOM 2964 N N . MET B 1 155 ? -2.188 3.326 -6.035 1 98.56 155 MET B N 1
ATOM 2965 C CA . MET B 1 155 ? -2.998 2.346 -6.754 1 98.56 155 MET B CA 1
ATOM 2966 C C . MET B 1 155 ? -2.289 1.876 -8.016 1 98.56 155 MET B C 1
ATOM 2968 O O . MET B 1 155 ? -2.305 0.686 -8.336 1 98.56 155 MET B O 1
ATOM 2972 N N . VAL B 1 156 ? -1.685 2.752 -8.719 1 98.38 156 VAL B N 1
ATOM 2973 C CA . VAL B 1 156 ? -0.983 2.381 -9.945 1 98.38 156 VAL B CA 1
ATOM 2974 C C . VAL B 1 156 ? 0.157 1.42 -9.617 1 98.38 156 VAL B C 1
ATOM 2976 O O . VAL B 1 156 ? 0.384 0.444 -10.336 1 98.38 156 VAL B O 1
ATOM 2979 N N . LYS B 1 157 ? 0.846 1.679 -8.578 1 98 157 LYS B N 1
ATOM 2980 C CA . LYS B 1 157 ? 1.908 0.769 -8.164 1 98 157 LYS B CA 1
ATOM 2981 C C . LYS B 1 157 ? 1.338 -0.58 -7.727 1 98 157 LYS B C 1
ATOM 2983 O O . LYS B 1 157 ? 1.919 -1.627 -8.016 1 98 157 LYS B O 1
ATOM 2988 N N . ASP B 1 158 ? 0.166 -0.585 -7.125 1 98.5 158 ASP B N 1
ATOM 2989 C CA . ASP B 1 158 ? -0.458 -1.811 -6.633 1 98.5 158 ASP B CA 1
ATOM 2990 C C . ASP B 1 158 ? -0.971 -2.666 -7.789 1 98.5 158 ASP B C 1
ATOM 2992 O O . ASP B 1 158 ? -1.276 -3.846 -7.605 1 98.5 158 ASP B O 1
ATOM 2996 N N . ILE B 1 159 ? -1.065 -2.053 -8.969 1 98.69 159 ILE B N 1
ATOM 2997 C CA . ILE B 1 159 ? -1.479 -2.832 -10.125 1 98.69 159 ILE B CA 1
ATOM 2998 C C . ILE B 1 159 ? -0.498 -3.98 -10.352 1 98.69 159 ILE B C 1
ATOM 3000 O O . ILE B 1 159 ? -0.88 -5.043 -10.852 1 98.69 159 ILE B O 1
ATOM 3004 N N . SER B 1 160 ? 0.736 -3.822 -9.906 1 98.5 160 SER B N 1
ATOM 3005 C CA . SER B 1 160 ? 1.741 -4.867 -10.07 1 98.5 160 SER B CA 1
ATOM 3006 C C . SER B 1 160 ? 1.3 -6.164 -9.398 1 98.5 160 SER B C 1
ATOM 3008 O O . SER B 1 160 ? 1.664 -7.254 -9.844 1 98.5 160 SER B O 1
ATOM 3010 N N . VAL B 1 161 ? 0.489 -6.102 -8.391 1 98.12 161 VAL B N 1
ATOM 3011 C CA . VAL B 1 161 ? 0.056 -7.262 -7.613 1 98.12 161 VAL B CA 1
ATOM 3012 C C . VAL B 1 161 ? -0.865 -8.133 -8.461 1 98.12 161 VAL B C 1
ATOM 3014 O O . VAL B 1 161 ? -1.014 -9.328 -8.195 1 98.12 161 VAL B O 1
ATOM 3017 N N . LEU B 1 162 ? -1.412 -7.586 -9.523 1 98.38 162 LEU B N 1
ATOM 3018 C CA . LEU B 1 162 ? -2.301 -8.328 -10.406 1 98.38 162 LEU B CA 1
ATOM 3019 C C . LEU B 1 162 ? -1.533 -9.406 -11.172 1 98.38 162 LEU B C 1
ATOM 3021 O O . LEU B 1 162 ? -2.133 -10.336 -11.719 1 98.38 162 LEU B O 1
ATOM 3025 N N . SER B 1 163 ? -0.201 -9.289 -11.234 1 97.12 163 SER B N 1
ATOM 3026 C CA . SER B 1 163 ? 0.61 -10.328 -11.859 1 97.12 163 SER B CA 1
ATOM 3027 C C . SER B 1 163 ? 0.417 -11.672 -11.156 1 97.12 163 SER B C 1
ATOM 3029 O O . SER B 1 163 ? 0.575 -12.727 -11.773 1 97.12 163 SER B O 1
ATOM 3031 N N . ALA B 1 164 ? -0.013 -11.617 -9.898 1 94.5 164 ALA B N 1
ATOM 3032 C CA . ALA B 1 164 ? -0.178 -12.82 -9.094 1 94.5 164 ALA B CA 1
ATOM 3033 C C . ALA B 1 164 ? -1.347 -13.664 -9.602 1 94.5 164 ALA B C 1
ATOM 3035 O O . ALA B 1 164 ? -1.416 -14.867 -9.328 1 94.5 164 ALA B O 1
ATOM 3036 N N . ILE B 1 165 ? -2.268 -13.031 -10.312 1 94.69 165 ILE B N 1
ATOM 3037 C CA . ILE B 1 165 ? -3.387 -13.789 -10.859 1 94.69 165 ILE B CA 1
ATOM 3038 C C . ILE B 1 165 ? -3.293 -13.828 -12.383 1 94.69 165 ILE B C 1
ATOM 3040 O O . ILE B 1 165 ? -4.297 -14.047 -13.062 1 94.69 165 ILE B O 1
ATOM 3044 N N . GLY B 1 166 ? -2.148 -13.469 -12.914 1 95.5 166 GLY B N 1
ATOM 3045 C CA . GLY B 1 166 ? -1.829 -13.758 -14.297 1 95.5 166 GLY B CA 1
ATOM 3046 C C . GLY B 1 166 ? -2.217 -12.641 -15.25 1 95.5 166 GLY B C 1
ATOM 3047 O O . GLY B 1 166 ? -2.336 -12.852 -16.453 1 95.5 166 GLY B O 1
ATOM 3048 N N . ILE B 1 167 ? -2.51 -11.469 -14.734 1 97.81 167 ILE B N 1
ATOM 3049 C CA . ILE B 1 167 ? -2.834 -10.344 -15.609 1 97.81 167 ILE B CA 1
ATOM 3050 C C . ILE B 1 167 ? -1.554 -9.773 -16.203 1 97.81 167 ILE B C 1
ATOM 3052 O O . ILE B 1 167 ? -0.586 -9.516 -15.492 1 97.81 167 ILE B O 1
ATOM 3056 N N . GLY B 1 168 ? -1.54 -9.562 -17.547 1 97.88 168 GLY B N 1
ATOM 3057 C CA . GLY B 1 168 ? -0.362 -9.156 -18.297 1 97.88 168 GLY B CA 1
ATOM 3058 C C . GLY B 1 168 ? -0.073 -7.668 -18.188 1 97.88 168 GLY B C 1
ATOM 3059 O O . GLY B 1 168 ? 0.022 -6.977 -19.203 1 97.88 168 GLY B O 1
ATOM 3060 N N . GLU B 1 169 ? 0.007 -7.207 -16.922 1 98.31 169 GLU B N 1
ATOM 3061 C CA . GLU B 1 169 ? 0.457 -5.836 -16.688 1 98.31 169 GLU B CA 1
ATOM 3062 C C . GLU B 1 169 ? 1.98 -5.75 -16.688 1 98.31 169 GLU B C 1
ATOM 3064 O O . GLU B 1 169 ? 2.662 -6.699 -17.078 1 98.31 169 GLU B O 1
ATOM 3069 N N . MET B 1 170 ? 2.607 -4.625 -16.406 1 97.56 170 MET B N 1
ATOM 3070 C CA . MET B 1 170 ? 4.004 -4.289 -16.672 1 97.56 170 MET B CA 1
ATOM 3071 C C . MET B 1 170 ? 4.938 -5.293 -16 1 97.56 170 MET B C 1
ATOM 3073 O O . MET B 1 170 ? 5.871 -5.793 -16.625 1 97.56 170 MET B O 1
ATOM 3077 N N . VAL B 1 171 ? 4.715 -5.559 -14.758 1 97.44 171 VAL B N 1
ATOM 3078 C CA . VAL B 1 171 ? 5.609 -6.441 -14.016 1 97.44 171 VAL B CA 1
ATOM 3079 C C . VAL B 1 171 ? 5.496 -7.867 -14.555 1 97.44 171 VAL B C 1
ATOM 3081 O O . VAL B 1 171 ? 6.508 -8.547 -14.742 1 97.44 171 VAL B O 1
ATOM 3084 N N . TYR B 1 172 ? 4.332 -8.32 -14.914 1 97.75 172 TYR B N 1
ATOM 3085 C CA . TYR B 1 172 ? 4.105 -9.656 -15.445 1 97.75 172 TYR B CA 1
ATOM 3086 C C . TYR B 1 172 ? 4.836 -9.852 -16.766 1 97.75 172 TYR B C 1
ATOM 3088 O O . TYR B 1 172 ? 5.555 -10.844 -16.938 1 97.75 172 TYR B O 1
ATOM 3096 N N . VAL B 1 173 ? 4.625 -8.938 -17.688 1 98 173 VAL B N 1
ATOM 3097 C CA . VAL B 1 173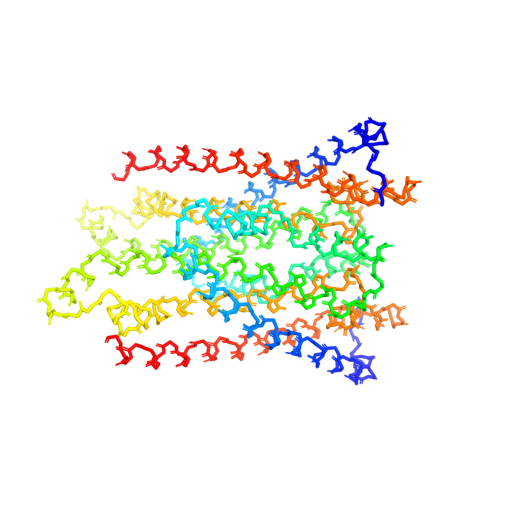 ? 5.203 -9.109 -19.016 1 98 173 VAL B CA 1
ATOM 3098 C C . VAL B 1 173 ? 6.727 -9.023 -18.938 1 98 173 VAL B C 1
ATOM 3100 O O . VAL B 1 173 ? 7.434 -9.664 -19.719 1 98 173 VAL B O 1
ATOM 3103 N N . SER B 1 174 ? 7.211 -8.18 -17.984 1 97.38 174 SER B N 1
ATOM 3104 C CA . SER B 1 174 ? 8.648 -8.125 -17.766 1 97.38 174 SER B CA 1
ATOM 3105 C C . SER B 1 174 ? 9.18 -9.461 -17.25 1 97.38 174 SER B C 1
ATOM 3107 O O . SER B 1 174 ? 10.242 -9.922 -17.688 1 97.38 174 SER B O 1
ATOM 3109 N N . GLN B 1 175 ? 8.445 -10.086 -16.328 1 96.12 175 GLN B N 1
ATOM 3110 C CA . GLN B 1 175 ? 8.828 -11.398 -15.844 1 96.12 175 GLN B CA 1
ATOM 3111 C C . GLN B 1 175 ? 8.82 -12.438 -16.969 1 96.12 175 GLN B C 1
ATOM 3113 O O . GLN B 1 175 ? 9.68 -13.32 -17.016 1 96.12 175 GLN B O 1
ATOM 3118 N N . TYR B 1 176 ? 7.836 -12.312 -17.828 1 96.75 176 TYR B N 1
ATOM 3119 C CA . TYR B 1 176 ? 7.773 -13.195 -18.984 1 96.75 176 TYR B CA 1
ATOM 3120 C C . TYR B 1 176 ? 9.008 -13.023 -19.859 1 96.75 176 TYR B C 1
ATOM 3122 O O . TYR B 1 176 ? 9.664 -14.008 -20.219 1 96.75 176 TYR B O 1
ATOM 3130 N N . ALA B 1 177 ? 9.344 -11.82 -20.219 1 97.31 177 ALA B N 1
ATOM 3131 C CA . ALA B 1 177 ? 10.516 -11.547 -21.047 1 97.31 177 ALA B CA 1
ATOM 3132 C C . ALA B 1 177 ? 11.789 -12.055 -20.375 1 97.31 177 ALA B C 1
ATOM 3134 O O . ALA B 1 177 ? 12.664 -12.617 -21.047 1 97.31 177 ALA B O 1
ATOM 3135 N N . ILE B 1 178 ? 11.883 -11.914 -19.078 1 96.06 178 ILE B N 1
ATOM 3136 C CA . ILE B 1 178 ? 13.047 -12.336 -18.312 1 96.06 178 ILE B CA 1
ATOM 3137 C C . ILE B 1 178 ? 13.164 -13.859 -18.359 1 96.06 178 ILE B C 1
ATOM 3139 O O . ILE B 1 178 ? 14.273 -14.398 -18.453 1 96.06 178 ILE B O 1
ATOM 3143 N N . SER B 1 179 ? 12.023 -14.531 -18.344 1 94.94 179 SER B N 1
ATOM 3144 C CA . SER B 1 179 ? 12.039 -15.984 -18.328 1 94.94 179 SER B CA 1
ATOM 3145 C C . SER B 1 179 ? 12.562 -16.562 -19.641 1 94.94 179 SER B C 1
ATOM 3147 O O . SER B 1 179 ? 13.023 -17.703 -19.688 1 94.94 179 SER B O 1
ATOM 3149 N N . VAL B 1 180 ? 12.562 -15.727 -20.656 1 95.56 180 VAL B N 1
ATOM 3150 C CA . VAL B 1 180 ? 13 -16.172 -21.969 1 95.56 180 VAL B CA 1
ATOM 3151 C C . VAL B 1 180 ? 14.43 -15.688 -22.234 1 95.56 180 VAL B C 1
ATOM 3153 O O . VAL B 1 180 ? 15.25 -16.422 -22.766 1 95.56 180 VAL B O 1
ATOM 3156 N N . THR B 1 181 ? 14.688 -14.484 -21.766 1 95.19 181 THR B N 1
ATOM 3157 C CA . THR B 1 181 ? 15.945 -13.852 -22.141 1 95.19 181 THR B CA 1
ATOM 3158 C C . THR B 1 181 ? 16.984 -14.016 -21.031 1 95.19 181 THR B C 1
ATOM 3160 O O . THR B 1 181 ? 18.172 -13.797 -21.266 1 95.19 181 THR B O 1
ATOM 3163 N N . PHE B 1 182 ? 16.547 -14.25 -19.781 1 92.75 182 PHE B N 1
ATOM 3164 C CA . PHE B 1 182 ? 17.375 -14.445 -18.609 1 92.75 182 PHE B CA 1
ATOM 3165 C C . PHE B 1 182 ? 18.188 -13.188 -18.297 1 92.75 182 PHE B C 1
ATOM 3167 O O . PHE B 1 182 ? 19.375 -13.273 -17.953 1 92.75 182 PHE B O 1
ATOM 3174 N N . ARG B 1 183 ? 17.562 -12.062 -18.547 1 93.62 183 ARG B N 1
ATOM 3175 C CA . ARG B 1 183 ? 18.188 -10.773 -18.281 1 93.62 183 ARG B CA 1
ATOM 3176 C C . ARG B 1 183 ? 17.344 -9.945 -17.312 1 93.62 183 ARG B C 1
ATOM 3178 O O . ARG B 1 183 ? 16.75 -8.93 -17.703 1 93.62 183 ARG B O 1
ATOM 3185 N N . PRO B 1 184 ? 17.375 -10.258 -16.031 1 94.38 184 PRO B N 1
ATOM 3186 C CA . PRO B 1 184 ? 16.484 -9.594 -15.07 1 94.38 184 PRO B CA 1
ATOM 3187 C C . PRO B 1 184 ? 16.859 -8.141 -14.82 1 94.38 184 PRO B C 1
ATOM 3189 O O . PRO B 1 184 ? 15.984 -7.27 -14.781 1 94.38 184 PRO B O 1
ATOM 3192 N N . PHE B 1 185 ? 18.125 -7.816 -14.766 1 94 185 PHE B N 1
ATOM 3193 C CA . PHE B 1 185 ? 18.547 -6.465 -14.422 1 94 185 PHE B CA 1
ATOM 3194 C C . PHE B 1 185 ? 18.078 -5.469 -15.477 1 94 185 PHE B C 1
ATOM 3196 O O . PHE B 1 185 ? 17.5 -4.434 -15.141 1 94 185 PHE B O 1
ATOM 3203 N N . GLU B 1 186 ? 18.266 -5.812 -16.703 1 96.06 186 GLU B N 1
ATOM 3204 C CA . GLU B 1 186 ? 17.922 -4.906 -17.797 1 96.06 186 GLU B CA 1
ATOM 3205 C C . GLU B 1 186 ? 16.422 -4.637 -17.844 1 96.06 186 GLU B C 1
ATOM 3207 O O . GLU B 1 186 ? 15.992 -3.494 -18.016 1 96.06 186 GLU B O 1
ATOM 3212 N N . PHE B 1 187 ? 15.656 -5.684 -17.641 1 96.88 187 PHE B N 1
ATOM 3213 C CA . PHE B 1 187 ? 14.211 -5.527 -17.719 1 96.88 187 PHE B CA 1
ATOM 3214 C C . PHE B 1 187 ? 13.68 -4.805 -16.484 1 96.88 187 PHE B C 1
ATOM 3216 O O . PHE B 1 187 ? 12.836 -3.916 -16.609 1 96.88 187 PHE B O 1
ATOM 3223 N N . TYR B 1 188 ? 14.172 -5.125 -15.305 1 95.5 188 TYR B N 1
ATOM 3224 C CA . TYR B 1 188 ? 13.68 -4.492 -14.086 1 95.5 188 TYR B CA 1
ATOM 3225 C C . TYR B 1 188 ? 14.07 -3.02 -14.039 1 95.5 188 TYR B C 1
ATOM 3227 O O . TYR B 1 188 ? 13.297 -2.18 -13.57 1 95.5 188 TYR B O 1
ATOM 3235 N N . ILE B 1 189 ? 15.227 -2.676 -14.492 1 95.31 189 ILE B N 1
ATOM 3236 C CA . ILE B 1 189 ? 15.641 -1.278 -14.562 1 95.31 189 ILE B CA 1
ATOM 3237 C C . ILE B 1 189 ? 14.734 -0.519 -15.523 1 95.31 189 ILE B C 1
ATOM 3239 O O . ILE B 1 189 ? 14.297 0.596 -15.234 1 95.31 189 ILE B O 1
ATOM 3243 N N . THR B 1 190 ? 14.461 -1.156 -16.641 1 97.44 190 THR B N 1
ATOM 3244 C CA . THR B 1 190 ? 13.602 -0.535 -17.656 1 97.44 190 THR B CA 1
ATOM 3245 C C . THR B 1 190 ? 12.211 -0.265 -17.078 1 97.44 190 THR B C 1
ATOM 3247 O O . THR B 1 190 ? 11.68 0.838 -17.234 1 97.44 190 THR B O 1
ATOM 3250 N N . ILE B 1 191 ? 11.617 -1.233 -16.406 1 96.88 191 ILE B N 1
ATOM 3251 C CA . ILE B 1 191 ? 10.281 -1.089 -15.852 1 96.88 191 ILE B CA 1
ATOM 3252 C C . ILE B 1 191 ? 10.297 -0.057 -14.734 1 96.88 191 ILE B C 1
ATOM 3254 O O . ILE B 1 191 ? 9.328 0.688 -14.547 1 96.88 191 ILE B O 1
ATOM 3258 N N . ALA B 1 192 ? 11.398 -0.031 -13.969 1 96.88 192 ALA B N 1
ATOM 3259 C CA . ALA B 1 192 ? 11.547 0.983 -12.93 1 96.88 192 ALA B CA 1
ATOM 3260 C C . ALA B 1 192 ? 11.5 2.389 -13.523 1 96.88 192 ALA B C 1
ATOM 3262 O O . ALA B 1 192 ? 10.859 3.283 -12.969 1 96.88 192 ALA B O 1
ATOM 3263 N N . VAL B 1 193 ? 12.164 2.582 -14.617 1 97.19 193 VAL B N 1
ATOM 3264 C CA . VAL B 1 193 ? 12.188 3.877 -15.289 1 97.19 193 VAL B CA 1
ATOM 3265 C C . VAL B 1 193 ? 10.789 4.219 -15.797 1 97.19 193 VAL B C 1
ATOM 3267 O O . VAL B 1 193 ? 10.352 5.367 -15.695 1 97.19 193 VAL B O 1
ATOM 3270 N N . ILE B 1 194 ? 10.117 3.24 -16.328 1 97.88 194 ILE B N 1
ATOM 3271 C CA . ILE B 1 194 ? 8.766 3.471 -16.844 1 97.88 194 ILE B CA 1
ATOM 3272 C C . ILE B 1 194 ? 7.844 3.85 -15.68 1 97.88 194 ILE B C 1
ATOM 3274 O O . ILE B 1 194 ? 7.043 4.781 -15.797 1 97.88 194 ILE B O 1
ATOM 3278 N N . TYR B 1 195 ? 7.969 3.133 -14.586 1 97.75 195 TYR B N 1
ATOM 3279 C CA . TYR B 1 195 ? 7.184 3.5 -13.414 1 97.75 195 TYR B CA 1
ATOM 3280 C C . TYR B 1 195 ? 7.488 4.926 -12.977 1 97.75 195 TYR B C 1
ATOM 3282 O O . TYR B 1 195 ? 6.586 5.668 -12.578 1 97.75 195 TYR B O 1
ATOM 3290 N N . TYR B 1 196 ? 8.734 5.285 -13 1 97.19 196 TYR B N 1
ATOM 3291 C CA . TYR B 1 196 ? 9.117 6.645 -12.641 1 97.19 196 TYR B CA 1
ATOM 3292 C C . TYR B 1 196 ? 8.43 7.664 -13.531 1 97.19 196 TYR B C 1
ATOM 3294 O O . TYR B 1 196 ? 7.895 8.664 -13.047 1 97.19 196 TYR B O 1
ATOM 3302 N N . LEU B 1 197 ? 8.383 7.43 -14.789 1 97.44 197 LEU B N 1
ATOM 3303 C CA . LEU B 1 197 ? 7.746 8.336 -15.742 1 97.44 197 LEU B CA 1
ATOM 3304 C C . LEU B 1 197 ? 6.246 8.43 -15.484 1 97.44 197 LEU B C 1
ATOM 3306 O O . LEU B 1 197 ? 5.672 9.523 -15.547 1 97.44 197 LEU B O 1
ATOM 3310 N N . ILE B 1 198 ? 5.629 7.34 -15.203 1 97.12 198 ILE B N 1
ATOM 3311 C CA . ILE B 1 198 ? 4.203 7.324 -14.898 1 97.12 198 ILE B CA 1
ATOM 3312 C C . ILE B 1 198 ? 3.943 8.109 -13.609 1 97.12 198 ILE B C 1
ATOM 3314 O O . ILE B 1 198 ? 3.008 8.914 -13.547 1 97.12 198 ILE B O 1
ATOM 3318 N N . ASN B 1 199 ? 4.797 7.871 -12.641 1 95.56 199 ASN B N 1
ATOM 3319 C CA . ASN B 1 199 ? 4.668 8.602 -11.383 1 95.56 199 ASN B CA 1
ATOM 3320 C C . ASN B 1 199 ? 4.793 10.102 -11.594 1 95.56 199 ASN B C 1
ATOM 3322 O O . ASN B 1 199 ? 4.074 10.883 -10.969 1 95.56 199 ASN B O 1
ATOM 3326 N N . LEU B 1 200 ? 5.711 10.547 -12.461 1 95.69 200 LEU B N 1
ATOM 3327 C CA . LEU B 1 200 ? 5.891 11.961 -12.773 1 95.69 200 LEU B CA 1
ATOM 3328 C C . LEU B 1 200 ? 4.625 12.547 -13.383 1 95.69 200 LEU B C 1
ATOM 3330 O O . LEU B 1 200 ? 4.211 13.648 -13.023 1 95.69 200 LEU B O 1
ATOM 3334 N N . MET B 1 201 ? 4.102 11.797 -14.219 1 96.19 201 MET B N 1
ATOM 3335 C CA . MET B 1 201 ? 2.873 12.234 -14.875 1 96.19 201 MET B CA 1
ATOM 3336 C C . MET B 1 201 ? 1.734 12.352 -13.867 1 96.19 201 MET B C 1
ATOM 3338 O O . MET B 1 201 ? 0.971 13.32 -13.898 1 96.19 201 MET B O 1
ATOM 3342 N N . MET B 1 202 ? 1.636 11.391 -13.039 1 95.88 202 MET B N 1
ATOM 3343 C CA . MET B 1 202 ? 0.579 11.398 -12.031 1 95.88 202 MET B CA 1
ATOM 3344 C C . MET B 1 202 ? 0.768 12.547 -11.047 1 95.88 202 MET B C 1
ATOM 3346 O O . MET B 1 202 ? -0.2 13.203 -10.664 1 95.88 202 MET B O 1
ATOM 3350 N N . GLU B 1 203 ? 1.982 12.75 -10.656 1 94.19 203 GLU B N 1
ATOM 3351 C CA . GLU B 1 203 ? 2.283 13.852 -9.742 1 94.19 203 GLU B CA 1
ATOM 3352 C C . GLU B 1 203 ? 1.977 15.203 -10.383 1 94.19 203 GLU B C 1
ATOM 3354 O O . GLU B 1 203 ? 1.46 16.109 -9.727 1 94.19 203 GLU B O 1
ATOM 3359 N N . ALA B 1 204 ? 2.322 15.383 -11.625 1 94.44 204 ALA B N 1
ATOM 3360 C CA . ALA B 1 204 ? 2.012 16.609 -12.359 1 94.44 204 ALA B CA 1
ATOM 3361 C C . ALA B 1 204 ? 0.505 16.828 -12.445 1 94.44 204 ALA B C 1
ATOM 3363 O O . ALA B 1 204 ? 0.027 17.953 -12.281 1 94.44 204 ALA B O 1
ATOM 3364 N N . GLY B 1 205 ? -0.181 15.75 -12.688 1 93.25 205 GLY B N 1
ATOM 3365 C CA . GLY B 1 205 ? -1.633 15.828 -12.695 1 93.25 205 GLY B CA 1
ATOM 3366 C C . GLY B 1 205 ? -2.213 16.219 -11.344 1 93.25 205 GLY B C 1
ATOM 3367 O O . GLY B 1 205 ? -3.131 17.031 -11.273 1 93.25 205 GLY B O 1
ATOM 3368 N N . GLN B 1 206 ? -1.657 15.625 -10.344 1 91 206 GLN B N 1
ATOM 3369 C CA . GLN B 1 206 ? -2.09 15.938 -8.984 1 91 206 GLN B CA 1
ATOM 3370 C C . GLN B 1 206 ? -1.869 17.406 -8.656 1 91 206 GLN B C 1
ATOM 3372 O O . GLN B 1 206 ? -2.758 18.078 -8.117 1 91 206 GLN B O 1
ATOM 3377 N N . THR B 1 207 ? -0.705 17.938 -9 1 90.56 207 THR B N 1
ATOM 3378 C CA . THR B 1 207 ? -0.364 19.328 -8.719 1 90.56 207 THR B CA 1
ATOM 3379 C C . THR B 1 207 ? -1.281 20.266 -9.492 1 90.56 207 THR B C 1
ATOM 3381 O O . THR B 1 207 ? -1.727 21.281 -8.953 1 90.56 207 THR B O 1
ATOM 3384 N N . TRP B 1 208 ? -1.516 19.906 -10.648 1 91.12 208 TRP B N 1
ATOM 3385 C CA . TRP B 1 208 ? -2.391 20.719 -11.492 1 91.12 208 TRP B CA 1
ATOM 3386 C C . TRP B 1 208 ? -3.799 20.781 -10.914 1 91.12 208 TRP B C 1
ATOM 3388 O O . TRP B 1 208 ? -4.395 21.859 -10.828 1 91.12 208 TRP B O 1
ATOM 3398 N N . ILE B 1 209 ? -4.297 19.656 -10.461 1 89.06 209 ILE B N 1
ATOM 3399 C CA . ILE B 1 209 ? -5.641 19.562 -9.898 1 89.06 209 ILE B CA 1
ATOM 3400 C C . ILE B 1 209 ? -5.707 20.344 -8.586 1 89.06 209 ILE B C 1
ATOM 3402 O O . ILE B 1 209 ? -6.668 21.078 -8.336 1 89.06 209 ILE B O 1
ATOM 3406 N N . GLU B 1 210 ? -4.684 20.188 -7.824 1 85.94 210 GLU B N 1
ATOM 3407 C CA . GLU B 1 210 ? -4.645 20.859 -6.527 1 85.94 210 GLU B CA 1
ATOM 3408 C C . GLU B 1 210 ? -4.539 22.375 -6.688 1 85.94 210 GLU B C 1
ATOM 3410 O O . GLU B 1 210 ? -5.137 23.125 -5.914 1 85.94 210 GLU B O 1
ATOM 3415 N N . ARG B 1 211 ? -3.867 22.859 -7.645 1 87.31 211 ARG B N 1
ATOM 3416 C CA . ARG B 1 211 ? -3.748 24.281 -7.902 1 87.31 211 ARG B CA 1
ATOM 3417 C C . ARG B 1 211 ? -5.078 24.875 -8.367 1 87.31 211 ARG B C 1
ATOM 3419 O O . ARG B 1 211 ? -5.469 25.953 -7.938 1 87.31 211 ARG B O 1
ATOM 3426 N N . ARG B 1 212 ? -5.691 24.188 -9.094 1 84.44 212 ARG B N 1
ATOM 3427 C CA . ARG B 1 212 ? -6.984 24.641 -9.594 1 84.44 212 ARG B CA 1
ATOM 3428 C C . ARG B 1 212 ? -8.039 24.641 -8.492 1 84.44 212 ARG B C 1
ATOM 3430 O O . ARG B 1 212 ? -8.898 25.516 -8.445 1 84.44 212 ARG B O 1
ATOM 3437 N N . ALA B 1 213 ? -7.945 23.625 -7.633 1 82.31 213 ALA B N 1
ATOM 3438 C CA . ALA B 1 213 ? -8.883 23.516 -6.516 1 82.31 213 ALA B CA 1
ATOM 3439 C C . ALA B 1 213 ? -8.617 24.609 -5.473 1 82.31 213 ALA B C 1
ATOM 3441 O O . ALA B 1 213 ? -9.547 25.062 -4.797 1 82.31 213 ALA B O 1
ATOM 3442 N N . ALA B 1 214 ? -7.398 24.984 -5.266 1 76.5 214 ALA B N 1
ATOM 3443 C CA . ALA B 1 214 ? -7.031 26.031 -4.312 1 76.5 214 ALA B CA 1
ATOM 3444 C C . ALA B 1 214 ? -7.66 27.359 -4.699 1 76.5 214 ALA B C 1
ATOM 3446 O O . ALA B 1 214 ? -8 28.172 -3.83 1 76.5 214 ALA B O 1
ATOM 3447 N N . TYR B 1 215 ? -7.934 27.547 -5.949 1 67.94 215 TYR B N 1
ATOM 3448 C CA . TYR B 1 215 ? -8.578 28.766 -6.418 1 67.94 215 TYR B CA 1
ATOM 3449 C C . TYR B 1 215 ? -10.07 28.75 -6.109 1 67.94 215 TYR B C 1
ATOM 3451 O O . TYR B 1 215 ? -10.703 29.812 -6.027 1 67.94 215 TYR B O 1
ATOM 3459 N N . ARG B 1 216 ? -10.508 27.609 -5.773 1 62.16 216 ARG B N 1
ATOM 3460 C CA . ARG B 1 216 ? -11.938 27.484 -5.504 1 62.16 216 ARG B CA 1
ATOM 3461 C C . ARG B 1 216 ? -12.211 27.469 -4.004 1 62.16 216 ARG B C 1
ATOM 3463 O O . ARG B 1 216 ? -13.336 27.75 -3.574 1 62.16 216 ARG B O 1
ATOM 3470 N N . ARG B 1 217 ? -11.219 27.297 -3.158 1 56.56 217 ARG B N 1
ATOM 3471 C CA . ARG B 1 217 ? -11.383 27.375 -1.71 1 56.56 217 ARG B CA 1
ATOM 3472 C C . ARG B 1 217 ? -11.375 28.828 -1.231 1 56.56 217 ARG B C 1
ATOM 3474 O O . ARG B 1 217 ? -10.641 29.656 -1.768 1 56.56 217 ARG B O 1
#

Foldseek 3Di:
DDDDLVLVVVCVVLLVVQAVLLVVLLVLLLVLQQVLLLVLLVCCVPDDPVVNVVSVVLLVVLVVDDLLVQLCCQCVVCCVVPPDDLSRSLSVSLSSSSSSVNNVLLNVLLVVQCPPQVVVCVVVVDDPVCSVPPPRNVRSSLVSLLVSLVSSLVSSVCSLSSVVVPDSHNNNSLVVSCVVPVNNVSSVVVSVVVNVVVSVVSVVVSVVSNVVSVVVD/DDDDLVLVVVCVVLLVVQVVLLVVLLVLLLVLQQVLLLVLLVCCVPDDPVVSVVSVVLLVVLVVDDLLVQLCCQCVVCCVVPPDDLSRSLSVSLSSSSSSVNNVLLNVLLVVQCPPQVVVCVVVPDDPVCSVPPPRNVRSSLVSLLVSLVSSLVSSVCSLSSVVVPDSHNNNSLVVSCVVPVNNVSSVVVSVVVNVVVSVVSVVVSVVSNVVSVVVD

Nearest PDB structures (foldseek):
  4ymw-assembly1_C  TM=9.287E-01  e=2.312E-12  Caldanaerobacter subterraneus subsp. tengcongensis MB4
  3tuz-assembly2_F  TM=8.494E-01  e=5.469E-04  Escherichia coli K-12
  8y5f-assembly1_C  TM=7.413E-01  e=3.778E-03  Escherichia coli
  7cad-assembly1_B  TM=6.384E-01  e=1.099E-01  Mycolicibacterium smegmatis MC2 155
  8ja7-assembly1_B  TM=6.545E-01  e=3.233E-01  Mycobacterium tuberculosis H37Rv

Sequence (434 aa):
MEFDFSPVIDYLPTLLQGVGVTLLIGLTVAVMSVIGGQIVAVITLYTRKVVNWPLRFFIWLFMTTPLLLQLYFLYFGLGELILIPAIVVGILGLGFHYMAYNADIFIATIRSVSSGQYEASRSLGFGHLRTLFYVILPQAFYRALPQLSNNMIIMVKDISVLSAIGIGEMVYVSQYAISVTFRPFEFYITIAVIYYLINLMMEAGQTWIERRAAYRRMEFDFSPVIDYLPTLLQGVGVTLLIGLTVAVMSVIGGQIVAVITLYTRKVVNWPLRFFIWLFMTTPLLLQLYFLYFGLGELILIPAIVVGILGLGFHYMAYNADIFIATIRSVSSGQYEASRSLGFGHLRTLFYVILPQAFYRALPQLSNNMIIMVKDISVLSAIGIGEMVYVSQYAISVTFRPFEFYITIAVIYYLINLMMEAGQTWIERRAAYRR

Solvent-accessible surface area (backbone atoms only — not comparable to full-atom values): 22330 Å² total; per-residue (Å²): 136,85,91,68,59,63,64,53,61,74,40,40,67,54,46,49,50,4,46,50,45,42,51,51,47,42,53,53,25,49,52,47,8,53,56,47,3,46,52,50,21,52,49,53,70,73,43,56,68,83,74,28,43,67,59,52,48,49,32,48,52,44,73,47,39,32,67,66,58,50,39,45,41,50,49,59,33,44,32,73,77,44,88,62,58,53,66,58,42,46,40,49,40,54,16,51,39,46,13,29,55,38,13,53,48,41,42,53,32,40,60,69,51,43,65,68,52,48,55,54,36,44,71,73,66,42,49,71,65,52,33,39,67,70,47,46,48,57,51,20,51,59,68,31,42,66,63,51,45,50,49,50,57,52,46,53,40,53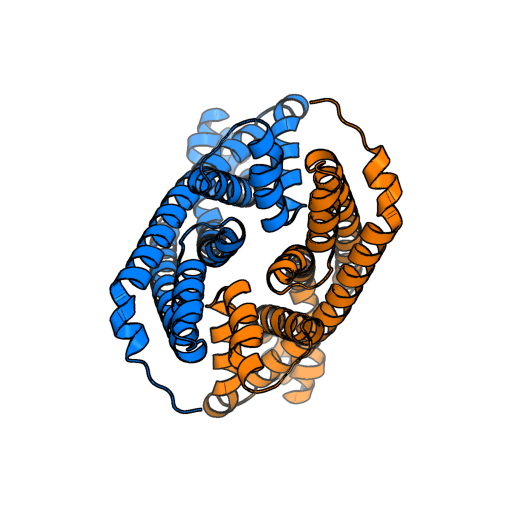,52,51,61,38,34,80,67,67,37,61,24,48,58,35,39,43,51,52,51,24,74,73,68,72,42,45,58,55,43,50,52,49,52,43,52,50,36,39,52,52,50,51,52,50,50,53,50,42,51,53,52,51,55,58,44,56,73,72,103,136,84,90,69,59,64,63,52,64,74,40,39,67,55,47,50,49,5,46,49,45,40,51,51,47,42,53,53,26,49,53,47,8,52,55,48,3,48,52,52,21,52,49,53,71,74,42,56,68,84,73,27,43,68,59,52,49,48,34,48,52,44,73,47,40,32,68,67,58,50,39,47,40,50,51,59,34,45,32,72,77,45,88,63,58,53,66,58,42,45,42,48,41,56,15,51,38,45,13,28,54,39,13,53,47,42,40,53,31,39,59,68,51,42,65,66,53,48,55,54,36,44,73,72,66,42,50,71,67,52,33,40,67,69,48,46,47,56,52,19,51,59,68,31,43,65,62,51,47,50,49,51,57,54,47,52,39,53,52,49,61,39,34,79,68,69,36,61,25,48,58,36,38,44,52,52,50,24,74,74,67,73,42,45,58,54,43,50,53,51,52,43,51,50,38,41,52,52,49,50,52,51,50,52,49,42,53,53,52,51,55,58,46,56,72,70,104

Secondary structure (DSSP, 8-state):
-----HHHHHTHHHHHHHHHHHHHHHHHHHHHHHHHHHHHHHHHHHS-TTTTHHHHHHHHHHHHS-HHHHHHIIIIIGGGTS---HHHHHHHHHHHHHHHHHHHHHHHHHHHHHHHHHHHHHHTT--HHHHIIIIIHHHHHHHHHHHHHHHHHHHHHHGGGGGGGT--SHHHHHHHHHHHH--HHHHHHHHHHHHHHHHHHHHHHHHHHHHHHHTT-/-----HHHHHTHHHHHHHHHHHHHHHHHHHHHHHHHHHHHHHHHHHS-TTTTHHHHHHHHHHHHS-HHHHHHIIIIIGGGTS---HHHHHHHHHHHHHHHHHHHHHHHHHHHHHHHHHHHHHHTT--HHHHIIIIIHHHHHHHHHHHHHHHHHHHHHHGGGGGGGT--SHHHHHHHHHHHH--HHHHHHHHHHHHHHHHHHHHHHHHHHHHHHHTT-